Protein AF-H2YPP1-F1 (afdb_monomer_lite)

Organism: Ciona savignyi (NCBI:txid51511)

pLDDT: mean 81.2, std 21.36, range [27.73, 98.44]

Sequence (443 aa):
MPPKKKGGKKGKKGGKKGDKDDGGSAVGEKSGTGGKELNELSKEFFLIQVKDLEQRLSRYQKKCDELSISNAEYEEKYKQVVQDRKEIVDFLKKSLEQRQDDISDLHDRLLGLQQAKDTEKENYETQLTQHKRESQEVKDRLTSENMILGGKLSSLEEFKVQKENLMQKFADMETKLQKQEEDHNETIYNLERKAVVDKDRLKKEMVLRVNNVAAEFRKVSNKQMADTTKRNIRENVSINAQLAKMSEKTKELVQENDDLRQNDKKQKMQIEQLESIQEELAKKNHSNLKVLKMITARARQQEVVLEELEAREQDYSQLEEDSSDIRKNNEELIEQVENLEEKTSSLEDKLQQTETEKHEAIAAKERLEDILTAAAYTLKQATTETDTDDPSVAVKRETMIDRLLLVLNSAALLGKAPPPSDFFKQRPKFLWHHWQPSRTPLN

Radius of gyration: 82.27 Å; chains: 1; bounding box: 171×83×220 Å

Foldseek 3Di:
DDDDDDDDDDDDDDDDDDDDDDDDDDDDDDDDDDDDDDDVVVVVVVVVVVVVVVVVVVVVVVVVVVVVVVVVVVVVVVVVVVVVVVVVVVVVVVVVVVVVVVVVVVVVVVVVVVVVVVVVVVVVVVVVVVVVVVVVVVVVVVVVVVVVVVVVVVVVVVVVVVVVVVVVVVVVVVVVVVVVVVVVVVVVVVVVVVCVVVVVVVVVVVVVVVVVVVVVCVVCVVPDDDPVVVVVVVVVVVVVVVVVVVVVVVVVVVVVVVVVVVVVVVVVVVVVVVVVVVVVVVVVVVVVVVVVVVVVVVVVVVVVVVVVVVVVVVVVVVVVVVVVVVVVVVVVVVVVVVVVVVVVVVVVVVVVVVVVVVVVVVVVVVVVVVLVVVLVVLVVVLPPPDDDPDPVNVVVVVVSVVVNLVSQCVCVVVVNDPRPVCVVPDDDDDDDDDDDDDDDDDD

InterPro domains:
  IPR038844 Cilia- and flagella-associated protein 157 [PTHR31954] (1-417)

Structure (mmCIF, N/CA/C/O backbone):
data_AF-H2YPP1-F1
#
_entry.id   AF-H2YPP1-F1
#
loop_
_atom_site.group_PDB
_atom_site.id
_atom_site.type_symbol
_atom_site.label_atom_id
_atom_site.label_alt_id
_atom_site.label_comp_id
_atom_site.label_asym_id
_atom_site.label_entity_id
_atom_site.label_seq_id
_atom_site.pdbx_PDB_ins_code
_atom_site.Cartn_x
_atom_site.Cartn_y
_atom_site.Cartn_z
_atom_site.occupancy
_atom_site.B_iso_or_equiv
_atom_site.auth_seq_id
_atom_site.auth_comp_id
_atom_site.auth_asym_id
_atom_site.auth_atom_id
_atom_site.pdbx_PDB_model_num
ATOM 1 N N . MET A 1 1 ? 57.133 4.481 -11.328 1.00 39.06 1 MET A N 1
ATOM 2 C CA . MET A 1 1 ? 58.468 3.907 -11.605 1.00 39.06 1 MET A CA 1
ATOM 3 C C . MET A 1 1 ? 58.544 3.495 -13.078 1.00 39.06 1 MET A C 1
ATOM 5 O O . MET A 1 1 ? 57.538 3.023 -13.587 1.00 39.06 1 MET A O 1
ATOM 9 N N . PRO A 1 2 ? 59.681 3.758 -13.751 1.00 50.03 2 PRO A N 1
ATOM 10 C CA . PRO A 1 2 ? 60.007 3.456 -15.165 1.00 50.03 2 PRO A CA 1
ATOM 11 C C . PRO A 1 2 ? 60.540 1.990 -15.286 1.00 50.03 2 PRO A C 1
ATOM 13 O O . PRO A 1 2 ? 60.457 1.321 -14.252 1.00 50.03 2 PRO A O 1
ATOM 16 N N . PRO A 1 3 ? 61.064 1.426 -16.421 1.00 58.53 3 PRO A N 1
ATOM 17 C CA . PRO A 1 3 ? 62.006 1.955 -17.458 1.00 58.53 3 PRO A CA 1
ATOM 18 C C . PRO A 1 3 ? 61.560 1.695 -18.934 1.00 58.53 3 PRO A C 1
ATOM 20 O O . PRO A 1 3 ? 60.603 0.970 -19.147 1.00 58.53 3 PRO A O 1
ATOM 23 N N . LYS A 1 4 ? 62.047 2.270 -20.059 1.00 46.31 4 LYS A N 1
ATOM 24 C CA . LYS A 1 4 ? 63.310 2.839 -20.628 1.00 46.31 4 LYS A CA 1
ATOM 25 C C . LYS A 1 4 ? 64.466 1.863 -20.974 1.00 46.31 4 LYS A C 1
ATOM 27 O O . LYS A 1 4 ? 65.207 1.483 -20.078 1.00 46.31 4 LYS A O 1
ATOM 32 N N . LYS A 1 5 ? 64.736 1.648 -22.284 1.00 43.16 5 LYS A N 1
ATOM 33 C CA . LYS A 1 5 ? 66.058 1.627 -23.013 1.00 43.16 5 LYS A CA 1
ATOM 34 C C . LYS A 1 5 ? 65.829 1.161 -24.478 1.00 43.16 5 LYS A C 1
ATOM 36 O O . LYS A 1 5 ? 65.030 0.258 -24.648 1.00 43.16 5 LYS A O 1
ATOM 41 N N . LYS A 1 6 ? 66.311 1.721 -25.608 1.00 40.81 6 LYS A N 1
ATOM 42 C CA . LYS A 1 6 ? 67.532 2.409 -26.133 1.00 40.81 6 LYS A CA 1
ATOM 43 C C . LYS A 1 6 ? 68.740 1.515 -26.513 1.00 40.81 6 LYS A C 1
ATOM 45 O O . LYS A 1 6 ? 69.341 0.920 -25.629 1.00 40.81 6 LYS A O 1
ATOM 50 N N . GLY A 1 7 ? 69.182 1.640 -27.782 1.00 32.62 7 GLY A N 1
ATOM 51 C CA . GLY A 1 7 ? 70.551 1.398 -28.316 1.00 32.62 7 GLY A CA 1
ATOM 52 C C . GLY A 1 7 ? 70.593 0.411 -29.501 1.00 32.62 7 GLY A C 1
ATOM 53 O O . GLY A 1 7 ? 69.886 -0.578 -29.437 1.00 32.62 7 GLY A O 1
ATOM 54 N N . GLY A 1 8 ? 71.340 0.554 -30.610 1.00 31.62 8 GLY A N 1
ATOM 55 C CA . GLY A 1 8 ? 72.353 1.495 -31.149 1.00 31.62 8 GLY A CA 1
ATOM 56 C C . GLY A 1 8 ? 72.708 1.031 -32.597 1.00 31.62 8 GLY A C 1
ATOM 57 O O . GLY A 1 8 ? 72.533 -0.137 -32.903 1.00 31.62 8 GLY A O 1
ATOM 58 N N . LYS A 1 9 ? 72.891 1.890 -33.614 1.00 35.69 9 LYS A N 1
ATOM 59 C CA . LYS A 1 9 ? 74.071 2.667 -34.089 1.00 35.69 9 LYS A CA 1
ATOM 60 C C . LYS A 1 9 ? 75.199 1.882 -34.825 1.00 35.69 9 LYS A C 1
ATOM 62 O O . LYS A 1 9 ? 75.965 1.178 -34.193 1.00 35.69 9 LYS A O 1
ATOM 67 N N . LYS A 1 10 ? 75.360 2.225 -36.122 1.00 34.81 10 LYS A N 1
ATOM 68 C CA . LYS A 1 10 ? 76.564 2.341 -37.003 1.00 34.81 10 LYS A CA 1
ATOM 69 C C . LYS A 1 10 ? 77.593 1.196 -37.135 1.00 34.81 10 LYS A C 1
ATOM 71 O O . LYS A 1 10 ? 78.313 0.888 -36.199 1.00 34.81 10 LYS A O 1
ATOM 76 N N . GLY A 1 11 ? 77.889 0.874 -38.401 1.00 33.38 11 GLY A N 1
ATOM 77 C CA . GLY A 1 11 ? 79.203 0.448 -38.902 1.00 33.38 11 GLY A CA 1
ATOM 78 C C . GLY A 1 11 ? 79.391 0.917 -40.354 1.00 33.38 11 GLY A C 1
ATOM 79 O O . GLY A 1 11 ? 78.472 0.813 -41.154 1.00 33.38 11 GLY A O 1
ATOM 80 N N . LYS A 1 12 ? 80.541 1.520 -40.670 1.00 33.44 12 LYS A N 1
ATOM 81 C CA . LYS A 1 12 ? 80.905 2.183 -41.936 1.00 33.44 12 LYS A CA 1
ATOM 82 C C . LYS A 1 12 ? 82.267 1.623 -42.376 1.00 33.44 12 LYS A C 1
ATOM 84 O O . LYS A 1 12 ? 83.114 1.441 -41.509 1.00 33.44 12 LYS A O 1
ATOM 89 N N . LYS A 1 13 ? 82.507 1.633 -43.696 1.00 33.06 13 LYS A N 1
ATOM 90 C CA . LYS A 1 13 ? 83.783 1.955 -44.388 1.00 33.06 13 LYS A CA 1
ATOM 91 C C . LYS A 1 13 ? 84.782 0.830 -44.736 1.00 33.06 13 LYS A C 1
ATOM 93 O O . LYS A 1 13 ? 85.165 0.038 -43.892 1.00 33.06 13 LYS A O 1
ATOM 98 N N . GLY A 1 14 ? 85.342 0.989 -45.946 1.00 29.88 14 GLY A N 1
ATOM 99 C CA . GLY A 1 14 ? 86.637 0.473 -46.430 1.00 29.88 14 GLY A CA 1
ATOM 100 C C . GLY A 1 14 ? 86.434 -0.483 -47.606 1.00 29.88 14 GLY A C 1
ATOM 101 O O . GLY A 1 14 ? 85.880 -1.543 -47.390 1.00 29.88 14 GLY A O 1
ATOM 102 N N . GLY A 1 15 ? 86.685 -0.130 -48.874 1.00 29.25 15 GLY A N 1
ATOM 103 C CA . GLY A 1 15 ? 87.966 0.300 -49.468 1.00 29.25 15 GLY A CA 1
ATOM 104 C C . GLY A 1 15 ? 88.649 -0.943 -50.082 1.00 29.25 15 GLY A C 1
ATOM 105 O O . GLY A 1 15 ? 88.547 -2.002 -49.493 1.00 29.25 15 GLY A O 1
ATOM 106 N N . LYS A 1 16 ? 89.373 -0.953 -51.205 1.00 31.53 16 LYS A N 1
ATOM 107 C CA . LYS A 1 16 ? 89.927 0.069 -52.100 1.00 31.53 16 LYS A CA 1
ATOM 108 C C . LYS A 1 16 ? 90.723 -0.698 -53.193 1.00 31.53 16 LYS A C 1
ATOM 110 O O . LYS A 1 16 ? 91.413 -1.636 -52.831 1.00 31.53 16 LYS A O 1
ATOM 115 N N . LYS A 1 17 ? 90.690 -0.201 -54.442 1.00 28.83 17 LYS A N 1
ATOM 116 C CA . LYS A 1 17 ? 91.732 -0.198 -55.510 1.00 28.83 17 LYS A CA 1
ATOM 117 C C . LYS A 1 17 ? 92.453 -1.476 -55.984 1.00 28.83 17 LYS A C 1
ATOM 119 O O . LYS A 1 17 ? 93.042 -2.197 -55.194 1.00 28.83 17 LYS A O 1
ATOM 124 N N . GLY A 1 18 ? 92.689 -1.473 -57.300 1.00 27.73 18 GLY A N 1
ATOM 125 C CA . GLY A 1 18 ? 93.988 -1.785 -57.922 1.00 27.73 18 GLY A CA 1
ATOM 126 C C . GLY A 1 18 ? 93.799 -2.413 -59.307 1.00 27.73 18 GLY A C 1
ATOM 127 O O . GLY A 1 18 ? 93.358 -3.548 -59.355 1.00 27.73 18 GLY A O 1
ATOM 128 N N . ASP A 1 19 ? 93.758 -1.646 -60.401 1.00 28.59 19 ASP A N 1
ATOM 129 C CA . ASP A 1 19 ? 94.863 -1.131 -61.255 1.00 28.59 19 ASP A CA 1
ATOM 130 C C . ASP A 1 19 ? 95.332 -2.131 -62.337 1.00 28.59 19 ASP A C 1
ATOM 132 O O . ASP A 1 19 ? 95.735 -3.230 -61.981 1.00 28.59 19 ASP A O 1
ATOM 136 N N . LYS A 1 20 ? 95.292 -1.653 -63.601 1.00 31.31 20 LYS A N 1
ATOM 137 C CA . LYS A 1 20 ? 96.275 -1.773 -64.714 1.00 31.31 20 LYS A CA 1
ATOM 138 C C . LYS A 1 20 ? 96.802 -3.153 -65.141 1.00 31.31 20 LYS A C 1
ATOM 140 O O . LYS A 1 20 ? 96.812 -4.091 -64.370 1.00 31.31 20 LYS A O 1
ATOM 145 N N . ASP A 1 21 ? 97.312 -3.398 -66.342 1.00 31.58 21 ASP A N 1
ATOM 146 C CA . ASP A 1 21 ? 97.712 -2.647 -67.546 1.00 31.58 21 ASP A CA 1
ATOM 147 C C . ASP A 1 21 ? 97.801 -3.745 -68.647 1.00 31.58 21 ASP A C 1
ATOM 149 O O . ASP A 1 21 ? 98.078 -4.899 -68.323 1.00 31.58 21 ASP A O 1
ATOM 153 N N . ASP A 1 22 ? 97.358 -3.527 -69.885 1.00 30.27 22 ASP A N 1
ATOM 154 C CA . ASP A 1 22 ? 98.162 -3.046 -71.027 1.00 30.27 22 ASP A CA 1
ATOM 155 C C . ASP A 1 22 ? 98.751 -4.187 -71.885 1.00 30.27 22 ASP A C 1
ATOM 157 O O . ASP A 1 22 ? 99.043 -5.277 -71.396 1.00 30.27 22 ASP A O 1
ATOM 161 N N . GLY A 1 23 ? 98.898 -3.937 -73.189 1.00 29.05 23 GLY A N 1
ATOM 162 C CA . GLY A 1 23 ? 99.551 -4.861 -74.123 1.00 29.05 23 GLY A CA 1
ATOM 163 C C . GLY A 1 23 ? 98.849 -5.009 -75.471 1.00 29.05 23 GLY A C 1
ATOM 164 O O . GLY A 1 23 ? 98.149 -5.989 -75.719 1.00 29.05 23 GLY A O 1
ATOM 165 N N . GLY A 1 24 ? 99.068 -4.044 -76.365 1.00 28.14 24 GLY A N 1
ATOM 166 C CA . GLY A 1 24 ? 98.697 -4.148 -77.774 1.00 28.14 24 GLY A CA 1
ATOM 167 C C . GLY A 1 24 ? 99.659 -4.993 -78.620 1.00 28.14 24 GLY A C 1
ATOM 168 O O . GLY A 1 24 ? 100.758 -5.346 -78.201 1.00 28.14 24 GLY A O 1
ATOM 169 N N . SER A 1 25 ? 99.270 -5.240 -79.872 1.00 31.06 25 SER A N 1
ATOM 170 C CA . SER A 1 25 ? 100.169 -5.153 -81.030 1.00 31.06 25 SER A CA 1
ATOM 171 C C . SER A 1 25 ? 99.378 -5.096 -82.331 1.00 31.06 25 SER A C 1
ATOM 173 O O . SER A 1 25 ? 98.356 -5.754 -82.504 1.00 31.06 25 SER A O 1
ATOM 175 N N . ALA A 1 26 ? 99.876 -4.232 -83.206 1.00 32.97 26 ALA A N 1
ATOM 176 C CA . ALA A 1 26 ? 99.387 -3.910 -84.533 1.00 32.97 26 ALA A CA 1
ATOM 177 C C . ALA A 1 26 ? 100.070 -4.775 -85.614 1.00 32.97 26 ALA A C 1
ATOM 179 O O . ALA A 1 26 ? 100.812 -5.702 -85.295 1.00 32.97 26 ALA A O 1
ATOM 180 N N . VAL A 1 27 ? 99.896 -4.330 -86.870 1.00 32.28 27 VAL A N 1
ATOM 181 C CA . VAL A 1 27 ? 100.462 -4.783 -88.162 1.00 32.28 27 VAL A CA 1
ATOM 182 C C . VAL A 1 27 ? 99.501 -5.738 -88.879 1.00 32.28 27 VAL A C 1
ATOM 184 O O . VAL A 1 27 ? 99.215 -6.820 -88.389 1.00 32.28 27 VAL A O 1
ATOM 187 N N . GLY A 1 28 ? 98.812 -5.316 -89.947 1.00 30.03 28 GLY A N 1
ATOM 188 C CA . GLY A 1 28 ? 99.351 -4.992 -91.286 1.00 30.03 28 GLY A CA 1
ATOM 189 C C . GLY A 1 28 ? 99.083 -6.219 -92.182 1.00 30.03 28 GLY A C 1
ATOM 190 O O . GLY A 1 28 ? 99.075 -7.330 -91.683 1.00 30.03 28 GLY A O 1
ATOM 191 N N . GLU A 1 29 ? 98.800 -6.198 -93.475 1.00 30.38 29 GLU A N 1
ATOM 192 C CA . GLU A 1 29 ? 98.754 -5.206 -94.535 1.00 30.38 29 GLU A CA 1
ATOM 193 C C . GLU A 1 29 ? 98.065 -5.910 -95.738 1.00 30.38 29 GLU A C 1
ATOM 195 O O . GLU A 1 29 ? 97.806 -7.113 -95.721 1.00 30.38 29 GLU A O 1
ATOM 200 N N . LYS A 1 30 ? 97.753 -5.141 -96.779 1.00 35.84 30 LYS A N 1
ATOM 201 C CA . LYS A 1 30 ? 97.100 -5.506 -98.050 1.00 35.84 30 LYS A CA 1
ATOM 202 C C . LYS A 1 30 ? 97.619 -6.772 -98.758 1.00 35.84 30 LYS A C 1
ATOM 204 O O . LYS A 1 30 ? 98.816 -6.963 -98.910 1.00 35.84 30 LYS A O 1
ATOM 209 N N . SER A 1 31 ? 96.708 -7.477 -99.428 1.00 29.52 31 SER A N 1
ATOM 210 C CA . SER A 1 31 ? 96.757 -7.897 -100.851 1.00 29.52 31 SER A CA 1
ATOM 211 C C . SER A 1 31 ? 95.446 -8.658 -101.115 1.00 29.52 31 SER A C 1
ATOM 213 O O . SER A 1 31 ? 94.854 -9.187 -100.187 1.00 29.52 31 SER A O 1
ATOM 215 N N . GLY A 1 32 ? 94.814 -8.714 -102.275 1.00 31.09 32 GLY A N 1
ATOM 216 C CA . GLY A 1 32 ? 95.241 -8.563 -103.650 1.00 31.09 32 GLY A CA 1
ATOM 217 C C . GLY A 1 32 ? 94.302 -9.478 -104.436 1.00 31.09 32 GLY A C 1
ATOM 218 O O . GLY A 1 32 ? 94.152 -10.654 -104.120 1.00 31.09 32 GLY A O 1
ATOM 219 N N . THR A 1 33 ? 93.609 -8.911 -105.411 1.00 36.59 33 THR A N 1
ATOM 220 C CA . THR A 1 33 ? 92.892 -9.614 -106.477 1.00 36.59 33 THR A CA 1
ATOM 221 C C . THR A 1 33 ? 93.690 -10.795 -107.031 1.00 36.59 33 THR A C 1
ATOM 223 O O . THR A 1 33 ? 94.836 -10.621 -107.439 1.00 36.59 33 THR A O 1
ATOM 226 N N . GLY A 1 34 ? 93.060 -11.966 -107.129 1.00 30.55 34 GLY A N 1
ATOM 227 C CA . GLY A 1 34 ? 93.617 -13.116 -107.836 1.00 30.55 34 GLY A CA 1
ATOM 228 C C . GLY A 1 34 ? 92.843 -14.389 -107.534 1.00 30.55 34 GLY A C 1
ATOM 229 O O . GLY A 1 34 ? 93.061 -15.023 -106.509 1.00 30.55 34 GLY A O 1
ATOM 230 N N . GLY A 1 35 ? 91.925 -14.764 -108.424 1.00 44.84 35 GLY A N 1
ATOM 231 C CA . GLY A 1 35 ? 91.316 -16.087 -108.385 1.00 44.84 35 GLY A CA 1
ATOM 232 C C . GLY A 1 35 ? 92.375 -17.178 -108.544 1.00 44.84 35 GLY A C 1
ATOM 233 O O . GLY A 1 35 ? 93.239 -17.064 -109.413 1.00 44.84 35 GLY A O 1
ATOM 234 N N . LYS A 1 36 ? 92.285 -18.206 -107.694 1.00 40.41 36 LYS A N 1
ATOM 235 C CA . LYS A 1 36 ? 92.649 -19.617 -107.916 1.00 40.41 36 LYS A CA 1
ATOM 236 C C . LYS A 1 36 ? 92.493 -20.361 -106.584 1.00 40.41 36 LYS A C 1
ATOM 238 O O . LYS A 1 36 ? 93.185 -20.062 -105.623 1.00 40.41 36 LYS A O 1
ATOM 243 N N . GLU A 1 37 ? 91.503 -21.249 -106.547 1.00 43.66 37 GLU A N 1
ATOM 244 C CA . GLU A 1 37 ? 91.415 -22.456 -105.709 1.00 43.66 37 GLU A CA 1
ATOM 245 C C . GLU A 1 37 ? 91.955 -22.365 -104.268 1.00 43.66 37 GLU A C 1
ATOM 247 O O . GLU A 1 37 ? 93.119 -22.615 -103.976 1.00 43.66 37 GLU A O 1
ATOM 252 N N . LEU A 1 38 ? 91.043 -22.085 -103.331 1.00 49.12 38 LEU A N 1
ATOM 253 C CA . LEU A 1 38 ? 91.211 -22.380 -101.905 1.00 49.12 38 LEU A CA 1
ATOM 254 C C . LEU A 1 38 ? 91.677 -23.835 -101.706 1.00 49.12 38 LEU A C 1
ATOM 256 O O . LEU A 1 38 ? 90.893 -24.756 -101.957 1.00 49.12 38 LEU A O 1
ATOM 260 N N . ASN A 1 39 ? 92.911 -23.988 -101.213 1.00 58.88 39 ASN A N 1
ATOM 261 C CA . ASN A 1 39 ? 93.541 -25.235 -100.778 1.00 58.88 39 ASN A CA 1
ATOM 262 C C . ASN A 1 39 ? 92.599 -26.003 -99.827 1.00 58.88 39 ASN A C 1
ATOM 264 O O . ASN A 1 39 ? 92.165 -25.454 -98.808 1.00 58.88 39 ASN A O 1
ATOM 268 N N . GLU A 1 40 ? 92.248 -27.242 -100.175 1.00 60.50 40 GLU A N 1
ATOM 269 C CA . GLU A 1 40 ? 91.225 -28.057 -99.493 1.00 60.50 40 GLU A CA 1
ATOM 270 C C . GLU A 1 40 ? 91.463 -28.166 -97.978 1.00 60.50 40 GLU A C 1
ATOM 272 O O . GLU A 1 40 ? 90.515 -28.077 -97.200 1.00 60.50 40 GLU A O 1
ATOM 277 N N . LEU A 1 41 ? 92.727 -28.187 -97.544 1.00 61.97 41 LEU A N 1
ATOM 278 C CA . LEU A 1 41 ? 93.123 -28.307 -96.138 1.00 61.97 41 LEU A CA 1
ATOM 279 C C . LEU A 1 41 ? 92.677 -27.121 -95.250 1.00 61.97 41 LEU A C 1
ATOM 281 O O . LEU A 1 41 ? 92.304 -27.302 -94.091 1.00 61.97 41 LEU A O 1
ATOM 285 N N . SER A 1 42 ? 92.684 -25.888 -95.772 1.00 61.88 42 SER A N 1
ATOM 286 C CA . SER A 1 42 ? 92.245 -24.700 -95.014 1.00 61.88 42 SER A CA 1
ATOM 287 C C . SER A 1 42 ? 90.722 -24.603 -94.942 1.00 61.88 42 SER A C 1
ATOM 289 O O . SER A 1 42 ? 90.179 -24.175 -93.925 1.00 61.88 42 SER A O 1
ATOM 291 N N . LYS A 1 43 ? 90.024 -25.047 -95.994 1.00 72.88 43 LYS A N 1
ATOM 292 C CA . LYS A 1 43 ? 88.566 -25.221 -95.963 1.00 72.88 43 LYS A CA 1
ATOM 293 C C . LYS A 1 43 ? 88.169 -26.281 -94.937 1.00 72.88 43 LYS A C 1
ATOM 295 O O . LYS A 1 43 ? 87.242 -26.043 -94.173 1.00 72.88 43 LYS A O 1
ATOM 300 N N . GLU A 1 44 ? 88.884 -27.404 -94.872 1.00 77.00 44 GLU A N 1
ATOM 301 C CA . GLU A 1 44 ? 88.642 -28.461 -93.882 1.00 77.00 44 GLU A CA 1
ATOM 302 C C . GLU A 1 44 ? 88.828 -27.976 -92.439 1.00 77.00 44 GLU A C 1
ATOM 304 O O . GLU A 1 44 ? 87.977 -28.252 -91.595 1.00 77.00 44 GLU A O 1
ATOM 309 N N . PHE A 1 45 ? 89.870 -27.188 -92.153 1.00 81.56 45 PHE A N 1
ATOM 310 C CA . PHE A 1 45 ? 90.078 -26.596 -90.826 1.00 81.56 45 PHE A CA 1
ATOM 311 C C . PHE A 1 45 ? 88.911 -25.692 -90.394 1.00 81.56 45 PHE A C 1
ATOM 313 O O . PHE A 1 45 ? 88.366 -25.861 -89.300 1.00 81.56 45 PHE A O 1
ATOM 320 N N . PHE A 1 46 ? 88.475 -24.770 -91.260 1.00 82.25 46 PHE A N 1
ATOM 321 C CA . PHE A 1 46 ? 87.327 -23.910 -90.959 1.00 82.25 46 PHE A CA 1
ATOM 322 C C . PHE A 1 46 ? 86.017 -24.701 -90.864 1.00 82.25 46 PHE A C 1
ATOM 324 O O . PHE A 1 46 ? 85.189 -24.387 -90.017 1.00 82.25 46 PHE A O 1
ATOM 331 N N . LEU A 1 47 ? 85.834 -25.764 -91.654 1.00 83.56 47 LEU A N 1
ATOM 332 C CA . LEU A 1 47 ? 84.676 -26.657 -91.535 1.00 83.56 47 LEU A CA 1
ATOM 333 C C . LEU A 1 47 ? 84.654 -27.411 -90.197 1.00 83.56 47 LEU A C 1
ATOM 335 O O . LEU A 1 47 ? 83.582 -27.597 -89.624 1.00 83.56 47 LEU A O 1
ATOM 339 N N . ILE A 1 48 ? 85.810 -27.831 -89.673 1.00 84.81 48 ILE A N 1
ATOM 340 C CA . ILE A 1 48 ? 85.914 -28.440 -88.336 1.00 84.81 48 ILE A CA 1
ATOM 341 C C . ILE A 1 48 ? 85.574 -27.411 -87.253 1.00 84.81 48 ILE A C 1
ATOM 343 O O . ILE A 1 48 ? 84.816 -27.722 -86.337 1.00 84.81 48 ILE A O 1
ATOM 347 N N . GLN A 1 49 ? 86.075 -26.179 -87.374 1.00 86.56 49 GLN A N 1
ATOM 348 C CA . GLN A 1 49 ? 85.773 -25.102 -86.429 1.00 86.56 49 GLN A CA 1
ATOM 349 C C . GLN A 1 49 ? 84.288 -24.716 -86.447 1.00 86.56 49 GLN A C 1
ATOM 351 O O . GLN A 1 49 ? 83.691 -24.528 -85.390 1.00 86.56 49 GLN A O 1
ATOM 356 N N . VAL A 1 50 ? 83.675 -24.643 -87.631 1.00 85.25 50 VAL A N 1
ATOM 357 C CA . VAL A 1 50 ? 82.231 -24.424 -87.784 1.00 85.25 50 VAL A CA 1
ATOM 358 C C . VAL A 1 50 ? 81.455 -25.558 -87.121 1.00 85.25 50 VAL A C 1
ATOM 360 O O . VAL A 1 50 ? 80.574 -25.274 -86.320 1.00 85.25 50 VAL A O 1
ATOM 363 N N . LYS A 1 51 ? 81.834 -26.825 -87.338 1.00 89.00 51 LYS A N 1
ATOM 364 C CA . LYS A 1 51 ? 81.194 -27.971 -86.669 1.00 89.00 51 LYS A CA 1
ATOM 365 C C . LYS A 1 51 ? 81.326 -27.929 -85.144 1.00 89.00 51 LYS A C 1
ATOM 367 O O . LYS A 1 51 ? 80.365 -28.252 -84.450 1.00 89.00 51 LYS A O 1
ATOM 372 N N . ASP A 1 52 ? 82.484 -27.550 -84.604 1.00 88.69 52 ASP A N 1
ATOM 373 C CA . ASP A 1 52 ? 82.682 -27.412 -83.153 1.00 88.69 52 ASP A CA 1
ATOM 374 C C . ASP A 1 52 ? 81.824 -26.275 -82.571 1.00 88.69 52 ASP A C 1
ATOM 376 O O . ASP A 1 52 ? 81.135 -26.451 -81.563 1.00 88.69 52 ASP A O 1
ATOM 380 N N . LEU A 1 53 ? 81.776 -25.128 -83.258 1.00 88.62 53 LEU A N 1
ATOM 381 C CA . LEU A 1 53 ? 80.924 -23.999 -82.882 1.00 88.62 53 LEU A CA 1
ATOM 382 C C . LEU A 1 53 ? 79.432 -24.339 -82.988 1.00 88.62 53 LEU A C 1
ATOM 384 O O . LEU A 1 53 ? 78.678 -23.997 -82.082 1.00 88.62 53 LEU A O 1
ATOM 388 N N . GLU A 1 54 ? 79.006 -25.056 -84.028 1.00 88.12 54 GLU A N 1
ATOM 389 C CA . GLU A 1 54 ? 77.638 -25.561 -84.192 1.00 88.12 54 GLU A CA 1
ATOM 390 C C . GLU A 1 54 ? 77.269 -26.553 -83.083 1.00 88.12 54 GLU A C 1
ATOM 392 O O . GLU A 1 54 ? 76.183 -26.468 -82.508 1.00 88.12 54 GLU A O 1
ATOM 397 N N . GLN A 1 55 ? 78.178 -27.460 -82.708 1.00 91.31 55 GLN A N 1
ATOM 398 C CA . GLN A 1 55 ? 77.969 -28.363 -81.574 1.00 91.31 55 GLN A CA 1
ATOM 399 C C . GLN A 1 55 ? 77.863 -27.601 -80.253 1.00 91.31 55 GLN A C 1
ATOM 401 O O . GLN A 1 55 ? 77.018 -27.927 -79.416 1.00 91.31 55 GLN A O 1
ATOM 406 N N . ARG A 1 56 ? 78.698 -26.580 -80.046 1.00 92.50 56 ARG A N 1
ATOM 407 C CA . ARG A 1 56 ? 78.660 -25.740 -78.846 1.00 92.50 56 ARG A CA 1
ATOM 408 C C . ARG A 1 56 ? 77.383 -24.901 -78.784 1.00 92.50 56 ARG A C 1
ATOM 410 O O . ARG A 1 56 ? 76.773 -24.820 -77.720 1.00 92.50 56 ARG A O 1
ATOM 417 N N . LEU A 1 57 ? 76.940 -24.356 -79.915 1.00 90.69 57 LEU A N 1
ATOM 418 C CA . LEU A 1 57 ? 75.671 -23.643 -80.050 1.00 90.69 57 LEU A CA 1
ATOM 419 C C . LEU A 1 57 ? 74.493 -24.582 -79.773 1.00 90.69 57 LEU A C 1
ATOM 421 O O . LEU A 1 57 ? 73.636 -24.238 -78.968 1.00 90.69 57 LEU A O 1
ATOM 425 N N . SER A 1 58 ? 74.505 -25.804 -80.312 1.00 92.88 58 SER A N 1
ATOM 426 C CA . SER A 1 58 ? 73.489 -26.825 -80.021 1.00 92.88 58 SER A CA 1
ATOM 427 C C . SER A 1 58 ? 73.438 -27.197 -78.533 1.00 92.88 58 SER A C 1
ATOM 429 O O . SER A 1 58 ? 72.354 -27.337 -77.970 1.00 92.88 58 SER A O 1
ATOM 431 N N . ARG A 1 59 ? 74.590 -27.311 -77.854 1.00 93.50 59 ARG A N 1
ATOM 432 C CA . ARG A 1 59 ? 74.642 -27.542 -76.396 1.00 93.50 59 ARG A CA 1
ATOM 433 C C . ARG A 1 59 ? 74.079 -26.363 -75.608 1.00 93.50 59 ARG A C 1
ATOM 435 O O . ARG A 1 59 ? 73.335 -26.588 -74.658 1.00 93.50 59 ARG A O 1
ATOM 442 N N . TYR A 1 60 ? 74.419 -25.130 -75.985 1.00 92.88 60 TYR A N 1
ATOM 443 C CA . TYR A 1 60 ? 73.864 -23.946 -75.332 1.00 92.88 60 TYR A CA 1
ATOM 444 C C . TYR A 1 60 ? 72.365 -23.810 -75.577 1.00 92.88 60 TYR A C 1
ATOM 446 O O . TYR A 1 60 ? 71.645 -23.526 -74.632 1.00 92.88 60 TYR A O 1
ATOM 454 N N . GLN A 1 61 ? 71.886 -24.099 -76.785 1.00 93.44 61 GLN A N 1
ATOM 455 C CA . GLN A 1 61 ? 70.464 -24.079 -77.108 1.00 93.44 61 GLN A CA 1
ATOM 456 C C . GLN A 1 61 ? 69.695 -25.120 -76.293 1.00 93.44 61 GLN A C 1
ATOM 458 O O . GLN A 1 61 ? 68.768 -24.751 -75.585 1.00 93.44 61 GLN A O 1
ATOM 463 N N . LYS A 1 62 ? 70.164 -26.377 -76.253 1.00 93.94 62 LYS A N 1
ATOM 464 C CA . LYS A 1 62 ? 69.593 -27.406 -75.366 1.00 93.94 62 LYS A CA 1
ATOM 465 C C . LYS A 1 62 ? 69.582 -26.958 -73.909 1.00 93.94 62 LYS A C 1
ATOM 467 O O . LYS A 1 62 ? 68.597 -27.171 -73.214 1.00 93.94 62 LYS A O 1
ATOM 472 N N . LYS A 1 63 ? 70.654 -26.306 -73.444 1.00 94.62 63 LYS A N 1
ATOM 473 C CA . LYS A 1 63 ? 70.709 -25.817 -72.066 1.00 94.62 63 LYS A CA 1
ATOM 474 C C . LYS A 1 63 ? 69.736 -24.664 -71.812 1.00 94.62 63 LYS A C 1
ATOM 476 O O . LYS A 1 63 ? 69.147 -24.610 -70.738 1.00 94.62 63 LYS A O 1
ATOM 481 N N . CYS A 1 64 ? 69.567 -23.758 -72.769 1.00 92.88 64 CYS A N 1
ATOM 482 C CA . CYS A 1 64 ? 68.575 -22.689 -72.713 1.00 92.88 64 CYS A CA 1
ATOM 483 C C . CYS A 1 64 ? 67.151 -23.254 -72.712 1.00 92.88 64 CYS A C 1
ATOM 485 O O . CYS A 1 64 ? 66.351 -22.817 -71.893 1.00 92.88 64 CYS A O 1
ATOM 487 N N . ASP A 1 65 ? 66.865 -24.253 -73.546 1.00 93.94 65 ASP A N 1
ATOM 488 C CA . ASP A 1 65 ? 65.563 -24.923 -73.602 1.00 93.94 65 ASP A CA 1
ATOM 489 C C . ASP A 1 65 ? 65.265 -25.655 -72.282 1.00 93.94 65 ASP A C 1
ATOM 491 O O . ASP A 1 65 ? 64.203 -25.466 -71.695 1.00 93.94 65 ASP A O 1
ATOM 495 N N . GLU A 1 66 ? 66.231 -26.412 -71.744 1.00 95.19 66 GLU A N 1
ATOM 496 C CA . GLU A 1 66 ? 66.133 -27.051 -70.421 1.00 95.19 66 GLU A CA 1
ATOM 497 C C . GLU A 1 66 ? 65.882 -26.035 -69.300 1.00 95.19 66 GLU A C 1
ATOM 499 O O . GLU A 1 66 ? 65.033 -26.254 -68.436 1.00 95.19 66 GLU A 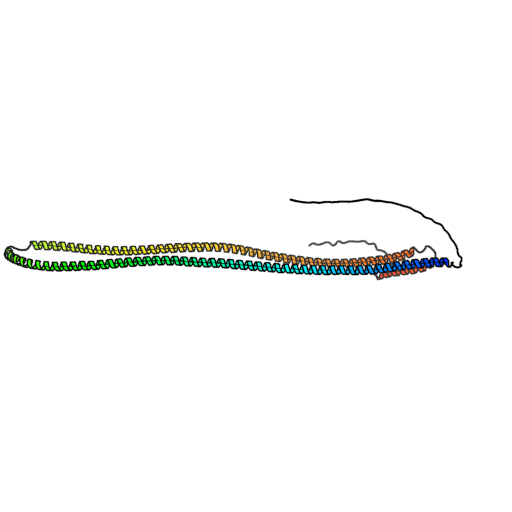O 1
ATOM 504 N N . LEU A 1 67 ? 66.628 -24.924 -69.292 1.00 94.44 67 LEU A N 1
ATOM 505 C CA . LEU A 1 67 ? 66.449 -23.863 -68.302 1.00 94.44 67 LEU A CA 1
ATOM 506 C C . LEU A 1 67 ? 65.090 -23.179 -68.465 1.00 94.44 67 LEU A C 1
ATOM 508 O O . LEU A 1 67 ? 64.465 -22.864 -67.459 1.00 94.44 67 LEU A O 1
ATOM 512 N N . SER A 1 68 ? 64.613 -22.987 -69.696 1.00 94.81 68 SER A N 1
ATOM 513 C CA . SER A 1 68 ? 63.298 -22.407 -69.978 1.00 94.81 68 SER A CA 1
ATOM 514 C C . SER A 1 68 ? 62.171 -23.305 -69.471 1.00 94.81 68 SER A C 1
ATOM 516 O O . SER A 1 68 ? 61.256 -22.815 -68.812 1.00 94.81 68 SER A O 1
ATOM 518 N N . ILE A 1 69 ? 62.249 -24.614 -69.731 1.00 95.31 69 ILE A N 1
ATOM 519 C CA . ILE A 1 69 ? 61.272 -25.597 -69.241 1.00 95.31 69 ILE A CA 1
ATOM 520 C C . ILE A 1 69 ? 61.304 -25.643 -67.712 1.00 95.31 69 ILE A C 1
ATOM 522 O O . ILE A 1 69 ? 60.267 -25.502 -67.070 1.00 95.31 69 ILE A O 1
ATOM 526 N N . SER A 1 70 ? 62.493 -25.750 -67.112 1.00 94.00 70 SER A N 1
ATOM 527 C CA . SER A 1 70 ? 62.631 -25.786 -65.655 1.00 94.00 70 SER A CA 1
ATOM 528 C C . SER A 1 70 ? 62.119 -24.503 -64.992 1.00 94.00 70 SER A C 1
ATOM 530 O O . SER A 1 70 ? 61.473 -24.576 -63.950 1.00 94.00 70 SER A O 1
ATOM 532 N N . ASN A 1 71 ? 62.362 -23.332 -65.589 1.00 93.94 71 ASN A N 1
ATOM 533 C CA . ASN A 1 71 ? 61.863 -22.065 -65.063 1.00 93.94 71 ASN A CA 1
ATOM 534 C C . ASN A 1 71 ? 60.331 -21.977 -65.160 1.00 93.94 71 ASN A C 1
ATOM 536 O O . ASN A 1 71 ? 59.692 -21.561 -64.197 1.00 93.94 71 ASN A O 1
ATOM 540 N N . ALA A 1 72 ? 59.736 -22.449 -66.261 1.00 95.25 72 ALA A N 1
ATOM 541 C CA . ALA A 1 72 ? 58.282 -22.547 -66.397 1.00 95.25 72 ALA A CA 1
ATOM 542 C C . ALA A 1 72 ? 57.663 -23.495 -65.349 1.00 95.25 72 ALA A C 1
ATOM 544 O O . ALA A 1 72 ? 56.671 -23.142 -64.713 1.00 95.25 72 ALA A O 1
ATOM 545 N N . GLU A 1 73 ? 58.284 -24.652 -65.092 1.00 96.06 73 GLU A N 1
ATOM 546 C CA . GLU A 1 73 ? 57.854 -25.574 -64.029 1.00 96.06 73 GLU A CA 1
ATOM 547 C C . GLU A 1 73 ? 57.948 -24.944 -62.628 1.00 96.06 73 GLU A C 1
ATOM 549 O O . GLU A 1 73 ? 57.078 -25.164 -61.782 1.00 96.06 73 GLU A O 1
ATOM 554 N N . TYR A 1 74 ? 59.003 -24.168 -62.346 1.00 95.81 74 TYR A N 1
ATOM 555 C CA . TYR A 1 74 ? 59.130 -23.453 -61.073 1.00 95.81 74 TYR A CA 1
ATOM 556 C C . TYR A 1 74 ? 58.086 -22.346 -60.930 1.00 95.81 74 TYR A C 1
ATOM 558 O O . TYR A 1 74 ? 57.546 -22.174 -59.838 1.00 95.81 74 TYR A O 1
ATOM 566 N N . GLU A 1 75 ? 57.768 -21.623 -62.004 1.00 96.38 75 GLU A N 1
ATOM 567 C CA . GLU A 1 75 ? 56.700 -20.623 -62.002 1.00 96.38 75 GLU A CA 1
ATOM 568 C C . GLU A 1 75 ? 55.329 -21.252 -61.739 1.00 96.38 75 GLU A C 1
ATOM 570 O O . GLU A 1 75 ? 54.539 -20.694 -60.976 1.00 96.38 75 GLU A O 1
ATOM 575 N N . GLU A 1 76 ? 55.042 -22.415 -62.325 1.00 96.75 76 GLU A N 1
ATOM 576 C CA . GLU A 1 76 ? 53.798 -23.146 -62.081 1.00 96.75 76 GLU A CA 1
ATOM 577 C C . GLU A 1 76 ? 53.704 -23.628 -60.627 1.00 96.75 76 GLU A C 1
ATOM 579 O O . GLU A 1 76 ? 52.725 -23.327 -59.942 1.00 96.75 76 GLU A O 1
ATOM 584 N N . LYS A 1 77 ? 54.760 -24.267 -60.104 1.00 96.50 77 LYS A N 1
ATOM 585 C CA . LYS A 1 77 ? 54.834 -24.677 -58.689 1.00 96.50 77 LYS A CA 1
ATOM 586 C C . LYS A 1 77 ? 54.705 -23.482 -57.745 1.00 96.50 77 LYS A C 1
ATOM 588 O O . LYS A 1 77 ? 54.030 -23.571 -56.723 1.00 96.50 77 LYS A O 1
ATOM 593 N N . TYR A 1 78 ? 55.325 -22.351 -58.081 1.00 96.00 78 TYR A N 1
ATOM 594 C CA . TYR A 1 78 ? 55.210 -21.127 -57.293 1.00 96.00 78 TYR A CA 1
ATOM 595 C C . TYR A 1 78 ? 53.773 -20.596 -57.289 1.00 96.00 78 TYR A C 1
ATOM 597 O O . TYR A 1 78 ? 53.249 -20.265 -56.225 1.00 96.00 78 TYR A O 1
ATOM 605 N N . LYS A 1 79 ? 53.106 -20.558 -58.451 1.00 96.88 79 LYS A N 1
ATOM 606 C CA . LYS A 1 79 ? 51.691 -20.168 -58.556 1.00 96.88 79 LYS A CA 1
ATOM 607 C C . LYS A 1 79 ? 50.795 -21.090 -57.733 1.00 96.88 79 LYS A C 1
ATOM 609 O O . LYS A 1 79 ? 49.943 -20.578 -57.011 1.00 96.88 79 LYS A O 1
ATOM 614 N N . GLN A 1 80 ? 51.024 -22.402 -57.787 1.00 97.06 80 GLN A N 1
ATOM 615 C CA . GLN A 1 80 ? 50.281 -23.377 -56.991 1.00 97.06 80 GLN A CA 1
ATOM 616 C C . GLN A 1 80 ? 50.453 -23.121 -55.489 1.00 97.06 80 GLN A C 1
ATOM 618 O O . GLN A 1 80 ? 49.467 -22.932 -54.792 1.00 97.06 80 GLN A O 1
ATOM 623 N N . VAL A 1 81 ? 51.688 -22.971 -54.998 1.00 96.62 81 VAL A N 1
ATOM 624 C CA . VAL A 1 81 ? 51.946 -22.677 -53.574 1.00 96.62 81 VAL A CA 1
ATOM 625 C C . VAL A 1 81 ? 51.311 -21.354 -53.134 1.00 96.62 81 VAL A C 1
ATOM 627 O O . VAL A 1 81 ? 50.805 -21.243 -52.017 1.00 96.62 81 VAL A O 1
ATOM 630 N N . VAL A 1 82 ? 51.331 -20.326 -53.989 1.00 97.00 82 VAL A N 1
ATOM 631 C CA . VAL A 1 82 ? 50.668 -19.046 -53.698 1.00 97.00 82 VAL A CA 1
ATOM 632 C C . VAL A 1 82 ? 49.152 -19.216 -53.628 1.00 97.00 82 VAL A C 1
ATOM 634 O O . VAL A 1 82 ? 48.527 -18.610 -52.756 1.00 97.00 82 VAL A O 1
ATOM 637 N N . GLN A 1 83 ? 48.568 -20.020 -54.515 1.00 97.19 83 GLN A N 1
ATOM 638 C CA . GLN A 1 83 ? 47.138 -20.304 -54.528 1.00 97.19 83 GLN A CA 1
ATOM 639 C C . GLN A 1 83 ? 46.719 -21.127 -53.304 1.00 97.19 83 GLN A C 1
ATOM 641 O O . GLN A 1 83 ? 45.858 -20.676 -52.553 1.00 97.19 83 GLN A O 1
ATOM 646 N N . ASP A 1 84 ? 47.408 -22.231 -53.015 1.00 96.81 84 ASP A N 1
ATOM 647 C CA . ASP A 1 84 ? 47.166 -23.072 -51.837 1.00 96.81 84 ASP A CA 1
ATOM 648 C C . ASP A 1 84 ? 47.276 -22.250 -50.547 1.00 96.81 84 ASP A C 1
ATOM 650 O O . ASP A 1 84 ? 46.441 -22.342 -49.647 1.00 96.81 84 ASP A O 1
ATOM 654 N N . ARG A 1 85 ? 48.281 -21.366 -50.456 1.00 97.00 85 ARG A N 1
ATOM 655 C CA . ARG A 1 85 ? 48.427 -20.457 -49.313 1.00 97.00 85 ARG A CA 1
ATOM 656 C C . ARG A 1 85 ? 47.227 -19.523 -49.173 1.00 97.00 85 ARG A C 1
ATOM 658 O O . ARG A 1 85 ? 46.810 -19.273 -48.044 1.00 97.00 85 ARG A O 1
ATOM 665 N N . LYS A 1 86 ? 46.711 -18.967 -50.273 1.00 97.56 86 LYS A N 1
ATOM 666 C CA . LYS A 1 86 ? 45.518 -18.106 -50.233 1.00 97.56 86 LYS A CA 1
ATOM 667 C C . LYS A 1 86 ? 44.308 -18.893 -49.746 1.00 97.56 86 LYS A C 1
ATOM 669 O O . LYS A 1 86 ? 43.655 -18.444 -48.815 1.00 97.56 86 LYS A O 1
ATOM 674 N N . GLU A 1 87 ? 44.079 -20.084 -50.288 1.00 97.50 87 GLU A N 1
ATOM 675 C CA . GLU A 1 87 ? 42.954 -20.941 -49.905 1.00 97.50 87 GLU A CA 1
ATOM 676 C C . GLU A 1 87 ? 43.012 -21.350 -48.429 1.00 97.50 87 GLU A C 1
ATOM 678 O O . GLU A 1 87 ? 42.011 -21.245 -47.720 1.00 97.50 87 GLU A O 1
ATOM 683 N N . ILE A 1 88 ? 44.194 -21.726 -47.928 1.00 97.44 88 ILE A N 1
ATOM 684 C CA . ILE A 1 88 ? 44.404 -22.026 -46.505 1.00 97.44 88 ILE A CA 1
ATOM 685 C C . ILE A 1 88 ? 44.113 -20.792 -45.646 1.00 97.44 88 ILE A C 1
ATOM 687 O O . ILE A 1 88 ? 43.430 -20.897 -44.628 1.00 97.44 88 ILE A O 1
ATOM 691 N N . VAL A 1 89 ? 44.618 -19.616 -46.033 1.00 97.56 89 VAL A N 1
ATOM 692 C CA . VAL A 1 89 ? 44.375 -18.372 -45.289 1.00 97.56 89 VAL A CA 1
ATOM 693 C C . VAL A 1 89 ? 42.889 -18.020 -45.278 1.00 97.56 89 VAL A C 1
ATOM 695 O O . VAL A 1 89 ? 42.373 -17.659 -44.223 1.00 97.56 89 VAL A O 1
ATOM 698 N N . ASP A 1 90 ? 42.193 -18.150 -46.403 1.00 97.69 90 ASP A N 1
ATOM 699 C CA . ASP A 1 90 ? 40.768 -17.838 -46.504 1.00 97.69 90 ASP A CA 1
ATOM 700 C C . ASP A 1 90 ? 39.917 -18.828 -45.701 1.00 97.69 90 ASP A C 1
ATOM 702 O O . ASP A 1 90 ? 38.985 -18.419 -45.009 1.00 97.69 90 ASP A O 1
ATOM 706 N N . PHE A 1 91 ? 40.267 -20.118 -45.713 1.00 98.12 91 PHE A N 1
ATOM 707 C CA . PHE A 1 91 ? 39.626 -21.125 -44.867 1.00 98.12 91 PHE A CA 1
ATOM 708 C C . PHE A 1 91 ? 39.828 -20.835 -43.374 1.00 98.12 91 PHE A C 1
ATOM 710 O O . PHE A 1 91 ? 38.873 -20.897 -42.597 1.00 98.12 91 PHE A O 1
ATOM 717 N N . LEU A 1 92 ? 41.055 -20.491 -42.967 1.00 97.56 92 LEU A N 1
ATOM 718 C CA . LEU A 1 92 ? 41.365 -20.158 -41.577 1.00 97.56 92 LEU A CA 1
ATOM 719 C C . LEU A 1 92 ? 40.665 -18.874 -41.128 1.00 97.56 92 LEU A C 1
ATOM 721 O O . LEU A 1 92 ? 40.171 -18.834 -40.006 1.00 97.56 92 LEU A O 1
ATOM 725 N N . LYS A 1 93 ? 40.575 -17.854 -41.991 1.00 97.75 93 LYS A N 1
ATOM 726 C CA . LYS A 1 93 ? 39.821 -16.623 -41.709 1.00 97.75 93 LYS A CA 1
ATOM 727 C C . LYS A 1 93 ? 38.337 -16.904 -41.518 1.00 97.75 93 LYS A C 1
ATOM 729 O O . LYS A 1 93 ? 37.806 -16.550 -40.476 1.00 97.75 93 LYS A O 1
ATOM 734 N N . LYS A 1 94 ? 37.705 -17.615 -42.458 1.00 98.12 94 LYS A N 1
ATOM 735 C CA . LYS A 1 94 ? 36.287 -17.998 -42.351 1.00 98.12 94 LYS A CA 1
ATOM 736 C C . LYS A 1 94 ? 36.015 -18.830 -41.101 1.00 98.12 94 LYS A C 1
ATOM 738 O O . LYS A 1 94 ? 35.038 -18.595 -40.404 1.00 98.12 94 LYS A O 1
ATOM 743 N N . SER A 1 95 ? 36.897 -19.781 -40.797 1.00 97.50 95 SER A N 1
ATOM 744 C CA . SER A 1 95 ? 36.780 -20.595 -39.583 1.00 97.50 95 SER A CA 1
ATOM 745 C C . SER A 1 95 ? 36.935 -19.750 -38.318 1.00 97.50 95 SER A C 1
ATOM 747 O O . SER A 1 95 ? 36.237 -19.990 -37.340 1.00 97.50 95 SER A O 1
ATOM 749 N N . LEU A 1 96 ? 37.844 -18.771 -38.314 1.00 97.88 96 LEU A N 1
ATOM 750 C CA . LEU A 1 96 ? 38.043 -17.867 -37.182 1.00 97.88 96 LEU A CA 1
ATOM 751 C C . LEU A 1 96 ? 3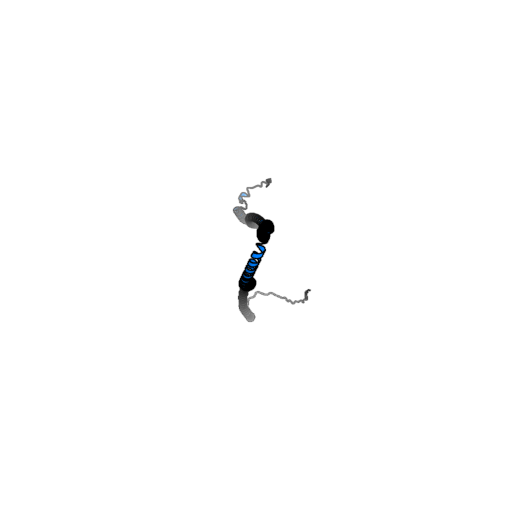6.834 -16.949 -36.975 1.00 97.88 96 LEU A C 1
ATOM 753 O O . LEU A 1 96 ? 36.391 -16.804 -35.842 1.00 97.88 96 LEU A O 1
ATOM 757 N N . GLU A 1 97 ? 36.296 -16.375 -38.052 1.00 97.88 97 GLU A N 1
ATOM 758 C CA . GLU A 1 97 ? 35.083 -15.547 -38.034 1.00 97.88 97 GLU A CA 1
ATOM 759 C C . GLU A 1 97 ? 33.892 -16.346 -37.503 1.00 97.88 97 GLU A C 1
ATOM 761 O O . GLU A 1 97 ? 33.288 -15.943 -36.518 1.00 97.88 97 GLU A O 1
ATOM 766 N N . GLN A 1 98 ? 33.653 -17.552 -38.030 1.00 98.12 98 GLN A N 1
ATOM 767 C CA . GLN A 1 98 ? 32.581 -18.420 -37.539 1.00 98.12 98 GLN A CA 1
ATOM 768 C C . GLN A 1 98 ? 32.725 -18.739 -36.043 1.00 98.12 98 GLN A C 1
ATOM 770 O O . GLN A 1 98 ? 31.746 -18.732 -35.304 1.00 98.12 98 GLN A O 1
ATOM 775 N N . ARG A 1 99 ? 33.949 -19.002 -35.565 1.00 97.56 99 ARG A N 1
ATOM 776 C CA . ARG A 1 99 ? 34.191 -19.227 -34.132 1.00 97.56 99 ARG A CA 1
ATOM 777 C C . ARG A 1 99 ? 33.971 -17.970 -33.298 1.00 97.56 99 ARG A C 1
ATOM 779 O O . ARG A 1 99 ? 33.552 -18.091 -32.152 1.00 97.56 99 ARG A O 1
ATOM 786 N N . GLN A 1 100 ? 34.274 -16.793 -33.835 1.00 98.25 100 GLN A N 1
ATOM 787 C CA . GLN A 1 100 ? 34.037 -15.521 -33.160 1.00 98.25 100 GLN A CA 1
ATOM 788 C C . GLN A 1 100 ? 32.535 -15.221 -33.049 1.00 98.25 100 GLN A C 1
ATOM 790 O O . GLN A 1 100 ? 32.091 -14.768 -31.991 1.00 98.25 100 GLN A O 1
ATOM 795 N N . ASP A 1 101 ? 31.765 -15.528 -34.092 1.00 98.19 101 ASP A N 1
ATOM 796 C CA . ASP A 1 101 ? 30.305 -15.424 -34.091 1.00 98.19 101 ASP A CA 1
ATOM 797 C C . ASP A 1 101 ? 29.696 -16.407 -33.079 1.00 98.19 101 ASP A C 1
ATOM 799 O O . ASP A 1 101 ? 28.967 -15.982 -32.186 1.00 98.19 101 ASP A O 1
ATOM 803 N N . ASP A 1 102 ? 30.109 -17.684 -33.100 1.00 98.12 102 ASP A N 1
ATOM 804 C CA . ASP A 1 102 ? 29.681 -18.696 -32.119 1.00 98.12 102 ASP A CA 1
ATOM 805 C C . ASP A 1 102 ? 29.953 -18.242 -30.669 1.00 98.12 102 ASP A C 1
ATOM 807 O O . ASP A 1 102 ? 29.134 -18.442 -29.769 1.00 98.12 102 ASP A O 1
ATOM 811 N N . ILE A 1 103 ? 31.130 -17.651 -30.414 1.00 97.81 103 ILE A N 1
ATOM 812 C CA . ILE A 1 103 ? 31.499 -17.129 -29.088 1.00 97.81 103 ILE A CA 1
ATOM 813 C C . ILE A 1 103 ? 30.573 -15.981 -28.686 1.00 97.81 103 ILE A C 1
ATOM 815 O O . ILE A 1 103 ? 30.176 -15.913 -27.522 1.00 97.81 103 ILE A O 1
ATOM 819 N N . SER A 1 104 ? 30.238 -15.098 -29.624 1.00 97.81 104 SER A N 1
ATOM 820 C CA . SER A 1 104 ? 29.370 -13.945 -29.376 1.00 97.81 104 SER A CA 1
ATOM 821 C C . SER A 1 104 ? 27.939 -14.397 -29.067 1.00 97.81 104 SER A C 1
ATOM 823 O O . SER A 1 104 ? 27.401 -14.028 -28.026 1.00 97.81 104 SER A O 1
ATOM 825 N N . ASP A 1 105 ? 27.384 -15.319 -29.858 1.00 98.19 105 ASP A N 1
ATOM 826 C CA . ASP A 1 105 ? 26.054 -15.902 -29.633 1.00 98.19 105 ASP A CA 1
ATOM 827 C C . ASP A 1 105 ? 25.958 -16.633 -28.283 1.00 98.19 105 ASP A C 1
ATOM 829 O O . ASP A 1 105 ? 24.979 -16.505 -27.538 1.00 98.19 105 ASP A O 1
ATOM 833 N N . LEU A 1 106 ? 26.989 -17.411 -27.930 1.00 98.06 106 LEU A N 1
ATOM 834 C CA . LEU A 1 106 ? 27.058 -18.087 -26.633 1.00 98.06 106 LEU A CA 1
ATOM 835 C C . LEU A 1 106 ? 27.185 -17.092 -25.476 1.00 98.06 106 LEU A C 1
ATOM 837 O O . LEU A 1 106 ? 26.626 -17.342 -24.405 1.00 98.06 106 LEU A O 1
ATOM 841 N N . HIS A 1 107 ? 27.901 -15.984 -25.673 1.00 97.69 107 HIS A N 1
ATOM 842 C CA . HIS A 1 107 ? 28.036 -14.930 -24.675 1.00 97.69 107 HIS A CA 1
ATOM 843 C C . HIS A 1 107 ? 26.700 -14.224 -24.422 1.00 97.69 107 HIS A C 1
ATOM 845 O O . HIS A 1 107 ? 26.284 -14.118 -23.267 1.00 97.69 107 HIS A O 1
ATOM 851 N N . ASP A 1 108 ? 25.984 -13.847 -25.480 1.00 98.31 108 ASP A N 1
ATOM 852 C CA . ASP A 1 108 ? 24.666 -13.215 -25.385 1.00 98.31 108 ASP A CA 1
ATOM 853 C C . ASP A 1 108 ? 23.649 -14.147 -24.721 1.00 98.31 108 ASP A C 1
ATOM 855 O O . ASP A 1 108 ? 22.903 -13.744 -23.822 1.00 98.31 108 ASP A O 1
ATOM 859 N N . ARG A 1 109 ? 23.670 -15.439 -25.073 1.00 98.19 109 ARG A N 1
ATOM 860 C CA . ARG A 1 109 ? 22.828 -16.445 -24.418 1.00 98.19 109 ARG A CA 1
ATOM 861 C C . ARG A 1 109 ? 23.164 -16.607 -22.936 1.00 98.19 109 ARG A C 1
ATOM 863 O O . ARG A 1 109 ? 22.253 -16.770 -22.123 1.00 98.19 109 ARG A O 1
ATOM 870 N N . LEU A 1 110 ? 24.446 -16.587 -22.573 1.00 97.81 110 LEU A N 1
ATOM 871 C CA . LEU A 1 110 ? 24.883 -16.669 -21.179 1.00 97.81 110 LEU A CA 1
ATOM 872 C C . LEU A 1 110 ? 24.411 -15.446 -20.390 1.00 97.81 110 LEU A C 1
ATOM 874 O O . LEU A 1 110 ? 23.877 -15.611 -19.294 1.00 97.81 110 LEU A O 1
ATOM 878 N N . LEU A 1 111 ? 24.551 -14.243 -20.952 1.00 98.19 111 LEU A N 1
ATOM 879 C CA . LEU A 1 111 ? 24.061 -13.009 -20.340 1.00 98.19 111 LEU A CA 1
ATOM 880 C C . LEU A 1 111 ? 22.542 -13.040 -20.146 1.00 98.19 111 LEU A C 1
ATOM 882 O O . LEU A 1 111 ? 22.068 -12.746 -19.049 1.00 98.19 111 LEU A O 1
ATOM 886 N N . GLY A 1 112 ? 21.785 -13.473 -21.159 1.00 98.19 112 GLY A N 1
ATOM 887 C CA . GLY A 1 112 ? 20.333 -13.622 -21.057 1.00 98.19 112 GLY A CA 1
ATOM 888 C C . GLY A 1 112 ? 19.914 -14.623 -19.975 1.00 98.19 112 GLY A C 1
ATOM 889 O O . GLY A 1 112 ? 19.029 -14.335 -19.171 1.00 98.19 112 GLY A O 1
ATOM 890 N N . LEU A 1 113 ? 20.589 -15.775 -19.888 1.00 97.88 113 LEU A N 1
ATOM 891 C CA . LEU A 1 113 ? 20.342 -16.761 -18.827 1.00 97.88 113 LEU A CA 1
ATOM 892 C C . LEU A 1 113 ? 20.702 -16.227 -17.436 1.00 97.88 113 LEU A C 1
ATOM 894 O O . LEU A 1 113 ? 19.994 -16.513 -16.472 1.00 97.88 113 LEU A O 1
ATOM 898 N N . GLN A 1 114 ? 21.780 -15.451 -17.320 1.00 98.06 114 GLN A N 1
ATOM 899 C CA . GLN A 1 114 ? 22.185 -14.840 -16.059 1.00 98.06 114 GLN A CA 1
ATOM 900 C C . GLN A 1 114 ? 21.154 -13.800 -15.594 1.00 98.06 114 GLN A C 1
ATOM 902 O O . GLN A 1 114 ? 20.736 -13.843 -14.441 1.00 98.06 114 GLN A O 1
ATOM 907 N N . GLN A 1 115 ? 20.665 -12.943 -16.495 1.00 98.19 115 GLN A N 1
ATOM 908 C CA . GLN A 1 115 ? 19.596 -11.983 -16.196 1.00 98.19 115 GLN A CA 1
ATOM 909 C C . GLN A 1 115 ? 18.280 -12.678 -15.816 1.00 98.19 115 GLN A C 1
ATOM 911 O O . GLN A 1 115 ? 17.642 -12.301 -14.834 1.00 98.19 115 GLN A O 1
ATOM 916 N N . ALA A 1 116 ? 17.884 -13.728 -16.542 1.00 97.69 116 ALA A N 1
ATOM 917 C CA . ALA A 1 116 ? 16.695 -14.516 -16.210 1.00 97.69 116 ALA A CA 1
ATOM 918 C C . ALA A 1 116 ? 16.815 -15.163 -14.819 1.00 97.69 116 ALA A C 1
ATOM 920 O O . ALA A 1 116 ? 15.895 -15.094 -14.010 1.00 97.69 116 ALA A O 1
ATOM 921 N N . LYS A 1 117 ? 17.984 -15.724 -14.494 1.00 98.12 117 LYS A N 1
ATOM 922 C CA . LYS A 1 117 ? 18.257 -16.283 -13.166 1.00 98.12 117 LYS A CA 1
ATOM 923 C C . LYS A 1 117 ? 18.198 -15.218 -12.068 1.00 98.12 117 LYS A C 1
ATOM 925 O O . LYS A 1 117 ? 17.651 -15.484 -10.999 1.00 98.12 117 LYS A O 1
ATOM 930 N N . ASP A 1 118 ? 18.785 -14.047 -12.297 1.00 98.00 118 ASP A N 1
ATOM 931 C CA . ASP A 1 118 ? 18.826 -12.978 -11.296 1.00 98.00 118 ASP A CA 1
ATOM 932 C C . ASP A 1 118 ? 17.425 -12.392 -11.050 1.00 98.00 118 ASP A C 1
ATOM 934 O O . ASP A 1 118 ? 17.041 -12.198 -9.898 1.00 98.00 118 ASP A O 1
ATOM 938 N N . THR A 1 119 ? 16.616 -12.232 -12.102 1.00 97.94 119 THR A N 1
ATOM 939 C CA . THR A 1 119 ? 15.209 -11.803 -11.987 1.00 97.94 119 THR A CA 1
ATOM 940 C C . THR A 1 119 ? 14.328 -12.848 -11.302 1.00 97.94 119 THR A C 1
ATOM 942 O O . THR A 1 119 ? 13.534 -12.502 -10.428 1.00 97.94 119 THR A O 1
ATOM 945 N N . GLU A 1 120 ? 14.478 -14.139 -11.616 1.00 97.44 120 GLU A N 1
ATOM 946 C CA . GLU A 1 120 ? 13.790 -15.207 -10.880 1.00 97.44 120 GLU A CA 1
ATOM 947 C C . GLU A 1 120 ? 14.181 -15.208 -9.401 1.00 97.44 120 GLU A C 1
ATOM 949 O O . GLU A 1 120 ? 13.317 -15.325 -8.532 1.00 97.44 120 GLU A O 1
ATOM 954 N N . LYS A 1 121 ? 15.471 -15.039 -9.095 1.00 98.25 121 LYS A N 1
ATOM 955 C CA . LYS A 1 121 ? 15.959 -14.969 -7.717 1.00 98.25 121 LYS A CA 1
ATOM 956 C C . LYS A 1 121 ? 15.343 -13.789 -6.960 1.00 98.25 121 LYS A C 1
ATOM 958 O O . LYS A 1 121 ? 14.871 -13.989 -5.843 1.00 98.25 121 LYS A O 1
ATOM 963 N N . GLU A 1 122 ? 15.301 -12.602 -7.559 1.00 98.12 122 GLU A N 1
ATOM 964 C CA . GLU A 1 122 ? 14.659 -11.419 -6.970 1.00 98.12 122 GLU A CA 1
ATOM 965 C C . GLU A 1 122 ? 13.150 -11.642 -6.754 1.00 98.12 122 GLU A C 1
ATOM 967 O O . GLU A 1 122 ? 12.611 -11.341 -5.686 1.00 98.12 122 GLU A O 1
ATOM 972 N N . ASN A 1 123 ? 12.467 -12.280 -7.709 1.00 97.81 123 ASN A N 1
ATOM 973 C CA . ASN A 1 123 ? 11.060 -12.663 -7.574 1.00 97.81 123 ASN A CA 1
ATOM 974 C C . ASN A 1 123 ? 10.833 -13.663 -6.424 1.00 97.81 123 ASN A C 1
ATOM 976 O O . ASN A 1 123 ? 9.876 -13.529 -5.661 1.00 97.81 123 ASN A O 1
ATOM 980 N N . TYR A 1 124 ? 11.712 -14.652 -6.245 1.00 97.44 124 TYR A N 1
ATOM 981 C CA . TYR A 1 124 ? 11.616 -15.582 -5.116 1.00 97.44 124 TYR A CA 1
ATOM 982 C C . TYR A 1 124 ? 11.931 -14.910 -3.775 1.00 97.44 124 TYR A C 1
ATOM 984 O O . TYR A 1 124 ? 11.269 -15.196 -2.776 1.00 97.44 124 TYR A O 1
ATOM 992 N N . GLU A 1 125 ? 12.908 -14.003 -3.721 1.00 97.69 125 GLU A N 1
ATOM 993 C CA . GLU A 1 125 ? 13.240 -13.247 -2.507 1.00 97.69 125 GLU A CA 1
ATOM 994 C C . GLU A 1 125 ? 12.093 -12.309 -2.091 1.00 97.69 125 GLU A C 1
ATOM 996 O O . GLU A 1 125 ? 11.723 -12.256 -0.912 1.00 97.69 125 GLU A O 1
ATOM 1001 N N . THR A 1 126 ? 11.462 -11.627 -3.049 1.00 97.75 126 THR A N 1
ATOM 1002 C CA . THR A 1 126 ? 10.280 -10.785 -2.800 1.00 97.75 126 THR A CA 1
ATOM 1003 C C . THR A 1 126 ? 9.072 -11.610 -2.346 1.00 97.75 126 THR A C 1
ATOM 1005 O O . THR A 1 126 ? 8.440 -11.264 -1.349 1.00 97.75 126 THR A O 1
ATOM 1008 N N . GLN A 1 127 ? 8.789 -12.757 -2.970 1.00 98.00 127 GLN A N 1
ATOM 1009 C CA . GLN A 1 127 ? 7.730 -13.664 -2.503 1.00 98.00 127 GLN A CA 1
ATOM 1010 C C . GLN A 1 127 ? 8.008 -14.209 -1.097 1.00 98.00 127 GLN A C 1
ATOM 1012 O O . GLN A 1 127 ? 7.116 -14.242 -0.248 1.00 98.00 127 GLN A O 1
ATOM 1017 N N . LEU A 1 128 ? 9.252 -14.599 -0.808 1.00 97.12 128 LEU A N 1
ATOM 1018 C CA . LEU A 1 128 ? 9.636 -15.114 0.505 1.00 97.12 128 LEU A CA 1
ATOM 1019 C C . LEU A 1 128 ? 9.482 -14.050 1.598 1.00 97.12 128 LEU A C 1
ATOM 1021 O O . LEU A 1 128 ? 9.011 -14.352 2.696 1.00 97.12 128 LEU A O 1
ATOM 1025 N N . THR A 1 129 ? 9.892 -12.812 1.321 1.00 97.94 129 THR A N 1
ATOM 1026 C CA . THR A 1 129 ? 9.731 -11.693 2.261 1.00 97.94 129 THR A CA 1
ATOM 1027 C C . THR A 1 129 ? 8.261 -11.339 2.465 1.00 97.94 129 THR A C 1
ATOM 1029 O O . THR A 1 129 ? 7.846 -11.161 3.612 1.00 97.94 129 THR A O 1
ATOM 1032 N N . GLN A 1 130 ? 7.456 -11.343 1.401 1.00 97.81 130 GLN A N 1
ATOM 1033 C CA . GLN A 1 130 ? 6.014 -11.120 1.485 1.00 97.81 130 GLN A CA 1
ATOM 1034 C C . GLN A 1 130 ? 5.316 -12.211 2.311 1.00 97.81 130 GLN A C 1
ATOM 1036 O O . GLN A 1 130 ? 4.603 -11.879 3.255 1.00 97.81 130 GLN A O 1
ATOM 1041 N N . HIS A 1 131 ? 5.586 -13.496 2.067 1.00 97.75 131 HIS A N 1
ATOM 1042 C CA . HIS A 1 131 ? 5.012 -14.585 2.868 1.00 97.75 131 HIS A CA 1
ATOM 1043 C C . HIS A 1 131 ? 5.458 -14.559 4.333 1.00 97.75 131 HIS A C 1
ATOM 1045 O O . HIS A 1 131 ? 4.662 -14.838 5.231 1.00 97.75 131 HIS A O 1
ATOM 1051 N N . LYS A 1 132 ? 6.717 -14.193 4.612 1.00 97.94 132 LYS A N 1
ATOM 1052 C CA . LYS A 1 132 ? 7.181 -13.985 5.993 1.00 97.94 132 LYS A CA 1
ATOM 1053 C C . LYS A 1 132 ? 6.414 -12.854 6.674 1.00 97.94 132 LYS A C 1
ATOM 1055 O O . LYS A 1 132 ? 6.030 -13.010 7.831 1.00 97.94 132 LYS A O 1
ATOM 1060 N N . ARG A 1 133 ? 6.175 -11.745 5.967 1.00 98.19 133 ARG A N 1
ATOM 1061 C CA . ARG A 1 133 ? 5.393 -10.614 6.479 1.00 98.19 133 ARG A CA 1
ATOM 1062 C C . ARG A 1 133 ? 3.948 -11.021 6.752 1.00 98.19 133 ARG A C 1
ATOM 1064 O O . ARG A 1 133 ? 3.481 -10.827 7.866 1.00 98.19 133 ARG A O 1
ATOM 1071 N N . GLU A 1 134 ? 3.281 -11.651 5.789 1.00 98.06 134 GLU A N 1
ATOM 1072 C CA . GLU A 1 134 ? 1.903 -12.143 5.931 1.00 98.06 134 GLU A CA 1
ATOM 1073 C C . GLU A 1 134 ? 1.770 -13.121 7.103 1.00 98.06 134 GLU A C 1
ATOM 1075 O O . GLU A 1 134 ? 0.877 -12.989 7.937 1.00 98.06 134 GLU A O 1
ATOM 1080 N N . SER A 1 135 ? 2.694 -14.079 7.221 1.00 97.31 135 SER A N 1
ATOM 1081 C CA . SER A 1 135 ? 2.696 -15.027 8.336 1.00 97.31 135 SER A CA 1
ATOM 1082 C C . SER A 1 135 ? 2.899 -14.332 9.682 1.00 97.31 135 SER A C 1
ATOM 1084 O O . SER A 1 135 ? 2.301 -14.754 10.675 1.00 97.31 135 SER A O 1
ATOM 1086 N N . GLN A 1 136 ? 3.743 -13.301 9.738 1.00 98.31 136 GLN A N 1
ATOM 1087 C CA . GLN A 1 136 ? 3.972 -12.531 10.955 1.00 98.31 136 GLN A CA 1
ATOM 1088 C C . GLN A 1 136 ? 2.734 -11.698 11.322 1.00 98.31 136 GLN A C 1
ATOM 1090 O O . GLN A 1 136 ? 2.303 -11.739 12.470 1.00 98.31 136 GLN A O 1
ATOM 1095 N N . GLU A 1 137 ? 2.089 -11.050 10.351 1.00 98.12 137 GLU A N 1
ATOM 1096 C CA . GLU A 1 137 ? 0.834 -10.313 10.550 1.00 98.12 137 GLU A CA 1
ATOM 1097 C C . GLU A 1 137 ? -0.297 -11.227 11.051 1.00 98.12 137 GLU A C 1
ATOM 1099 O O . GLU A 1 137 ? -1.016 -10.876 11.990 1.00 98.12 137 GLU A O 1
ATOM 1104 N N . VAL A 1 138 ? -0.435 -12.433 10.485 1.00 98.12 138 VAL A N 1
ATOM 1105 C CA . VAL A 1 138 ? -1.410 -13.436 10.951 1.00 98.12 138 VAL A CA 1
ATOM 1106 C C . VAL A 1 138 ? -1.101 -13.877 12.381 1.00 98.12 138 VAL A C 1
ATOM 1108 O O . VAL A 1 138 ? -2.011 -13.967 13.208 1.00 98.12 138 VAL A O 1
ATOM 1111 N N . LYS A 1 139 ? 0.174 -14.119 12.702 1.00 98.44 139 LYS A N 1
ATOM 1112 C CA . LYS A 1 139 ? 0.606 -14.486 14.055 1.00 98.44 139 LYS A CA 1
ATOM 1113 C C . LYS A 1 139 ? 0.290 -13.384 15.065 1.00 98.44 139 LYS A C 1
ATOM 1115 O O . LYS A 1 139 ? -0.227 -13.685 16.142 1.00 98.44 139 LYS A O 1
ATOM 1120 N N . ASP A 1 140 ? 0.560 -12.130 14.723 1.00 98.19 140 ASP A N 1
ATOM 1121 C CA . ASP A 1 140 ? 0.298 -10.981 15.590 1.00 98.19 140 ASP A CA 1
ATOM 1122 C C . ASP A 1 140 ? -1.208 -10.778 15.791 1.00 98.19 140 ASP A C 1
ATOM 1124 O O . ASP A 1 140 ? -1.667 -10.596 16.922 1.00 98.19 140 ASP A O 1
ATOM 1128 N N . ARG A 1 141 ? -2.006 -10.940 14.726 1.00 98.06 141 ARG A N 1
ATOM 1129 C CA . ARG A 1 141 ? -3.471 -10.923 14.804 1.00 98.06 141 ARG A CA 1
ATOM 1130 C C . ARG A 1 141 ? -4.004 -12.010 15.739 1.00 98.06 141 ARG A C 1
ATOM 1132 O O . ARG A 1 141 ? -4.751 -11.686 16.661 1.00 98.06 141 ARG A O 1
ATOM 1139 N N . LEU A 1 142 ? -3.598 -13.268 15.558 1.00 97.81 142 LEU A N 1
ATOM 1140 C CA . LEU A 1 142 ? -4.037 -14.383 16.411 1.00 97.81 142 LEU A CA 1
ATOM 1141 C C . LEU A 1 142 ? -3.570 -14.226 17.863 1.00 97.81 142 LEU A C 1
ATOM 1143 O O . LEU A 1 142 ? -4.273 -14.614 18.795 1.00 97.81 142 LEU A O 1
ATOM 1147 N N . THR A 1 143 ? -2.393 -13.639 18.074 1.00 98.00 143 THR A N 1
ATOM 1148 C CA . THR A 1 143 ? -1.870 -13.354 19.415 1.00 98.00 143 THR A CA 1
ATOM 1149 C C . THR A 1 143 ? -2.702 -12.270 20.098 1.00 98.00 143 THR A C 1
ATOM 1151 O O . THR A 1 143 ? -3.087 -12.435 21.254 1.00 98.00 143 THR A O 1
ATOM 1154 N N . SER A 1 144 ? -3.058 -11.200 19.379 1.00 98.12 144 SER A N 1
ATOM 1155 C CA . SER A 1 144 ? -3.948 -10.153 19.894 1.00 98.12 144 SER A CA 1
ATOM 1156 C C . SER A 1 144 ? -5.340 -10.695 20.242 1.00 98.12 144 SER A C 1
ATOM 1158 O O . SER A 1 144 ? -5.889 -10.368 21.293 1.00 98.12 144 SER A O 1
ATOM 1160 N N . GLU A 1 145 ? -5.884 -11.590 19.412 1.00 98.00 145 GLU A N 1
ATOM 1161 C CA . GLU A 1 145 ? -7.172 -12.234 19.659 1.00 98.00 145 GLU A CA 1
ATOM 1162 C C . GLU A 1 145 ? -7.114 -13.134 20.897 1.00 98.00 145 GLU A C 1
ATOM 1164 O O . GLU A 1 145 ? -7.980 -13.029 21.764 1.00 98.00 145 GLU A O 1
ATOM 1169 N N . ASN A 1 146 ? -6.058 -13.939 21.044 1.00 97.88 146 ASN A N 1
ATOM 1170 C CA . ASN A 1 146 ? -5.840 -14.744 22.246 1.00 97.88 146 ASN A CA 1
ATOM 1171 C C . ASN A 1 146 ? -5.717 -13.888 23.512 1.00 97.88 146 ASN A C 1
ATOM 1173 O O . ASN A 1 146 ? -6.274 -14.256 24.543 1.00 97.88 146 ASN A O 1
ATOM 1177 N N . MET A 1 147 ? -5.046 -12.733 23.453 1.00 97.69 147 MET A N 1
ATOM 1178 C CA . MET A 1 147 ? -4.984 -11.810 24.593 1.00 97.69 147 MET A CA 1
ATOM 1179 C C . MET A 1 147 ? -6.371 -11.271 24.963 1.00 97.69 147 MET A C 1
ATOM 1181 O O . MET A 1 147 ? -6.728 -11.247 26.141 1.00 97.69 147 MET A O 1
ATOM 1185 N N . ILE A 1 148 ? -7.179 -10.879 23.972 1.00 97.62 148 ILE A N 1
ATOM 1186 C CA . ILE A 1 148 ? -8.550 -10.399 24.199 1.00 97.62 148 ILE A CA 1
ATOM 1187 C C . ILE A 1 148 ? -9.427 -11.514 24.780 1.00 97.62 148 ILE A C 1
ATOM 1189 O O . ILE A 1 148 ? -10.183 -11.273 25.721 1.00 97.62 148 ILE A O 1
ATOM 1193 N N . LEU A 1 149 ? -9.340 -12.730 24.235 1.00 97.88 149 LEU A N 1
ATOM 1194 C CA . LEU A 1 149 ? -10.075 -13.892 24.736 1.00 97.88 149 LEU A CA 1
ATOM 1195 C C . LEU A 1 149 ? -9.646 -14.255 26.161 1.00 97.88 149 LEU A C 1
ATOM 1197 O O . LEU A 1 149 ? -10.512 -14.515 26.991 1.00 97.88 149 LEU A O 1
ATOM 1201 N N . GLY A 1 150 ? -8.349 -14.189 26.470 1.00 98.38 150 GLY A N 1
ATOM 1202 C CA . GLY A 1 150 ? -7.829 -14.357 27.827 1.00 98.38 150 GLY A CA 1
ATOM 1203 C C . GLY A 1 150 ? -8.398 -13.321 28.799 1.00 98.38 150 GLY A C 1
ATOM 1204 O O . GLY A 1 150 ? -8.854 -13.680 29.882 1.00 98.38 150 GLY A O 1
ATOM 1205 N N . GLY A 1 151 ? -8.476 -12.051 28.386 1.00 97.88 151 GLY A N 1
ATOM 1206 C CA . GLY A 1 151 ? -9.124 -10.998 29.172 1.00 97.88 151 GLY A CA 1
ATOM 1207 C C . GLY A 1 151 ? -10.613 -11.267 29.415 1.00 97.88 151 GLY A C 1
ATOM 1208 O O . GLY A 1 151 ? -11.076 -11.198 30.551 1.00 97.88 151 GLY A O 1
ATOM 1209 N N . LYS A 1 152 ? -11.361 -11.649 28.369 1.00 98.19 152 LYS A N 1
ATOM 1210 C CA . LYS A 1 152 ? -12.782 -12.025 28.491 1.00 98.19 152 LYS A CA 1
ATOM 1211 C C . LYS A 1 152 ? -12.986 -13.222 29.420 1.00 98.19 152 LYS A C 1
ATOM 1213 O O . LYS A 1 152 ? -13.951 -13.230 30.180 1.00 98.19 152 LYS A O 1
ATOM 1218 N N . LEU A 1 153 ? -12.099 -14.217 29.358 1.00 98.00 153 LEU A N 1
ATOM 1219 C CA . LEU A 1 153 ? -12.147 -15.390 30.226 1.00 98.00 153 LEU A CA 1
ATOM 1220 C C . LEU A 1 153 ? -11.929 -14.994 31.691 1.00 98.00 153 LEU A C 1
ATOM 1222 O O . LEU A 1 153 ? -12.736 -15.378 32.530 1.00 98.00 153 LEU A O 1
ATOM 1226 N N . SER A 1 154 ? -10.932 -14.150 31.978 1.00 97.62 154 SER A N 1
ATOM 1227 C CA . SER A 1 154 ? -10.691 -13.619 33.328 1.00 97.62 154 SER A CA 1
ATOM 1228 C C . SER A 1 154 ? -11.914 -12.874 33.874 1.00 97.62 154 SER A C 1
ATOM 1230 O O . SER A 1 154 ? -12.343 -13.125 34.996 1.00 97.62 154 SER A O 1
ATOM 1232 N N . SER A 1 155 ? -12.546 -12.010 33.070 1.00 97.56 155 SER A N 1
ATOM 1233 C CA . SER A 1 155 ? -13.779 -11.320 33.481 1.00 97.56 155 SER A CA 1
ATOM 1234 C C . SER A 1 155 ? -14.944 -12.286 33.730 1.00 97.56 155 SER A C 1
ATOM 1236 O O . SER A 1 155 ? -15.766 -12.055 34.617 1.00 97.56 155 SER A O 1
ATOM 1238 N N . LEU A 1 156 ? -15.035 -13.376 32.963 1.00 97.94 156 LEU A N 1
ATOM 1239 C CA . LEU A 1 156 ? -16.060 -14.401 33.157 1.00 97.94 156 LEU A CA 1
ATOM 1240 C C . LEU A 1 156 ? -15.821 -15.211 34.441 1.00 97.94 156 LEU A C 1
ATOM 1242 O O . LEU A 1 156 ? -16.774 -15.532 35.152 1.00 97.94 156 LEU A O 1
ATOM 1246 N N . GLU A 1 157 ? -14.563 -15.521 34.752 1.00 97.56 157 GLU A N 1
ATOM 1247 C CA . GLU A 1 157 ? -14.165 -16.171 36.003 1.00 97.56 157 GLU A CA 1
ATOM 1248 C C . GLU A 1 157 ? -14.476 -15.282 37.212 1.00 97.56 157 GLU A C 1
ATOM 1250 O O . GLU A 1 157 ? -15.104 -15.746 38.165 1.00 97.56 157 GLU A O 1
ATOM 1255 N N . GLU A 1 158 ? -14.146 -13.990 37.146 1.00 97.50 158 GLU A N 1
ATOM 1256 C CA . GLU A 1 158 ? -14.512 -13.011 38.175 1.00 97.50 158 GLU A CA 1
ATOM 1257 C C . GLU A 1 158 ? -16.029 -12.932 38.369 1.00 97.50 158 GLU A C 1
ATOM 1259 O O . GLU A 1 158 ? -16.517 -12.995 39.500 1.00 97.50 158 GLU A O 1
ATOM 1264 N N . PHE A 1 159 ? -16.795 -12.862 37.276 1.00 98.00 159 PHE A N 1
ATOM 1265 C CA . PHE A 1 159 ? -18.255 -12.865 37.335 1.00 98.00 159 PHE A CA 1
ATOM 1266 C C . PHE A 1 159 ? -18.801 -14.137 37.995 1.00 98.00 159 PHE A C 1
ATOM 1268 O O . PHE A 1 159 ? -19.713 -14.069 38.823 1.00 98.00 159 PHE A O 1
ATOM 1275 N N . LYS A 1 160 ? -18.233 -15.306 37.674 1.00 98.31 160 LYS A N 1
ATOM 1276 C CA . LYS A 1 160 ? -18.618 -16.579 38.294 1.00 98.31 160 LYS A CA 1
ATOM 1277 C C . LYS A 1 160 ? -18.374 -16.552 39.805 1.00 98.31 160 LYS A C 1
ATOM 1279 O O . LYS A 1 160 ? -19.282 -16.893 40.560 1.00 98.31 160 LYS A O 1
ATOM 1284 N N . VAL A 1 161 ? -17.199 -16.096 40.241 1.00 98.12 161 VAL A N 1
ATOM 1285 C CA . VAL A 1 161 ? -16.857 -15.971 41.668 1.00 98.12 161 VAL A CA 1
ATOM 1286 C C . VAL A 1 161 ? -17.798 -14.993 42.376 1.00 98.12 161 VAL A C 1
ATOM 1288 O O . VAL A 1 161 ? -18.301 -15.287 43.460 1.00 98.12 161 VAL A O 1
ATOM 1291 N N . GLN A 1 162 ? -18.097 -13.843 41.767 1.00 97.25 162 GLN A N 1
ATOM 1292 C CA . GLN A 1 162 ? -19.047 -12.874 42.323 1.00 97.25 162 GLN A CA 1
ATOM 1293 C C . GLN A 1 162 ? -20.455 -13.459 42.464 1.00 97.25 162 GLN A C 1
ATOM 1295 O O . GLN A 1 162 ? -21.092 -13.275 43.503 1.00 97.25 162 GLN A O 1
ATOM 1300 N N . LYS A 1 163 ? -20.931 -14.190 41.450 1.00 98.00 163 LYS A N 1
ATOM 1301 C CA . LYS A 1 163 ? -22.221 -14.882 41.491 1.00 98.00 163 LYS A CA 1
ATOM 1302 C C . LYS A 1 163 ? -22.269 -15.897 42.629 1.00 98.00 163 LYS A C 1
ATOM 1304 O O . LYS A 1 163 ? -23.250 -15.926 43.363 1.00 98.00 163 LYS A O 1
ATOM 1309 N N . GLU A 1 164 ? -21.232 -16.710 42.787 1.00 97.88 164 GLU A N 1
ATOM 1310 C CA . GLU A 1 164 ? -21.170 -17.743 43.825 1.00 97.88 164 GLU A CA 1
ATOM 1311 C C . GLU A 1 164 ? -21.146 -17.129 45.232 1.00 97.88 164 GLU A C 1
ATOM 1313 O O . GLU A 1 164 ? -21.951 -17.504 46.084 1.00 97.88 164 GLU A O 1
ATOM 1318 N N . ASN A 1 165 ? -20.352 -16.072 45.431 1.00 97.62 165 ASN A N 1
ATOM 1319 C CA . ASN A 1 165 ? -20.357 -15.284 46.667 1.00 97.62 165 ASN A CA 1
ATOM 1320 C C . ASN A 1 165 ? -21.734 -14.675 46.975 1.00 97.62 165 ASN A C 1
ATOM 1322 O O . ASN A 1 165 ? -22.145 -14.609 48.134 1.00 97.62 165 ASN A O 1
ATOM 1326 N N . LEU A 1 166 ? -22.448 -14.192 45.955 1.00 97.88 166 LEU A N 1
ATOM 1327 C CA . LEU A 1 166 ? -23.785 -13.628 46.126 1.00 97.88 166 LEU A CA 1
ATOM 1328 C C . LEU A 1 166 ? -24.808 -14.712 46.484 1.00 97.88 166 LEU A C 1
ATOM 1330 O O . LEU A 1 166 ? -25.590 -14.517 47.411 1.00 97.88 166 LEU A O 1
ATOM 1334 N N . MET A 1 167 ? -24.769 -15.859 45.802 1.00 96.81 167 MET A N 1
ATOM 1335 C CA . MET A 1 167 ? -25.614 -17.017 46.111 1.00 96.81 167 MET A CA 1
ATOM 1336 C C . MET A 1 167 ? -25.395 -17.505 47.544 1.00 96.81 167 MET A C 1
ATOM 1338 O O . MET A 1 167 ? -26.362 -17.775 48.252 1.00 96.81 167 MET A O 1
ATOM 1342 N N . GLN A 1 168 ? -24.143 -17.548 48.004 1.00 97.88 168 GLN A N 1
ATOM 1343 C CA . GLN A 1 168 ? -23.831 -17.928 49.378 1.00 97.88 168 GLN A CA 1
ATOM 1344 C C . GLN A 1 168 ? -24.386 -16.922 50.394 1.00 97.88 168 GLN A C 1
ATOM 1346 O O . GLN A 1 168 ? -25.008 -17.325 51.372 1.00 97.88 168 GLN A O 1
ATOM 1351 N N . LYS A 1 169 ? -24.267 -15.612 50.132 1.00 97.50 169 LYS A N 1
ATOM 1352 C CA . LYS A 1 169 ? -24.895 -14.581 50.977 1.00 97.50 169 LYS A CA 1
ATOM 1353 C C . LYS A 1 169 ? -26.417 -14.717 51.036 1.00 97.50 169 LYS A C 1
ATOM 1355 O O . LYS A 1 169 ? -26.991 -14.481 52.094 1.00 97.50 169 LYS A O 1
ATOM 1360 N N . PHE A 1 170 ? -27.069 -15.065 49.925 1.00 96.69 170 PHE A N 1
ATOM 1361 C CA . PHE A 1 170 ? -28.512 -15.312 49.911 1.00 96.69 170 PHE A CA 1
ATOM 1362 C C . PHE A 1 170 ? -28.884 -16.514 50.781 1.00 96.69 170 PHE A C 1
ATOM 1364 O O . PHE A 1 170 ? -29.751 -16.369 51.637 1.00 96.69 170 PHE A O 1
ATOM 1371 N N . ALA A 1 171 ? -28.177 -17.639 50.650 1.00 97.19 171 ALA A N 1
ATOM 1372 C CA . ALA A 1 171 ? -28.392 -18.812 51.500 1.00 97.19 171 ALA A CA 1
ATOM 1373 C C . ALA A 1 171 ? -28.163 -18.499 52.996 1.00 97.19 171 ALA A C 1
ATOM 1375 O O . ALA A 1 171 ? -28.951 -18.895 53.858 1.00 97.19 171 ALA A O 1
ATOM 1376 N N . ASP A 1 172 ? -27.131 -17.717 53.324 1.00 97.31 172 ASP A N 1
ATOM 1377 C CA . ASP A 1 172 ? -26.870 -17.263 54.696 1.00 97.31 172 ASP A CA 1
ATOM 1378 C C . ASP A 1 172 ? -27.979 -16.341 55.235 1.00 97.31 172 ASP A C 1
ATOM 1380 O O . ASP A 1 172 ? -28.259 -16.331 56.434 1.00 97.31 172 ASP A O 1
ATOM 1384 N N . MET A 1 173 ? -28.602 -15.523 54.381 1.00 96.38 173 MET A N 1
ATOM 1385 C CA . MET A 1 173 ? -29.734 -14.687 54.788 1.00 96.38 173 MET A CA 1
ATOM 1386 C C . MET A 1 173 ? -31.018 -15.498 54.951 1.00 96.38 173 MET A C 1
ATOM 1388 O O . MET A 1 173 ? -31.720 -15.284 55.934 1.00 96.38 173 MET A O 1
ATOM 1392 N N . GLU A 1 174 ? -31.303 -16.440 54.051 1.00 96.88 174 GLU A N 1
ATOM 1393 C CA . GLU A 1 174 ? -32.454 -17.347 54.164 1.00 96.88 174 GLU A CA 1
ATOM 1394 C C . GLU A 1 174 ? -32.388 -18.168 55.454 1.00 96.88 174 GLU A C 1
ATOM 1396 O O . GLU A 1 174 ? -33.355 -18.202 56.210 1.00 96.88 174 GLU A O 1
ATOM 1401 N N . THR A 1 175 ? -31.226 -18.744 55.773 1.00 97.50 175 THR A N 1
ATOM 1402 C CA . THR A 1 175 ? -31.033 -19.504 57.021 1.00 97.50 175 THR A CA 1
ATOM 1403 C C . THR A 1 175 ? -31.197 -18.636 58.272 1.00 97.50 175 THR A C 1
ATOM 1405 O O . THR A 1 175 ? -31.812 -19.068 59.247 1.00 97.50 175 THR A O 1
ATOM 1408 N N . LYS A 1 176 ? -30.697 -17.391 58.265 1.00 97.06 176 LYS A N 1
ATOM 1409 C CA . LYS A 1 176 ? -30.922 -16.438 59.370 1.00 97.06 176 LYS A CA 1
ATOM 1410 C C . LYS A 1 176 ? -32.391 -16.058 59.515 1.00 97.06 176 LYS A C 1
ATOM 1412 O O . LYS A 1 176 ? -32.856 -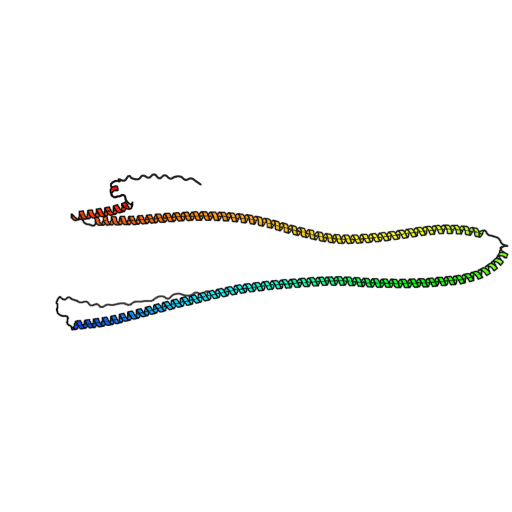15.919 60.643 1.00 97.06 176 LYS A O 1
ATOM 1417 N N . LEU A 1 177 ? -33.095 -15.871 58.402 1.00 96.69 177 LEU A N 1
ATOM 1418 C CA . LEU A 1 177 ? -34.505 -15.498 58.393 1.00 96.69 177 LEU A CA 1
ATOM 1419 C C . LEU A 1 177 ? -35.368 -16.647 58.915 1.00 96.69 177 LEU A C 1
ATOM 1421 O O . LEU A 1 177 ? -36.172 -16.432 59.815 1.00 96.69 177 LEU A O 1
ATOM 1425 N N . GLN A 1 178 ? -35.107 -17.873 58.462 1.00 97.50 178 GLN A N 1
ATOM 1426 C CA . GLN A 1 178 ? -35.757 -19.074 58.983 1.00 97.50 178 GLN A CA 1
ATOM 1427 C C . GLN A 1 178 ? -35.526 -19.229 60.493 1.00 97.50 178 GLN A C 1
ATOM 1429 O O . GLN A 1 178 ? -36.469 -19.458 61.246 1.00 97.50 178 GLN A O 1
ATOM 1434 N N . LYS A 1 179 ? -34.292 -19.016 60.964 1.00 97.38 179 LYS A N 1
ATOM 1435 C CA . LYS A 1 179 ? -33.993 -19.046 62.400 1.00 97.38 179 LYS A CA 1
ATOM 1436 C C . LYS A 1 179 ? -34.744 -17.958 63.178 1.00 97.38 179 LYS A C 1
ATOM 1438 O O . LYS A 1 179 ? -35.240 -18.222 64.265 1.00 97.38 179 LYS A O 1
ATOM 1443 N N . GLN A 1 180 ? -34.852 -16.744 62.634 1.00 96.75 180 GLN A N 1
ATOM 1444 C CA . GLN A 1 180 ? -35.643 -15.678 63.259 1.00 96.75 180 GLN A CA 1
ATOM 1445 C C . GLN A 1 180 ? -37.134 -16.017 63.321 1.00 96.75 180 GLN A C 1
ATOM 1447 O O . GLN A 1 180 ? -37.777 -15.696 64.318 1.00 96.75 180 GLN A O 1
ATOM 1452 N N . GLU A 1 181 ? -37.689 -16.654 62.289 1.00 97.00 181 GLU A N 1
ATOM 1453 C CA . GLU A 1 181 ? -39.072 -17.138 62.304 1.00 97.00 181 GLU A CA 1
ATOM 1454 C C . GLU A 1 181 ? -39.276 -18.214 63.378 1.00 97.00 181 GLU A C 1
ATOM 1456 O O . GLU A 1 181 ? -40.251 -18.150 64.126 1.00 97.00 181 GLU A O 1
ATOM 1461 N N . GLU A 1 182 ? -38.343 -19.161 63.509 1.00 97.38 182 GLU A N 1
ATOM 1462 C CA . GLU A 1 182 ? -38.350 -20.182 64.564 1.00 97.38 182 GLU A CA 1
ATOM 1463 C C . GLU A 1 182 ? -38.273 -19.553 65.967 1.00 97.38 182 GLU A C 1
ATOM 1465 O O . GLU A 1 182 ? -39.144 -19.816 66.800 1.00 97.38 182 GLU A O 1
ATOM 1470 N N . ASP A 1 183 ? -37.311 -18.653 66.204 1.00 96.88 183 ASP A N 1
ATOM 1471 C CA . ASP A 1 183 ? -37.140 -17.932 67.474 1.00 96.88 183 ASP A CA 1
ATOM 1472 C C . ASP A 1 183 ? -38.391 -17.090 67.815 1.00 96.88 183 ASP A C 1
ATOM 1474 O O . ASP A 1 183 ? -38.826 -17.005 68.972 1.00 96.88 183 ASP A O 1
ATOM 1478 N N . HIS A 1 184 ? -39.007 -16.456 66.810 1.00 96.31 184 HIS A N 1
ATOM 1479 C CA . HIS A 1 184 ? -40.228 -15.673 66.992 1.00 96.31 184 HIS A CA 1
ATOM 1480 C C . HIS A 1 184 ? -41.429 -16.560 67.324 1.00 96.31 184 HIS A C 1
ATOM 1482 O O . HIS A 1 184 ? -42.167 -16.251 68.262 1.00 96.31 184 HIS A O 1
ATOM 1488 N N . ASN A 1 185 ? -41.597 -17.681 66.621 1.00 96.88 185 ASN A N 1
ATOM 1489 C CA . ASN A 1 185 ? -42.642 -18.664 66.903 1.00 96.88 185 ASN A CA 1
ATOM 1490 C C . ASN A 1 185 ? -42.494 -19.249 68.313 1.00 96.88 185 ASN A C 1
ATOM 1492 O O . ASN A 1 185 ? -43.483 -19.363 69.039 1.00 96.88 185 ASN A O 1
ATOM 1496 N N . GLU A 1 186 ? -41.267 -19.551 68.745 1.00 97.00 186 GLU A N 1
ATOM 1497 C CA . GLU A 1 186 ? -40.995 -19.991 70.115 1.00 97.00 186 GLU A CA 1
ATOM 1498 C C . GLU A 1 186 ? -41.346 -18.896 71.135 1.00 97.00 186 GLU A C 1
ATOM 1500 O O . GLU A 1 186 ? -41.957 -19.163 72.176 1.00 97.00 186 GLU A O 1
ATOM 1505 N N . THR A 1 187 ? -41.020 -17.639 70.829 1.00 95.94 187 THR A N 1
ATOM 1506 C CA . THR A 1 187 ? -41.375 -16.493 71.674 1.00 95.94 187 THR A CA 1
ATOM 1507 C C . THR A 1 187 ? -42.892 -16.330 71.791 1.00 95.94 187 THR A C 1
ATOM 1509 O O . THR A 1 187 ? -43.394 -16.156 72.904 1.00 95.94 187 THR A O 1
ATOM 1512 N N . ILE A 1 188 ? -43.632 -16.425 70.680 1.00 96.31 188 ILE A N 1
ATOM 1513 C CA . ILE A 1 188 ? -45.101 -16.398 70.667 1.00 96.31 188 ILE A CA 1
ATOM 1514 C C . ILE A 1 188 ? -45.642 -17.531 71.535 1.00 96.31 188 ILE A C 1
ATOM 1516 O O . ILE A 1 188 ? -46.413 -17.267 72.453 1.00 96.31 188 ILE A O 1
ATOM 1520 N N . TYR A 1 189 ? -45.180 -18.764 71.323 1.00 96.62 189 TYR A N 1
ATOM 1521 C CA . TYR A 1 189 ? -45.615 -19.919 72.105 1.00 96.62 189 TYR A CA 1
ATOM 1522 C C . TYR A 1 189 ? -45.370 -19.728 73.612 1.00 96.62 189 TYR A C 1
ATOM 1524 O O . TYR A 1 189 ? -46.245 -19.993 74.441 1.00 96.62 189 TYR A O 1
ATOM 1532 N N . ASN A 1 190 ? -44.202 -19.206 73.995 1.00 95.50 190 ASN A N 1
ATOM 1533 C CA . ASN A 1 190 ? -43.873 -18.916 75.389 1.00 95.50 190 ASN A CA 1
ATOM 1534 C C . ASN A 1 190 ? -44.745 -17.797 75.980 1.00 95.50 190 ASN A C 1
ATOM 1536 O O . ASN A 1 190 ? -45.168 -17.896 77.138 1.00 95.50 190 ASN A O 1
ATOM 1540 N N . LEU A 1 191 ? -45.041 -16.751 75.205 1.00 94.25 191 LEU A N 1
ATOM 1541 C CA . LEU A 1 191 ? -45.946 -15.672 75.604 1.00 94.25 191 LEU A CA 1
ATOM 1542 C C . LEU A 1 191 ? -47.384 -16.168 75.753 1.00 94.25 191 LEU A C 1
ATOM 1544 O O . LEU A 1 191 ? -48.022 -15.845 76.752 1.00 94.25 191 LEU A O 1
ATOM 1548 N N . GLU A 1 192 ? -47.878 -16.984 74.826 1.00 93.31 192 GLU A N 1
ATOM 1549 C CA . GLU A 1 192 ? -49.197 -17.615 74.901 1.00 93.31 192 GLU A CA 1
ATOM 1550 C C . GLU A 1 192 ? -49.298 -18.512 76.132 1.00 93.31 192 GLU A C 1
ATOM 1552 O O . GLU A 1 192 ? -50.222 -18.370 76.938 1.00 93.31 192 GLU A O 1
ATOM 1557 N N . ARG A 1 193 ? -48.299 -19.374 76.352 1.00 95.50 193 ARG A N 1
ATOM 1558 C CA . ARG A 1 193 ? -48.214 -20.225 77.543 1.00 95.50 193 ARG A CA 1
ATOM 1559 C C . ARG A 1 193 ? -48.228 -19.391 78.822 1.00 95.50 193 ARG A C 1
ATOM 1561 O O . ARG A 1 193 ? -48.984 -19.697 79.746 1.00 95.50 193 ARG A O 1
ATOM 1568 N N . LYS A 1 194 ? -47.418 -18.331 78.887 1.00 95.19 194 LYS A N 1
ATOM 1569 C CA . LYS A 1 194 ? -47.365 -17.430 80.044 1.00 95.19 194 LYS A CA 1
ATOM 1570 C C . LYS A 1 194 ? -48.691 -16.702 80.244 1.00 95.19 194 LYS A C 1
ATOM 1572 O O . LYS A 1 194 ? -49.168 -16.651 81.369 1.00 95.19 194 LYS A O 1
ATOM 1577 N N . ALA A 1 195 ? -49.320 -16.213 79.179 1.00 93.44 195 ALA A N 1
ATOM 1578 C CA . ALA A 1 195 ? -50.616 -15.549 79.229 1.00 93.44 195 ALA A CA 1
ATOM 1579 C C . ALA A 1 195 ? -51.723 -16.488 79.723 1.00 93.44 195 ALA A C 1
ATOM 1581 O O . ALA A 1 195 ? -52.567 -16.059 80.504 1.00 93.44 195 ALA A O 1
ATOM 1582 N N . VAL A 1 196 ? -51.714 -17.766 79.331 1.00 94.25 196 VAL A N 1
ATOM 1583 C CA . VAL A 1 196 ? -52.649 -18.775 79.856 1.00 94.25 196 VAL A CA 1
ATOM 1584 C C . VAL A 1 196 ? -52.437 -18.979 81.359 1.00 94.25 196 VAL A C 1
ATOM 1586 O O . VAL A 1 196 ? -53.399 -18.901 82.126 1.00 94.25 196 VAL A O 1
ATOM 1589 N N . VAL A 1 197 ? -51.187 -19.164 81.796 1.00 93.31 197 VAL A N 1
ATOM 1590 C CA . VAL A 1 197 ? -50.846 -19.333 83.220 1.00 93.31 197 VAL A CA 1
ATOM 1591 C C . VAL A 1 197 ? -51.209 -18.089 84.033 1.00 93.31 197 VAL A C 1
ATOM 1593 O O . VAL A 1 197 ? -51.835 -18.203 85.087 1.00 93.31 197 VAL A O 1
ATOM 1596 N N . ASP A 1 198 ? -50.864 -16.898 83.545 1.00 91.94 198 ASP A N 1
ATOM 1597 C CA . ASP A 1 198 ? -51.179 -15.631 84.198 1.00 91.94 198 ASP A CA 1
ATOM 1598 C C . ASP A 1 198 ? -52.681 -15.359 84.203 1.00 91.94 198 ASP A C 1
ATOM 1600 O O . ASP A 1 198 ? -53.191 -14.897 85.216 1.00 91.94 198 ASP A O 1
ATOM 1604 N N . LYS A 1 199 ? -53.420 -15.699 83.140 1.00 93.50 199 LYS A N 1
ATOM 1605 C CA . LYS A 1 199 ? -54.886 -15.609 83.107 1.00 93.50 199 LYS A CA 1
ATOM 1606 C C . LYS A 1 199 ? -55.509 -16.502 84.173 1.00 93.50 199 LYS A C 1
ATOM 1608 O O . LYS A 1 199 ? -56.425 -16.060 84.862 1.00 93.50 199 LYS A O 1
ATOM 1613 N N . ASP A 1 200 ? -55.020 -17.724 84.354 1.00 91.00 200 ASP A N 1
ATOM 1614 C CA . ASP A 1 200 ? -55.512 -18.610 85.411 1.00 91.00 200 ASP A CA 1
ATOM 1615 C C . ASP A 1 200 ? -55.092 -18.145 86.812 1.00 91.00 200 ASP A C 1
ATOM 1617 O O . ASP A 1 200 ? -55.897 -18.209 87.746 1.00 91.00 200 ASP A O 1
ATOM 1621 N N . ARG A 1 201 ? -53.882 -17.591 86.968 1.00 93.25 201 ARG A N 1
ATOM 1622 C CA . ARG A 1 201 ? -53.442 -16.923 88.203 1.00 93.25 201 ARG A CA 1
ATOM 1623 C C . ARG A 1 201 ? -54.336 -15.728 88.534 1.00 93.25 201 ARG A C 1
ATOM 1625 O O . ARG A 1 201 ? -54.817 -15.635 89.659 1.00 93.25 201 ARG A O 1
ATOM 1632 N N . LEU A 1 202 ? -54.618 -14.868 87.556 1.00 89.31 202 LEU A N 1
ATOM 1633 C CA . LEU A 1 202 ? -55.507 -13.715 87.683 1.00 89.31 202 LEU A CA 1
ATOM 1634 C C . LEU A 1 202 ? -56.944 -14.131 87.959 1.00 89.31 202 LEU A C 1
ATOM 1636 O O . LEU A 1 202 ? -57.583 -13.471 88.757 1.00 89.31 202 LEU A O 1
ATOM 1640 N N . LYS A 1 203 ? -57.470 -15.210 87.369 1.00 89.62 203 LYS A N 1
ATOM 1641 C CA . LYS A 1 203 ? -58.799 -15.726 87.738 1.00 89.62 203 LYS A CA 1
ATOM 1642 C C . LYS A 1 203 ? -58.832 -16.144 89.206 1.00 89.62 203 LYS A C 1
ATOM 1644 O O . LYS A 1 203 ? -59.757 -15.760 89.913 1.00 89.62 203 LYS A O 1
ATOM 1649 N N . LYS A 1 204 ? -57.823 -16.887 89.680 1.00 90.44 204 LYS A N 1
ATOM 1650 C CA . LYS A 1 204 ? -57.713 -17.274 91.100 1.00 90.44 204 LYS A CA 1
ATOM 1651 C C . LYS A 1 204 ? -57.618 -16.044 92.002 1.00 90.44 204 LYS A C 1
ATOM 1653 O O . LYS A 1 204 ? -58.341 -15.951 92.991 1.00 90.44 204 LYS A O 1
ATOM 1658 N N . GLU A 1 205 ? -56.775 -15.081 91.636 1.00 86.38 205 GLU A N 1
ATOM 1659 C CA . GLU A 1 205 ? -56.609 -13.830 92.373 1.00 86.38 205 GLU A CA 1
ATOM 1660 C C . GLU A 1 205 ? -57.864 -12.952 92.313 1.00 86.38 205 GLU A C 1
ATOM 1662 O O . GLU A 1 205 ? -58.227 -12.358 93.316 1.00 86.38 205 GLU A O 1
ATOM 1667 N N . MET A 1 206 ? -58.568 -12.895 91.183 1.00 86.88 206 MET A N 1
ATOM 1668 C CA . MET A 1 206 ? -59.830 -12.178 91.008 1.00 86.88 206 MET A CA 1
ATOM 1669 C C . MET A 1 206 ? -60.919 -12.808 91.862 1.00 86.88 206 MET A C 1
ATOM 1671 O O . MET A 1 206 ? -61.641 -12.074 92.512 1.00 86.88 206 MET A O 1
ATOM 1675 N N . VAL A 1 207 ? -61.032 -14.136 91.923 1.00 84.56 207 VAL A N 1
ATOM 1676 C CA . VAL A 1 207 ? -61.979 -14.810 92.826 1.00 84.56 207 VAL A CA 1
ATOM 1677 C C . VAL A 1 207 ? -61.655 -14.470 94.285 1.00 84.56 207 VAL A C 1
ATOM 1679 O O . VAL A 1 207 ? -62.545 -14.084 95.040 1.00 84.56 207 VAL A O 1
ATOM 1682 N N . LEU A 1 208 ? -60.375 -14.516 94.671 1.00 85.19 208 LEU A N 1
ATOM 1683 C CA . LEU A 1 208 ? -59.907 -14.084 95.994 1.00 85.19 208 LEU A CA 1
ATOM 1684 C C . LEU A 1 208 ? -60.206 -12.605 96.271 1.00 85.19 208 LEU A C 1
ATOM 1686 O O . LEU A 1 208 ? -60.722 -12.269 97.332 1.00 85.19 208 LEU A O 1
ATOM 1690 N N . ARG A 1 209 ? -59.919 -11.714 95.318 1.00 81.25 209 ARG A N 1
ATOM 1691 C CA . ARG A 1 209 ? -60.167 -10.275 95.421 1.00 81.25 209 ARG A CA 1
ATOM 1692 C C . ARG A 1 209 ? -61.642 -9.947 95.375 1.00 81.25 209 ARG A C 1
ATOM 1694 O O . ARG A 1 209 ? -62.010 -9.030 96.066 1.00 81.25 209 ARG A O 1
ATOM 1701 N N . VAL A 1 210 ? -62.487 -10.641 94.622 1.00 82.31 210 VAL A N 1
ATOM 1702 C CA . VAL A 1 210 ? -63.946 -10.456 94.633 1.00 82.31 210 VAL A CA 1
ATOM 1703 C C . VAL A 1 210 ? -64.505 -10.927 95.966 1.00 82.31 210 VAL A C 1
ATOM 1705 O O . VAL A 1 210 ? -65.365 -10.253 96.509 1.00 82.31 210 VAL A O 1
ATOM 1708 N N . ASN A 1 211 ? -63.974 -12.000 96.555 1.00 77.62 211 ASN A N 1
ATOM 1709 C CA . ASN A 1 211 ? -64.326 -12.386 97.921 1.00 77.62 211 ASN A CA 1
ATOM 1710 C C . ASN A 1 211 ? -63.875 -11.329 98.945 1.00 77.62 211 ASN A C 1
ATOM 1712 O O . ASN A 1 211 ? -64.669 -10.915 99.789 1.00 77.62 211 ASN A O 1
ATOM 1716 N N . ASN A 1 212 ? -62.645 -10.822 98.829 1.00 81.00 212 ASN A N 1
ATOM 1717 C CA . ASN A 1 212 ? -62.131 -9.755 99.693 1.00 81.00 212 ASN A CA 1
ATOM 1718 C C . ASN A 1 212 ? -62.834 -8.418 99.462 1.00 81.00 212 ASN A C 1
ATOM 1720 O O . ASN A 1 212 ? -63.108 -7.718 100.418 1.00 81.00 212 ASN A O 1
ATOM 1724 N N . VAL A 1 213 ? -63.146 -8.058 98.220 1.00 73.44 213 VAL A N 1
ATOM 1725 C CA . VAL A 1 213 ? -63.866 -6.847 97.823 1.00 73.44 213 VAL A CA 1
ATOM 1726 C C . VAL A 1 213 ? -65.324 -7.004 98.170 1.00 73.44 213 VAL A C 1
ATOM 1728 O O . VAL A 1 213 ? -65.887 -6.014 98.546 1.00 73.44 213 VAL A O 1
ATOM 1731 N N . ALA A 1 214 ? -65.951 -8.177 98.150 1.00 66.19 214 ALA A N 1
ATOM 1732 C CA . ALA A 1 214 ? -67.287 -8.361 98.714 1.00 66.19 214 ALA A CA 1
ATOM 1733 C C . ALA A 1 214 ? -67.264 -8.179 100.243 1.00 66.19 214 ALA A C 1
ATOM 1735 O O . ALA A 1 214 ? -68.180 -7.581 100.809 1.00 66.19 214 ALA A O 1
ATOM 1736 N N . ALA A 1 215 ? -66.200 -8.632 100.915 1.00 66.88 215 ALA A N 1
ATOM 1737 C CA . ALA A 1 215 ? -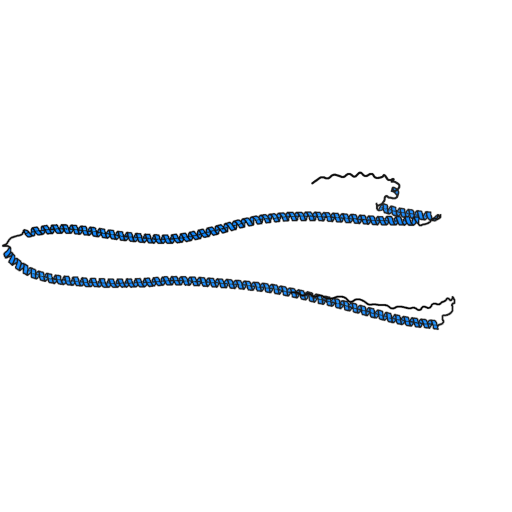65.987 -8.397 102.343 1.00 66.88 215 ALA A CA 1
ATOM 1738 C C . ALA A 1 215 ? -65.682 -6.919 102.661 1.00 66.88 215 ALA A C 1
ATOM 1740 O O . ALA A 1 215 ? -66.224 -6.368 103.616 1.00 66.88 215 ALA A O 1
ATOM 1741 N N . GLU A 1 216 ? -64.881 -6.255 101.831 1.00 63.84 216 GLU A N 1
ATOM 1742 C CA . GLU A 1 216 ? -64.528 -4.841 101.934 1.00 63.84 216 GLU A CA 1
ATOM 1743 C C . GLU A 1 216 ? -65.642 -3.934 101.389 1.00 63.84 216 GLU A C 1
ATOM 1745 O O . GLU A 1 216 ? -65.833 -2.876 101.944 1.00 63.84 216 GLU A O 1
ATOM 1750 N N . PHE A 1 217 ? -66.479 -4.325 100.421 1.00 56.97 217 PHE A N 1
ATOM 1751 C CA . PHE A 1 217 ? -67.672 -3.582 99.968 1.00 56.97 217 PHE A CA 1
ATOM 1752 C C . PHE A 1 217 ? -68.707 -3.578 101.079 1.00 56.97 217 PHE A C 1
ATOM 1754 O O . PHE A 1 217 ? -69.302 -2.545 101.339 1.00 56.97 217 PHE A O 1
ATOM 1761 N N . ARG A 1 218 ? -68.876 -4.686 101.811 1.00 57.31 218 ARG A N 1
ATOM 1762 C CA . ARG A 1 218 ? -69.670 -4.679 103.051 1.00 57.31 218 ARG A CA 1
ATOM 1763 C C . ARG A 1 218 ? -69.111 -3.698 104.097 1.00 57.31 218 ARG A C 1
ATOM 1765 O O . ARG A 1 218 ? -69.869 -3.186 104.911 1.00 57.31 218 ARG A O 1
ATOM 1772 N N . LYS A 1 219 ? -67.808 -3.403 104.060 1.00 55.84 219 LYS A N 1
ATOM 1773 C CA . LYS A 1 219 ? -67.071 -2.534 105.002 1.00 55.84 219 LYS A CA 1
ATOM 1774 C C . LYS A 1 219 ? -66.952 -1.067 104.550 1.00 55.84 219 LYS A C 1
ATOM 1776 O O . LYS A 1 219 ? -66.953 -0.166 105.378 1.00 55.84 219 LYS A O 1
ATOM 1781 N N . VAL A 1 220 ? -66.859 -0.830 103.244 1.00 51.69 220 VAL A N 1
ATOM 1782 C CA . VAL A 1 220 ? -66.540 0.433 102.555 1.00 51.69 220 VAL A CA 1
ATOM 1783 C C . VAL A 1 220 ? -67.770 0.998 101.843 1.00 51.69 220 VAL A C 1
ATOM 1785 O O . VAL A 1 220 ? -67.854 2.206 101.662 1.00 51.69 220 VAL A O 1
ATOM 1788 N N . SER A 1 221 ? -68.814 0.201 101.575 1.00 46.38 221 SER A N 1
ATOM 1789 C CA . SER A 1 221 ? -70.170 0.740 101.358 1.00 46.38 221 SER A CA 1
ATOM 1790 C C . SER A 1 221 ? -70.651 1.543 102.575 1.00 46.38 221 SER A C 1
ATOM 1792 O O . SER A 1 221 ? -71.521 2.395 102.430 1.00 46.38 221 SER A O 1
ATOM 1794 N N . ASN A 1 222 ? -70.039 1.341 103.749 1.00 43.72 222 ASN A N 1
ATOM 1795 C CA . ASN A 1 222 ? -70.204 2.198 104.924 1.00 43.72 222 ASN A CA 1
ATOM 1796 C C . ASN A 1 222 ? -69.283 3.442 104.931 1.00 43.72 222 ASN A C 1
ATOM 1798 O O . ASN A 1 222 ? -69.280 4.181 105.912 1.00 43.72 222 ASN A O 1
ATOM 1802 N N . LYS A 1 223 ? -68.481 3.704 103.884 1.00 50.28 223 LYS A N 1
ATOM 1803 C CA . LYS A 1 223 ? -67.448 4.758 103.883 1.00 50.28 223 LYS A CA 1
ATOM 1804 C C . LYS A 1 223 ? -67.162 5.364 102.487 1.00 50.28 223 LYS A C 1
ATOM 1806 O O . LYS A 1 223 ? -66.071 5.232 101.957 1.00 50.28 223 LYS A O 1
ATOM 1811 N N . GLN A 1 224 ? -68.184 6.020 101.928 1.00 48.50 224 GLN A N 1
ATOM 1812 C CA . GLN A 1 224 ? -68.198 7.149 100.964 1.00 48.50 224 GLN A CA 1
ATOM 1813 C C . GLN A 1 224 ? -67.215 7.237 99.754 1.00 48.50 224 GLN A C 1
ATOM 1815 O O . GLN A 1 224 ? -66.005 7.361 99.897 1.00 48.50 224 GLN A O 1
ATOM 1820 N N . MET A 1 225 ? -67.855 7.299 98.567 1.00 47.44 225 MET A N 1
ATOM 1821 C CA . MET A 1 225 ? -67.635 8.050 97.296 1.00 47.44 225 MET A CA 1
ATOM 1822 C C . MET A 1 225 ? -66.497 9.095 97.185 1.00 47.44 225 MET A C 1
ATOM 1824 O O . MET A 1 225 ? -66.106 9.691 98.173 1.00 47.44 225 MET A O 1
ATOM 1828 N N . ALA A 1 226 ? -66.007 9.563 96.022 1.00 65.31 226 ALA A N 1
ATOM 1829 C CA . ALA A 1 226 ? -66.043 9.248 94.570 1.00 65.31 226 ALA A CA 1
ATOM 1830 C C . ALA A 1 226 ? -65.350 10.390 93.759 1.00 65.31 226 ALA A C 1
ATOM 1832 O O . ALA A 1 226 ? -65.254 10.318 92.531 1.00 65.31 226 ALA A O 1
ATOM 1833 N N . ASP A 1 227 ? -64.875 11.460 94.413 1.00 57.34 227 ASP A N 1
ATOM 1834 C CA . ASP A 1 227 ? -64.502 12.702 93.721 1.00 57.34 227 ASP A CA 1
ATOM 1835 C C . ASP A 1 227 ? -63.020 12.823 93.324 1.00 57.34 227 ASP A C 1
ATOM 1837 O O . ASP A 1 227 ? -62.720 13.428 92.292 1.00 57.34 227 ASP A O 1
ATOM 1841 N N . THR A 1 228 ? -62.083 12.168 94.017 1.00 59.34 228 THR A N 1
ATOM 1842 C CA . THR A 1 228 ? -60.653 12.190 93.634 1.00 59.34 228 THR A CA 1
ATOM 1843 C C . THR A 1 228 ? -60.395 11.480 92.295 1.00 59.34 228 THR A C 1
ATOM 1845 O O . THR A 1 228 ? -59.568 11.916 91.495 1.00 59.34 228 THR A O 1
ATOM 1848 N N . THR A 1 229 ? -61.162 10.432 91.982 1.00 66.88 229 THR A N 1
ATOM 1849 C CA . THR A 1 229 ? -61.019 9.648 90.743 1.00 66.88 229 THR A CA 1
ATOM 1850 C C . THR A 1 229 ? -61.405 10.448 89.497 1.00 66.88 229 THR A C 1
ATOM 1852 O O . THR A 1 229 ? -60.754 10.333 88.460 1.00 66.88 229 THR A O 1
ATOM 1855 N N . LYS A 1 230 ? -62.420 11.317 89.588 1.00 63.53 230 LYS A N 1
ATOM 1856 C CA . LYS A 1 230 ? -62.874 12.137 88.451 1.00 63.53 230 LYS A CA 1
ATOM 1857 C C . LYS A 1 230 ? -61.837 13.179 88.032 1.00 63.53 230 LYS A C 1
ATOM 1859 O O . LYS A 1 230 ? -61.731 13.475 86.843 1.00 63.53 230 LYS A O 1
ATOM 1864 N N . ARG A 1 231 ? -61.073 13.729 88.984 1.00 67.94 231 ARG A N 1
ATOM 1865 C CA . ARG A 1 231 ? -60.027 14.721 88.696 1.00 67.94 231 ARG A CA 1
ATOM 1866 C C . ARG A 1 231 ? -58.858 14.098 87.932 1.00 67.94 231 ARG A C 1
ATOM 1868 O O . ARG A 1 231 ? -58.474 14.631 86.896 1.00 67.94 231 ARG A O 1
ATOM 1875 N N . ASN A 1 232 ? -58.392 12.928 88.364 1.00 70.50 232 ASN A N 1
ATOM 1876 C CA . ASN A 1 232 ? -57.293 12.218 87.701 1.00 70.50 232 ASN A CA 1
ATOM 1877 C C . ASN A 1 232 ? -57.643 11.790 86.266 1.00 70.50 232 ASN A C 1
ATOM 1879 O O . ASN A 1 232 ? -56.788 11.833 85.387 1.00 70.50 232 ASN A O 1
ATOM 1883 N N . ILE A 1 233 ? -58.905 11.432 85.996 1.00 76.38 233 ILE A N 1
ATOM 1884 C CA . ILE A 1 233 ? -59.352 11.084 84.637 1.00 76.38 233 ILE A CA 1
ATOM 1885 C C . ILE A 1 233 ? -59.235 12.290 83.693 1.00 76.38 233 ILE A C 1
ATOM 1887 O O . ILE A 1 233 ? -58.767 12.137 82.567 1.00 76.38 233 ILE A O 1
ATOM 1891 N N . ARG A 1 234 ? -59.609 13.498 84.138 1.00 77.75 234 ARG A N 1
ATOM 1892 C CA . ARG A 1 234 ? -59.545 14.700 83.286 1.00 77.75 234 ARG A CA 1
ATOM 1893 C C . ARG A 1 234 ? -58.109 15.094 82.938 1.00 77.75 234 ARG A C 1
ATOM 1895 O O . ARG A 1 234 ? -57.846 15.432 81.787 1.00 77.75 234 ARG A O 1
ATOM 1902 N N . GLU A 1 235 ? -57.186 15.019 83.897 1.00 79.12 235 GLU A N 1
ATOM 1903 C CA . GLU A 1 235 ? -55.762 15.280 83.633 1.00 79.12 235 GLU A CA 1
ATOM 1904 C C . GLU A 1 235 ? -55.166 14.254 82.663 1.00 79.12 235 GLU A C 1
ATOM 1906 O O . GLU A 1 235 ? -54.472 14.633 81.721 1.00 79.12 235 GLU A O 1
ATOM 1911 N N . ASN A 1 236 ? -55.503 12.972 82.813 1.00 82.38 236 ASN A N 1
ATOM 1912 C CA . ASN A 1 236 ? -54.994 11.922 81.931 1.00 82.38 236 ASN A CA 1
ATOM 1913 C C . ASN A 1 236 ? -55.505 12.073 80.484 1.00 82.38 236 ASN A C 1
ATOM 1915 O O . ASN A 1 236 ? -54.742 11.922 79.533 1.00 82.38 236 ASN A O 1
ATOM 1919 N N . VAL A 1 237 ? -56.777 12.453 80.308 1.00 85.12 237 VAL A N 1
ATOM 1920 C CA . VAL A 1 237 ? -57.354 12.742 78.982 1.00 85.12 237 VAL A CA 1
ATOM 1921 C C . VAL A 1 237 ? -56.640 13.917 78.305 1.00 85.12 237 VAL A C 1
ATOM 1923 O O . VAL A 1 237 ? -56.332 13.837 77.117 1.00 85.12 237 VAL A O 1
ATOM 1926 N N . SER A 1 238 ? -56.330 14.981 79.052 1.00 83.81 238 SER A N 1
ATOM 1927 C CA . SER A 1 238 ? -55.612 16.149 78.521 1.00 83.81 238 SER A CA 1
ATOM 1928 C C . SER A 1 238 ? -54.192 15.800 78.057 1.00 83.81 238 SER A C 1
ATOM 1930 O O . SER A 1 238 ? -53.792 16.152 76.946 1.00 83.81 238 SER A O 1
ATOM 1932 N N . ILE A 1 239 ? -53.446 15.043 78.868 1.00 85.12 239 ILE A N 1
ATOM 1933 C CA . ILE A 1 239 ? -52.079 14.610 78.538 1.00 85.12 239 ILE A CA 1
ATOM 1934 C C . ILE A 1 239 ? -52.080 13.676 77.319 1.00 85.12 239 ILE A C 1
ATOM 1936 O O . ILE A 1 239 ? -51.272 13.856 76.409 1.00 85.12 239 ILE A O 1
ATOM 1940 N N . ASN A 1 240 ? -53.025 12.734 77.238 1.00 87.19 240 ASN A N 1
ATOM 1941 C CA . ASN A 1 240 ? -53.145 11.844 76.079 1.00 87.19 240 ASN A CA 1
ATOM 1942 C C . ASN A 1 240 ? -53.471 12.604 74.787 1.00 87.19 240 ASN A C 1
ATOM 1944 O O . ASN A 1 240 ? -52.934 12.272 73.732 1.00 87.19 240 ASN A O 1
ATOM 1948 N N . ALA A 1 241 ? -54.294 13.656 74.857 1.00 87.06 241 ALA A N 1
ATOM 1949 C CA . ALA A 1 241 ? -54.577 14.500 73.698 1.00 87.06 241 ALA A CA 1
ATOM 1950 C C . ALA A 1 241 ? -53.325 15.251 73.204 1.00 87.06 241 ALA A C 1
ATOM 1952 O O . ALA A 1 241 ? -53.125 15.394 71.997 1.00 87.06 241 ALA A O 1
ATOM 1953 N N . GLN A 1 242 ? -52.458 15.706 74.114 1.00 88.56 242 GLN A N 1
ATOM 1954 C CA . GLN A 1 242 ? -51.185 16.335 73.743 1.00 88.56 242 GLN A CA 1
ATOM 1955 C C . GLN A 1 242 ? -50.184 15.324 73.165 1.00 88.56 242 GLN A C 1
ATOM 1957 O O . GLN A 1 242 ? -49.544 15.616 72.156 1.00 88.56 242 GLN A O 1
ATOM 1962 N N . LEU A 1 243 ? -50.092 14.122 73.742 1.00 88.94 243 LEU A N 1
ATOM 1963 C CA . LEU A 1 243 ? -49.256 13.040 73.211 1.00 88.94 243 LEU A CA 1
ATOM 1964 C C . LEU A 1 243 ? -49.690 12.612 71.805 1.00 88.94 243 LEU A C 1
ATOM 1966 O O . LEU A 1 243 ? -48.835 12.394 70.949 1.00 88.94 243 LEU A O 1
ATOM 1970 N N . ALA A 1 244 ? -50.998 12.550 71.541 1.00 89.38 244 ALA A N 1
ATOM 1971 C CA . ALA A 1 244 ? -51.527 12.244 70.214 1.00 89.38 244 ALA A CA 1
ATOM 1972 C C . ALA A 1 244 ? -51.087 13.286 69.171 1.00 89.38 244 ALA A C 1
ATOM 1974 O O . ALA A 1 244 ? -50.563 12.909 68.125 1.00 89.38 244 ALA A O 1
ATOM 1975 N N . LYS A 1 245 ? -51.198 14.586 69.490 1.00 91.44 245 LYS A N 1
ATOM 1976 C CA . LYS A 1 245 ? -50.734 15.671 68.604 1.00 91.44 245 LYS A CA 1
ATOM 1977 C C . LYS A 1 245 ? -49.229 15.617 68.342 1.00 91.44 245 LYS A C 1
ATOM 1979 O O . LYS A 1 245 ? -48.795 15.793 67.208 1.00 91.44 245 LYS A O 1
ATOM 1984 N N . MET A 1 246 ? -48.427 15.361 69.377 1.00 89.75 246 MET A N 1
ATOM 1985 C CA . MET A 1 246 ? -46.977 15.218 69.216 1.00 89.75 246 MET A CA 1
ATOM 1986 C C . MET A 1 246 ? -46.625 14.003 68.353 1.00 89.75 246 MET A C 1
ATOM 1988 O O . MET A 1 246 ? -45.773 14.111 67.478 1.00 89.75 246 MET A O 1
ATOM 1992 N N . SER A 1 247 ? -47.315 12.875 68.543 1.00 91.44 247 SER A N 1
ATOM 1993 C CA . SER A 1 247 ? -47.125 11.671 67.729 1.00 91.44 247 SER A CA 1
ATOM 1994 C C . SER A 1 247 ? -47.468 11.905 66.257 1.00 91.44 247 SER A C 1
ATOM 1996 O O . SER A 1 247 ? -46.729 11.457 65.383 1.00 91.44 247 SER A O 1
ATOM 1998 N N . GLU A 1 248 ? -48.550 12.630 65.976 1.00 92.94 248 GLU A N 1
ATOM 1999 C CA . GLU A 1 248 ? -48.941 13.003 64.615 1.00 92.94 248 GLU A CA 1
ATOM 2000 C C . GLU A 1 248 ? -47.882 13.894 63.955 1.00 92.94 248 GLU A C 1
ATOM 2002 O O . GLU A 1 248 ? -47.406 13.576 62.866 1.00 92.94 248 GLU A O 1
ATOM 2007 N N . LYS A 1 249 ? -47.385 14.914 64.669 1.00 94.06 249 LYS A N 1
ATOM 2008 C CA . LYS A 1 249 ? -46.299 15.764 64.163 1.00 94.06 249 LYS A CA 1
ATOM 2009 C C . LYS A 1 249 ? -45.001 14.990 63.918 1.00 94.06 249 LYS A C 1
ATOM 2011 O O . LYS A 1 249 ? -44.304 15.254 62.941 1.00 94.06 249 LYS A O 1
ATOM 2016 N N . THR A 1 250 ? -44.667 14.022 64.774 1.00 93.44 250 THR A N 1
ATOM 2017 C CA . THR A 1 250 ? -43.512 13.141 64.551 1.00 93.44 250 THR A CA 1
ATOM 2018 C C . THR A 1 250 ? -43.684 12.302 63.286 1.00 93.44 250 THR A C 1
ATOM 2020 O O . THR A 1 250 ? -42.724 12.159 62.537 1.00 93.44 250 THR A O 1
ATOM 2023 N N . LYS A 1 251 ? -44.887 11.783 63.005 1.00 93.44 251 LYS A N 1
ATOM 2024 C CA . LYS A 1 251 ? -45.150 11.019 61.774 1.00 93.44 251 LYS A CA 1
ATOM 2025 C C . LYS A 1 251 ? -44.979 11.870 60.517 1.00 93.44 251 LYS A C 1
ATOM 2027 O O . LYS A 1 251 ? -44.338 11.405 59.583 1.00 93.44 251 LYS A O 1
ATOM 2032 N N . GLU A 1 252 ? -45.492 13.101 60.514 1.00 94.75 252 GLU A N 1
ATOM 2033 C CA . GLU A 1 252 ? -45.310 14.035 59.392 1.00 94.75 252 GLU A CA 1
ATOM 2034 C C . GLU A 1 252 ? -43.826 14.315 59.118 1.00 94.75 252 GLU A C 1
ATOM 2036 O O . GLU A 1 252 ? -43.378 14.218 57.981 1.00 94.75 252 GLU A O 1
ATOM 2041 N N . LEU A 1 253 ? -43.043 14.606 60.165 1.00 94.31 253 LEU A N 1
ATOM 2042 C CA . LEU A 1 253 ? -41.609 14.882 60.021 1.00 94.31 253 LEU A CA 1
ATOM 2043 C C . LEU A 1 253 ? -40.818 13.663 59.534 1.00 94.31 253 LEU A C 1
ATOM 2045 O O . LEU A 1 253 ? -39.844 13.819 58.802 1.00 94.31 253 LEU A O 1
ATOM 2049 N N . VAL A 1 254 ? -41.216 12.453 59.938 1.00 94.50 254 VAL A N 1
ATOM 2050 C CA . VAL A 1 254 ? -40.610 11.213 59.433 1.00 94.50 254 VAL A CA 1
ATOM 2051 C C . VAL A 1 254 ? -40.908 11.043 57.944 1.00 94.50 254 VAL A C 1
ATOM 2053 O O . VAL A 1 254 ? -39.979 10.795 57.183 1.00 94.50 254 VAL A O 1
ATOM 2056 N N . GLN A 1 255 ? -42.158 11.254 57.518 1.00 95.38 255 GLN A N 1
ATOM 2057 C CA . GLN A 1 255 ? -42.535 11.190 56.101 1.00 95.38 255 GLN A CA 1
ATOM 2058 C C . GLN A 1 255 ? -41.770 12.218 55.258 1.00 95.38 255 GLN A C 1
ATOM 2060 O O . GLN A 1 255 ? -41.182 11.855 54.245 1.00 95.38 255 GLN A O 1
ATOM 2065 N N . GLU A 1 256 ? -41.693 13.472 55.709 1.00 96.12 256 GLU A N 1
ATOM 2066 C CA . GLU A 1 256 ? -40.928 14.515 55.017 1.00 96.12 256 GLU A CA 1
ATOM 2067 C C . GLU A 1 256 ? -39.435 14.155 54.920 1.00 96.12 256 GLU A C 1
ATOM 2069 O O . GLU A 1 256 ? -38.803 14.360 53.882 1.00 96.12 256 GLU A O 1
ATOM 2074 N N . ASN A 1 257 ? -38.855 13.569 55.975 1.00 95.75 257 ASN A N 1
ATOM 2075 C CA . ASN A 1 257 ? -37.463 13.120 55.939 1.00 95.75 257 ASN A CA 1
ATOM 2076 C C . ASN A 1 257 ? -37.248 11.986 54.929 1.00 95.75 257 ASN A C 1
ATOM 2078 O O . ASN A 1 257 ? -36.245 11.995 54.213 1.00 95.75 257 ASN A O 1
ATOM 2082 N N . ASP A 1 258 ? -38.173 11.030 54.861 1.00 95.44 258 ASP A N 1
ATOM 2083 C CA . ASP A 1 258 ? -38.111 9.912 53.920 1.00 95.44 258 ASP A CA 1
ATOM 2084 C C . ASP A 1 258 ? -38.238 10.395 52.466 1.00 95.44 258 ASP A C 1
ATOM 2086 O O . ASP A 1 258 ? -37.442 9.988 51.612 1.00 95.44 258 ASP A O 1
ATOM 2090 N N . ASP A 1 259 ? -39.145 11.337 52.194 1.00 96.12 259 ASP A N 1
ATOM 2091 C CA . ASP A 1 259 ? -39.304 11.963 50.876 1.00 96.12 259 ASP A CA 1
ATOM 2092 C C . ASP A 1 259 ? -38.042 12.733 50.458 1.00 96.12 259 ASP A C 1
ATOM 2094 O O . ASP A 1 259 ? -37.552 12.596 49.329 1.00 96.12 259 ASP A O 1
ATOM 2098 N N . LEU A 1 260 ? -37.455 13.506 51.381 1.00 95.88 260 LEU A N 1
ATOM 2099 C CA . LEU A 1 260 ? -36.198 14.219 51.146 1.00 95.88 260 LEU A CA 1
ATOM 2100 C C . LEU A 1 260 ? -35.041 13.251 50.866 1.00 95.88 260 LEU A C 1
ATOM 2102 O O . LEU A 1 260 ? -34.266 13.482 49.937 1.00 95.88 260 LEU A O 1
ATOM 2106 N N . ARG A 1 261 ? -34.943 12.135 51.600 1.00 96.38 261 ARG A N 1
ATOM 2107 C CA . ARG A 1 261 ? -33.940 11.085 51.346 1.00 96.38 261 ARG A CA 1
ATOM 2108 C C . ARG A 1 261 ? -34.130 10.429 49.984 1.00 96.38 261 ARG A C 1
ATOM 2110 O O . ARG A 1 261 ? -33.148 10.144 49.296 1.00 96.38 261 ARG A O 1
ATOM 2117 N N . GLN A 1 262 ? -35.373 10.183 49.576 1.00 96.00 262 GLN A N 1
ATOM 2118 C CA . GLN A 1 262 ? -35.656 9.612 48.265 1.00 96.00 262 GLN A CA 1
ATOM 2119 C C . GLN A 1 262 ? -35.268 10.582 47.141 1.00 96.00 262 GLN A C 1
ATOM 2121 O O . GLN A 1 262 ? -34.688 10.155 46.137 1.00 96.00 262 GLN A O 1
ATOM 2126 N N . ASN A 1 263 ? -35.547 11.875 47.310 1.00 96.12 263 ASN A N 1
ATOM 2127 C CA . ASN A 1 263 ? -35.155 12.909 46.355 1.00 96.12 263 ASN A CA 1
ATOM 2128 C C . ASN A 1 263 ? -33.633 13.082 46.277 1.00 96.12 263 ASN A C 1
ATOM 2130 O O . ASN A 1 263 ? -33.101 13.101 45.168 1.00 96.12 263 ASN A O 1
ATOM 2134 N N . ASP A 1 264 ? -32.926 13.107 47.409 1.00 95.69 264 ASP A N 1
ATOM 2135 C CA . ASP A 1 264 ? -31.455 13.138 47.448 1.00 95.69 264 ASP A CA 1
ATOM 2136 C C . ASP A 1 264 ? -30.852 11.936 46.704 1.00 95.69 264 ASP A C 1
ATOM 2138 O O . ASP A 1 264 ? -29.959 12.088 45.869 1.00 95.69 264 ASP A O 1
ATOM 2142 N N . LYS A 1 265 ? -31.404 10.732 46.909 1.00 96.31 265 LYS A N 1
ATOM 2143 C CA . LYS A 1 265 ? -30.964 9.531 46.185 1.00 96.31 265 LYS A CA 1
ATOM 2144 C C . LYS A 1 265 ? -31.180 9.654 44.673 1.00 96.31 265 LYS A C 1
ATOM 2146 O O . LYS A 1 265 ? -30.289 9.295 43.906 1.00 96.31 265 LYS A O 1
ATOM 2151 N N . LYS A 1 266 ? -32.337 10.165 44.233 1.00 96.06 266 LYS A N 1
ATOM 2152 C CA . LYS A 1 266 ? -32.622 10.396 42.804 1.00 96.06 266 LYS A CA 1
ATOM 2153 C C . LYS A 1 266 ? -31.659 11.417 42.195 1.00 96.06 266 LYS A C 1
ATOM 2155 O O . LYS A 1 266 ? -31.142 11.174 41.110 1.00 96.06 266 LYS A O 1
ATOM 2160 N N . GLN A 1 267 ? -31.395 12.521 42.892 1.00 95.38 267 GLN A N 1
ATOM 2161 C CA . GLN A 1 267 ? -30.464 13.555 42.433 1.00 95.38 267 GLN A CA 1
ATOM 2162 C C . GLN A 1 267 ? -29.034 13.021 42.324 1.00 95.38 267 GLN A C 1
ATOM 2164 O O . GLN A 1 267 ? -28.384 13.245 41.308 1.00 95.38 267 GLN A O 1
ATOM 2169 N N . LYS A 1 268 ? -28.566 12.240 43.306 1.00 96.44 268 LYS A N 1
ATOM 2170 C CA . LYS A 1 268 ? -27.251 11.581 43.243 1.00 96.44 268 LYS A CA 1
ATOM 2171 C C . LYS A 1 268 ? -27.119 10.657 42.034 1.00 96.44 268 LYS A C 1
ATOM 2173 O O . LYS A 1 268 ? -26.123 10.738 41.327 1.00 96.44 268 LYS A O 1
ATOM 2178 N N . MET A 1 269 ? -28.144 9.850 41.747 1.00 95.00 269 MET A N 1
ATOM 2179 C CA . MET A 1 269 ? -28.152 9.001 40.548 1.00 95.00 269 MET A CA 1
ATOM 2180 C C . MET A 1 269 ? -28.121 9.820 39.248 1.00 95.00 269 MET A C 1
ATOM 2182 O O . MET A 1 269 ? -27.445 9.433 38.300 1.00 95.00 269 MET A O 1
ATOM 2186 N N . GLN A 1 270 ? -28.837 10.947 39.184 1.00 95.88 270 GLN A N 1
ATOM 2187 C CA . GLN A 1 270 ? -28.807 11.830 38.011 1.00 95.88 270 GLN A CA 1
ATOM 2188 C C . GLN A 1 270 ? -27.432 12.472 37.808 1.00 95.88 270 GLN A C 1
ATOM 2190 O O . GLN A 1 270 ? -26.967 12.553 36.675 1.00 95.88 270 GLN A O 1
ATOM 2195 N N . ILE A 1 271 ? -26.776 12.905 38.889 1.00 96.44 271 ILE A N 1
ATOM 2196 C CA . ILE A 1 271 ? -25.421 13.467 38.833 1.00 96.44 271 ILE A CA 1
ATOM 2197 C C . ILE A 1 271 ? -24.440 12.421 38.298 1.00 96.44 271 ILE A C 1
ATOM 2199 O O . ILE A 1 271 ? -23.734 12.701 37.337 1.00 96.44 271 ILE A O 1
ATOM 2203 N N . GLU A 1 272 ? -24.466 11.201 38.837 1.00 96.12 272 GLU A N 1
ATOM 2204 C CA . GLU A 1 272 ? -23.596 10.107 38.388 1.00 96.12 272 GLU A CA 1
ATOM 2205 C C . GLU A 1 272 ? -23.797 9.782 36.894 1.00 96.12 272 GLU A C 1
ATOM 2207 O O . GLU A 1 272 ? -22.835 9.610 36.144 1.00 96.12 272 GLU A O 1
ATOM 2212 N N . GLN A 1 273 ? -25.050 9.770 36.422 1.00 95.56 273 GLN A N 1
ATOM 2213 C CA . GLN A 1 273 ? -25.359 9.590 34.999 1.00 95.56 273 GLN A CA 1
ATOM 2214 C C . GLN A 1 273 ? -24.800 10.726 34.132 1.00 95.56 273 GLN A C 1
ATOM 2216 O O . GLN A 1 273 ? -24.239 10.467 33.067 1.00 95.56 273 GLN A O 1
ATOM 2221 N N . LEU A 1 274 ? -24.942 11.979 34.571 1.00 95.81 274 LEU A N 1
ATOM 2222 C CA . LEU A 1 274 ? -24.426 13.138 33.843 1.00 95.81 274 LEU A CA 1
ATOM 2223 C C . LEU A 1 274 ? -22.894 13.148 33.794 1.00 95.81 274 LEU A C 1
ATOM 2225 O O . LEU A 1 274 ? -22.332 13.424 32.735 1.00 95.81 274 LEU A O 1
ATOM 2229 N N . GLU A 1 275 ? -22.224 12.802 34.892 1.00 96.06 275 GLU A N 1
ATOM 2230 C CA . GLU A 1 275 ? -20.763 12.679 34.953 1.00 96.06 275 GLU A CA 1
ATOM 2231 C C . GLU A 1 275 ? -20.255 11.588 34.001 1.00 96.06 275 GLU A C 1
ATOM 2233 O O . GLU A 1 275 ? -19.325 11.826 33.227 1.00 96.06 275 GLU A O 1
ATOM 2238 N N . SER A 1 276 ? -20.920 10.427 33.972 1.00 95.00 276 SER A N 1
ATOM 2239 C CA . SER A 1 276 ? -20.601 9.341 33.038 1.00 95.00 276 SER A CA 1
ATOM 2240 C C . SER A 1 276 ? -20.747 9.776 31.573 1.00 95.00 276 SER A C 1
ATOM 2242 O O . SER A 1 276 ? -19.836 9.570 30.764 1.00 95.00 276 SER A O 1
ATOM 2244 N N . ILE A 1 277 ? -21.848 10.455 31.229 1.00 94.94 277 ILE A N 1
ATOM 2245 C CA . ILE A 1 277 ? -22.074 10.991 29.877 1.00 94.94 277 ILE A CA 1
ATOM 2246 C C . ILE A 1 277 ? -21.009 12.035 29.519 1.00 94.94 277 ILE A C 1
ATOM 2248 O O . ILE A 1 277 ? -20.493 12.037 28.398 1.00 94.94 277 ILE A O 1
ATOM 2252 N N . GLN A 1 278 ? -20.658 12.920 30.452 1.00 95.12 278 GLN A N 1
ATOM 2253 C CA . GLN A 1 278 ? -19.632 13.937 30.241 1.00 95.12 278 GLN A CA 1
ATOM 2254 C C . GLN A 1 278 ? -18.259 13.306 29.978 1.00 95.12 278 GLN A C 1
ATOM 2256 O O . GLN A 1 278 ? -17.543 13.757 29.081 1.00 95.12 278 GLN A O 1
ATOM 2261 N N . GLU A 1 279 ? -17.898 12.247 30.705 1.00 96.12 279 GLU A N 1
ATOM 2262 C CA . GLU A 1 279 ? -16.642 11.528 30.494 1.00 96.12 279 GLU A CA 1
ATOM 2263 C C . GLU A 1 279 ? -16.605 10.841 29.118 1.00 96.12 279 GLU A C 1
ATOM 2265 O O . GLU A 1 279 ? -15.606 10.932 28.395 1.00 96.12 279 GLU A O 1
ATOM 2270 N N . GLU A 1 280 ? -17.703 10.205 28.700 1.00 94.94 280 GLU A N 1
ATOM 2271 C CA . GLU A 1 280 ? -17.818 9.632 27.356 1.00 94.94 280 GLU A CA 1
ATOM 2272 C C . GLU A 1 280 ? -17.711 10.691 26.256 1.00 94.94 280 GLU A C 1
ATOM 2274 O O . GLU A 1 280 ? -17.016 10.482 25.255 1.00 94.94 280 GLU A O 1
ATOM 2279 N N . LEU A 1 281 ? -18.379 11.834 26.427 1.00 95.38 281 LEU A N 1
ATOM 2280 C CA . LEU A 1 281 ? -18.305 12.949 25.488 1.00 95.38 281 LEU A CA 1
ATOM 2281 C C . LEU A 1 281 ? -16.887 13.512 25.410 1.00 95.38 281 LEU A C 1
ATOM 2283 O O . LEU A 1 281 ? -16.404 13.765 24.308 1.00 95.38 281 LEU A O 1
ATOM 2287 N N . ALA A 1 282 ? -16.187 13.648 26.537 1.00 95.06 282 ALA A N 1
ATOM 2288 C CA . ALA A 1 282 ? -14.794 14.081 26.558 1.00 95.06 282 ALA A CA 1
ATOM 2289 C C . ALA A 1 282 ? -13.883 13.098 25.802 1.00 95.06 282 ALA A C 1
ATOM 2291 O O . ALA A 1 282 ? -13.065 13.524 24.982 1.00 95.06 282 ALA A O 1
ATOM 2292 N N . LYS A 1 283 ? -14.068 11.783 25.997 1.00 96.00 283 LYS A N 1
ATOM 2293 C CA . LYS A 1 283 ? -13.334 10.734 25.264 1.00 96.00 283 LYS A CA 1
ATOM 2294 C C . LYS A 1 283 ? -13.600 10.802 23.756 1.00 96.00 283 LYS A C 1
ATOM 2296 O O . LYS A 1 283 ? -12.645 10.821 22.978 1.00 96.00 283 LYS A O 1
ATOM 2301 N N . LYS A 1 284 ? -14.872 10.899 23.345 1.00 96.25 284 LYS A N 1
ATOM 2302 C CA . LYS A 1 284 ? -15.280 11.038 21.932 1.00 96.25 284 LYS A CA 1
ATOM 2303 C C . LYS A 1 284 ? -14.745 12.326 21.308 1.00 96.25 284 LYS A C 1
ATOM 2305 O O . LYS A 1 284 ? -14.252 12.315 20.183 1.00 96.25 284 LYS A O 1
ATOM 2310 N N . ASN A 1 285 ? -14.796 13.441 22.032 1.00 96.19 285 ASN A N 1
ATOM 2311 C CA . ASN A 1 285 ? -14.282 14.715 21.543 1.00 96.19 285 ASN A CA 1
ATOM 2312 C C . ASN A 1 285 ? -12.756 14.665 21.369 1.00 96.19 285 ASN A C 1
ATOM 2314 O O . ASN A 1 285 ? -12.229 15.111 20.354 1.00 96.19 285 ASN A O 1
ATOM 2318 N N . HIS A 1 286 ? -12.039 14.029 22.300 1.00 95.44 286 HIS A N 1
ATOM 2319 C CA . HIS A 1 286 ? -10.595 13.822 22.177 1.00 95.44 286 HIS A CA 1
ATOM 2320 C C . HIS A 1 286 ? -10.224 12.945 20.976 1.00 95.44 286 HIS A C 1
ATOM 2322 O O . HIS A 1 286 ? -9.296 13.278 20.236 1.00 95.44 286 HIS A O 1
ATOM 2328 N N . SER A 1 287 ? -10.948 11.844 20.735 1.00 94.81 287 SER A N 1
ATOM 2329 C CA . SER A 1 287 ? -10.726 11.022 19.538 1.00 94.81 287 SER A CA 1
ATOM 2330 C C . SER A 1 287 ? -11.035 11.794 18.257 1.00 94.81 287 SER A C 1
ATOM 2332 O O . SER A 1 287 ? -10.234 11.764 17.325 1.00 94.81 287 SER A O 1
ATOM 2334 N N . ASN A 1 288 ? -12.136 12.548 18.229 1.00 94.69 288 ASN A N 1
ATOM 2335 C CA . ASN A 1 288 ? -12.511 13.366 17.078 1.00 94.69 288 ASN A CA 1
ATOM 2336 C C . ASN A 1 288 ? -11.468 14.452 16.800 1.00 94.69 288 ASN A C 1
ATOM 2338 O O . ASN A 1 288 ? -11.099 14.659 15.649 1.00 94.69 288 ASN A O 1
ATOM 2342 N N . LEU A 1 289 ? -10.916 15.086 17.838 1.00 96.19 289 LEU A N 1
ATOM 2343 C CA . LEU A 1 289 ? -9.842 16.067 17.699 1.00 96.19 289 LEU A CA 1
ATOM 2344 C C . LEU A 1 289 ? -8.565 15.441 17.119 1.00 96.19 289 LEU A C 1
ATOM 2346 O O . LEU A 1 289 ? -7.893 16.069 16.302 1.00 96.19 289 LEU A O 1
ATOM 2350 N N . LYS A 1 290 ? -8.222 14.203 17.505 1.00 95.69 290 LYS A N 1
ATOM 2351 C CA . LYS A 1 290 ? -7.098 13.469 16.895 1.00 95.69 290 LYS A CA 1
ATOM 2352 C C . LYS A 1 290 ? -7.346 13.191 15.414 1.00 95.69 290 LYS A C 1
ATOM 2354 O O . LYS A 1 290 ? -6.447 13.413 14.606 1.00 95.69 290 LYS A O 1
ATOM 2359 N N . VAL A 1 291 ? -8.551 12.742 15.060 1.00 95.69 291 VAL A N 1
ATOM 2360 C CA . VAL A 1 291 ? -8.941 12.501 13.663 1.00 95.69 291 VAL A CA 1
ATOM 2361 C C . VAL A 1 291 ? -8.886 13.798 12.860 1.00 95.69 291 VAL A C 1
ATOM 2363 O O . VAL A 1 291 ? -8.277 13.819 11.796 1.00 95.69 291 VAL A O 1
ATOM 2366 N N . LEU A 1 292 ? -9.424 14.895 13.398 1.00 95.25 292 LEU A N 1
ATOM 2367 C CA . LEU A 1 292 ? -9.374 16.210 12.764 1.00 95.25 292 LEU A CA 1
ATOM 2368 C C . LEU A 1 292 ? -7.927 16.641 12.507 1.00 95.25 292 LEU A C 1
ATOM 2370 O O . LEU A 1 292 ? -7.596 16.999 11.385 1.00 95.25 292 LEU A O 1
ATOM 2374 N N . LYS A 1 293 ? -7.038 16.518 13.504 1.00 95.69 293 LYS A N 1
ATOM 2375 C CA . LYS A 1 293 ? -5.607 16.819 13.338 1.00 95.69 293 LYS A CA 1
ATOM 2376 C C . LYS A 1 293 ? -4.951 15.971 12.247 1.00 95.69 293 LYS A C 1
ATOM 2378 O O . LYS A 1 293 ? -4.170 16.515 11.472 1.00 95.69 293 LYS A O 1
ATOM 2383 N N . MET A 1 294 ? -5.263 14.674 12.165 1.00 95.75 294 MET A N 1
ATOM 2384 C CA . MET A 1 294 ? -4.756 13.820 11.083 1.00 95.75 294 MET A CA 1
ATOM 2385 C C . MET A 1 294 ? -5.270 14.261 9.713 1.00 95.75 294 MET A C 1
ATOM 2387 O O . MET A 1 294 ? -4.480 14.360 8.780 1.00 95.75 294 MET A O 1
ATOM 2391 N N . ILE A 1 295 ? -6.570 14.544 9.585 1.00 94.12 295 ILE A N 1
ATOM 2392 C CA . ILE A 1 295 ? -7.163 14.995 8.320 1.00 94.12 295 ILE A CA 1
ATOM 2393 C C . ILE A 1 295 ? -6.552 16.335 7.903 1.00 94.12 295 ILE A C 1
ATOM 2395 O O . ILE A 1 295 ? -6.145 16.477 6.757 1.00 94.12 295 ILE A O 1
ATOM 2399 N N . THR A 1 296 ? -6.402 17.289 8.825 1.00 95.69 296 THR A N 1
ATOM 2400 C CA . THR A 1 296 ? -5.752 18.577 8.547 1.00 95.69 296 THR A CA 1
ATOM 2401 C C . THR A 1 296 ? -4.290 18.405 8.133 1.00 95.69 296 THR A C 1
ATOM 2403 O O . THR A 1 296 ? -3.838 19.074 7.209 1.00 95.69 296 THR A O 1
ATOM 2406 N N . ALA A 1 297 ? -3.540 17.507 8.780 1.00 95.31 297 ALA A N 1
ATOM 2407 C CA . ALA A 1 297 ? -2.161 17.223 8.386 1.00 95.31 297 ALA A CA 1
ATOM 2408 C C . ALA A 1 297 ? -2.086 16.610 6.980 1.00 95.31 297 ALA A C 1
ATOM 2410 O O . ALA A 1 297 ? -1.251 17.021 6.179 1.00 95.31 297 ALA A O 1
ATOM 2411 N N . ARG A 1 298 ? -2.990 15.676 6.661 1.00 95.25 298 ARG A N 1
ATOM 2412 C CA . ARG A 1 298 ? -3.076 15.060 5.333 1.00 95.25 298 ARG A CA 1
ATOM 2413 C C . ARG A 1 298 ? -3.485 16.064 4.255 1.00 95.25 298 ARG A C 1
ATOM 2415 O O . ARG A 1 298 ? -2.914 16.024 3.175 1.00 95.25 298 ARG A O 1
ATOM 2422 N N . ALA A 1 299 ? -4.418 16.967 4.550 1.00 93.81 299 ALA A N 1
ATOM 2423 C CA . ALA A 1 299 ? -4.819 18.028 3.628 1.00 93.81 299 ALA A CA 1
ATOM 2424 C C . ALA A 1 299 ? -3.631 18.938 3.279 1.00 93.81 299 ALA A C 1
ATOM 2426 O O . ALA A 1 299 ? -3.359 19.150 2.106 1.00 93.81 299 ALA A O 1
ATOM 2427 N N . ARG A 1 300 ? -2.838 19.355 4.276 1.00 95.25 300 ARG A N 1
ATOM 2428 C CA . ARG A 1 300 ? -1.609 20.135 4.034 1.00 95.25 300 ARG A CA 1
ATOM 2429 C C . ARG A 1 300 ? -0.574 19.382 3.203 1.00 95.25 300 ARG A C 1
ATOM 2431 O O . ARG A 1 300 ? 0.085 19.972 2.363 1.00 95.25 300 ARG A O 1
ATOM 2438 N N . GLN A 1 301 ? -0.410 18.078 3.433 1.00 94.81 301 GLN A N 1
ATOM 2439 C CA . GLN A 1 301 ? 0.475 17.260 2.597 1.00 94.81 301 GLN A CA 1
ATOM 2440 C C . GLN A 1 301 ? -0.019 17.196 1.148 1.00 94.81 301 GLN A C 1
ATOM 2442 O O . GLN A 1 301 ? 0.790 17.227 0.231 1.00 94.81 301 GLN A O 1
ATOM 2447 N N . GLN A 1 302 ? -1.335 17.113 0.941 1.00 93.31 302 GLN A N 1
ATOM 2448 C CA . GLN A 1 302 ? -1.924 17.134 -0.396 1.00 93.31 302 GLN A CA 1
ATOM 2449 C C . GLN A 1 302 ? -1.762 18.496 -1.079 1.00 93.31 302 GLN A C 1
ATOM 2451 O O . GLN A 1 302 ? -1.490 18.511 -2.270 1.00 93.31 302 GLN A O 1
ATOM 2456 N N . GLU A 1 303 ? -1.873 19.606 -0.344 1.00 94.50 303 GLU A N 1
ATOM 2457 C CA . GLU A 1 303 ? -1.592 20.955 -0.862 1.00 94.50 303 GLU A CA 1
ATOM 2458 C C . GLU A 1 303 ? -0.150 21.066 -1.380 1.00 94.50 303 GLU A C 1
ATOM 2460 O O . GLU A 1 303 ? 0.047 21.495 -2.508 1.00 94.50 303 GLU A O 1
ATOM 2465 N N . VAL A 1 304 ? 0.842 20.574 -0.626 1.00 95.44 304 VAL A N 1
ATOM 2466 C CA . VAL A 1 304 ? 2.250 20.567 -1.077 1.00 95.44 304 VAL A CA 1
ATOM 2467 C C . VAL A 1 304 ? 2.435 19.744 -2.356 1.00 95.44 304 VAL A C 1
ATOM 2469 O O . VAL A 1 304 ? 3.113 20.179 -3.278 1.00 95.44 304 VAL A O 1
ATOM 2472 N N . VAL A 1 305 ? 1.811 18.565 -2.444 1.00 94.56 305 VAL A N 1
ATOM 2473 C CA . VAL A 1 305 ? 1.889 17.734 -3.660 1.00 94.56 305 VAL A CA 1
ATOM 2474 C C . VAL A 1 305 ? 1.216 18.420 -4.851 1.00 94.56 305 VAL A C 1
ATOM 2476 O O . VAL A 1 305 ? 1.695 18.290 -5.973 1.00 94.56 305 VAL A O 1
ATOM 2479 N N . LEU A 1 306 ? 0.114 19.142 -4.632 1.00 94.94 306 LEU A N 1
ATOM 2480 C CA . LEU A 1 306 ? -0.529 19.925 -5.688 1.00 94.94 306 LEU A CA 1
ATOM 2481 C C . LEU A 1 306 ? 0.386 21.053 -6.175 1.00 94.94 306 LEU A C 1
ATOM 2483 O O . LEU A 1 306 ? 0.567 21.172 -7.380 1.00 94.94 306 LEU A O 1
ATOM 2487 N N . GLU A 1 307 ? 1.025 21.798 -5.270 1.00 95.12 307 GLU A N 1
ATOM 2488 C CA . GLU A 1 307 ? 2.005 22.835 -5.635 1.00 95.12 307 GLU A CA 1
ATOM 2489 C C . GLU A 1 307 ? 3.185 22.254 -6.441 1.00 95.12 307 GLU A C 1
ATOM 2491 O O . GLU A 1 307 ? 3.605 22.836 -7.440 1.00 95.12 307 GLU A O 1
ATOM 2496 N N . GLU A 1 308 ? 3.701 21.078 -6.060 1.00 94.88 308 GLU A N 1
ATOM 2497 C CA . GLU A 1 308 ? 4.758 20.384 -6.813 1.00 94.88 308 GLU A CA 1
ATOM 2498 C C . GLU A 1 308 ? 4.298 19.954 -8.217 1.00 94.88 308 GLU A C 1
ATOM 2500 O O . GLU A 1 308 ? 5.068 20.039 -9.177 1.00 94.88 308 GLU A O 1
ATOM 2505 N N . LEU A 1 309 ? 3.054 19.486 -8.352 1.00 93.69 309 LEU A N 1
ATOM 2506 C CA . LEU A 1 309 ? 2.481 19.107 -9.645 1.00 93.69 309 LEU A CA 1
ATOM 2507 C C . LEU A 1 309 ? 2.243 20.325 -10.541 1.00 93.69 309 LEU A C 1
ATOM 2509 O O . LEU A 1 309 ? 2.563 20.254 -11.724 1.00 93.69 309 LEU A O 1
ATOM 2513 N N . GLU A 1 310 ? 1.747 21.431 -9.987 1.00 95.00 310 GLU A N 1
ATOM 2514 C CA . GLU A 1 310 ? 1.565 22.695 -10.709 1.00 95.00 310 GLU A CA 1
ATOM 2515 C C . GLU A 1 310 ? 2.906 23.249 -11.210 1.00 95.00 310 GLU A C 1
ATOM 2517 O O . GLU A 1 310 ? 3.016 23.651 -12.368 1.00 95.00 310 GLU A O 1
ATOM 2522 N N . ALA A 1 311 ? 3.955 23.214 -10.379 1.00 95.25 311 ALA A N 1
ATOM 2523 C CA . ALA A 1 311 ? 5.302 23.604 -10.799 1.00 95.25 311 ALA A CA 1
ATOM 2524 C C . ALA A 1 311 ? 5.818 22.712 -11.940 1.00 95.25 311 ALA A C 1
ATOM 2526 O O . ALA A 1 311 ? 6.345 23.201 -12.937 1.00 95.25 311 ALA A O 1
ATOM 2527 N N . ARG A 1 312 ? 5.603 21.396 -11.837 1.00 93.69 312 ARG A N 1
ATOM 2528 C CA . ARG A 1 312 ? 6.001 20.450 -12.883 1.00 93.69 312 ARG A CA 1
ATOM 2529 C C . ARG A 1 312 ? 5.226 20.659 -14.187 1.00 93.69 312 ARG A C 1
ATOM 2531 O O . ARG A 1 312 ? 5.789 20.479 -15.261 1.00 93.69 312 ARG A O 1
ATOM 2538 N N . GLU A 1 313 ? 3.946 21.013 -14.112 1.00 94.88 313 GLU A N 1
ATOM 2539 C CA . GLU A 1 313 ? 3.130 21.350 -15.282 1.00 94.88 313 GLU A CA 1
ATOM 2540 C C . GLU A 1 313 ? 3.652 22.613 -15.982 1.00 94.88 313 GLU A C 1
ATOM 2542 O O . GLU A 1 313 ? 3.754 22.632 -17.209 1.00 94.88 313 GLU A O 1
ATOM 2547 N N . GLN A 1 314 ? 4.078 23.625 -15.218 1.00 95.12 314 GLN A N 1
ATOM 2548 C CA . GLN A 1 314 ? 4.742 24.810 -15.772 1.00 95.12 314 GLN A CA 1
ATOM 2549 C C . GLN A 1 314 ? 6.059 24.455 -16.476 1.00 95.12 314 GLN A C 1
ATOM 2551 O O . GLN A 1 314 ? 6.284 24.919 -17.594 1.00 95.12 314 GLN A O 1
ATOM 2556 N N . ASP A 1 315 ? 6.891 23.598 -15.875 1.00 95.00 315 ASP A N 1
ATOM 2557 C CA . ASP A 1 315 ? 8.135 23.121 -16.496 1.00 95.00 315 ASP A CA 1
ATOM 2558 C C . ASP A 1 315 ? 7.862 22.360 -17.805 1.00 95.00 315 ASP A C 1
ATOM 2560 O O . ASP A 1 315 ? 8.560 22.552 -18.801 1.00 95.00 315 ASP A O 1
ATOM 2564 N N . TYR A 1 316 ? 6.829 21.508 -17.836 1.00 93.88 316 TYR A N 1
ATOM 2565 C CA . TYR A 1 316 ? 6.425 20.810 -19.060 1.00 93.88 316 TYR A CA 1
ATOM 2566 C C . TYR A 1 316 ? 5.958 21.778 -20.145 1.00 93.88 316 TYR A C 1
ATOM 2568 O O . TYR A 1 316 ? 6.355 21.617 -21.297 1.00 93.88 316 TYR A O 1
ATOM 2576 N N . SER A 1 317 ? 5.166 22.791 -19.786 1.00 95.81 317 SER A N 1
ATOM 2577 C CA . SER A 1 317 ? 4.722 23.816 -20.732 1.00 95.81 317 SER A CA 1
ATOM 2578 C C . SER A 1 317 ? 5.903 24.585 -21.330 1.00 95.81 317 SER A C 1
ATOM 2580 O O . SER A 1 317 ? 5.904 24.844 -22.531 1.00 95.81 317 SER A O 1
ATOM 2582 N N . GLN A 1 318 ? 6.912 24.926 -20.521 1.00 95.62 318 GLN A N 1
ATOM 2583 C CA . GLN A 1 318 ? 8.134 25.579 -21.009 1.00 95.62 318 GLN A CA 1
ATOM 2584 C C . GLN A 1 318 ? 8.923 24.656 -21.942 1.00 95.62 318 GLN A C 1
ATOM 2586 O O . GLN A 1 318 ? 9.353 25.073 -23.012 1.00 95.62 318 GLN A O 1
ATOM 2591 N N . LEU A 1 319 ? 9.060 23.377 -21.585 1.00 94.38 319 LEU A N 1
ATOM 2592 C CA . LEU A 1 319 ? 9.773 22.409 -22.416 1.00 94.38 319 LEU A CA 1
ATOM 2593 C C . LEU A 1 319 ? 9.066 22.148 -23.758 1.00 94.38 319 LEU A C 1
ATOM 2595 O O . LEU A 1 319 ? 9.729 21.901 -24.768 1.00 94.38 319 LEU A O 1
ATOM 2599 N N . GLU A 1 320 ? 7.732 22.182 -23.791 1.00 95.00 320 GLU A N 1
ATOM 2600 C CA . GLU A 1 320 ? 6.962 22.110 -25.037 1.00 95.00 320 GLU A CA 1
ATOM 2601 C C . GLU A 1 320 ? 7.196 23.336 -25.926 1.00 95.00 320 GLU A C 1
ATOM 2603 O O . GLU A 1 320 ? 7.378 23.173 -27.137 1.00 95.00 320 GLU A O 1
ATOM 2608 N N . GLU A 1 321 ? 7.243 24.535 -25.340 1.00 95.75 321 GLU A N 1
ATOM 2609 C CA . GLU A 1 321 ? 7.566 25.776 -26.052 1.00 95.75 321 GLU A CA 1
ATOM 2610 C C . GLU A 1 321 ? 8.986 25.717 -26.639 1.00 95.75 321 GLU A C 1
ATOM 2612 O O . GLU A 1 321 ? 9.152 25.861 -27.854 1.00 95.75 321 GLU A O 1
ATOM 2617 N N . ASP A 1 322 ? 9.980 25.346 -25.827 1.00 95.94 322 ASP A N 1
ATOM 2618 C CA . ASP A 1 322 ? 11.368 25.150 -26.259 1.00 95.94 322 ASP A CA 1
ATOM 2619 C C . ASP A 1 322 ? 11.477 24.095 -27.372 1.00 95.94 322 ASP A C 1
ATOM 2621 O O . ASP A 1 322 ? 12.200 24.272 -28.356 1.00 95.94 322 ASP A O 1
ATOM 2625 N N . SER A 1 323 ? 10.751 22.977 -27.253 1.00 93.56 323 SER A N 1
ATOM 2626 C CA . SER A 1 323 ? 10.740 21.933 -28.283 1.00 93.56 323 SER A CA 1
ATOM 2627 C C . SER A 1 323 ? 10.129 22.437 -29.588 1.00 93.56 323 SER A C 1
ATOM 2629 O O . SER A 1 323 ? 10.652 22.131 -30.662 1.00 93.56 323 SER A O 1
ATOM 2631 N N . SER A 1 324 ? 9.045 23.212 -29.511 1.00 96.44 324 SER A N 1
ATOM 2632 C CA . SER A 1 324 ? 8.440 23.881 -30.663 1.00 96.44 324 SER A CA 1
ATOM 2633 C C . SER A 1 324 ? 9.443 24.820 -31.336 1.00 96.44 324 SER A C 1
ATOM 2635 O O . SER A 1 324 ? 9.596 24.780 -32.557 1.00 96.44 324 SER A O 1
ATOM 2637 N N . ASP A 1 325 ? 10.174 25.618 -30.565 1.00 95.81 325 ASP A N 1
ATOM 2638 C CA . ASP A 1 325 ? 11.130 26.576 -31.117 1.00 95.81 325 ASP A CA 1
ATOM 2639 C C . ASP A 1 325 ? 12.362 25.894 -31.721 1.00 95.81 325 ASP A C 1
ATOM 2641 O O . ASP A 1 325 ? 12.806 26.266 -32.807 1.00 95.81 325 ASP A O 1
ATOM 2645 N N . ILE A 1 326 ? 12.863 24.818 -31.109 1.00 94.81 326 ILE A N 1
ATOM 2646 C CA . ILE A 1 326 ? 13.914 23.982 -31.710 1.00 94.81 326 ILE A CA 1
ATOM 2647 C C . ILE A 1 326 ? 13.431 23.343 -33.019 1.00 94.81 326 ILE A C 1
ATOM 2649 O O . ILE A 1 326 ? 14.211 23.235 -33.965 1.00 94.81 326 ILE A O 1
ATOM 2653 N N . ARG A 1 327 ? 12.165 22.910 -33.104 1.00 94.94 327 ARG A N 1
ATOM 2654 C CA . ARG A 1 327 ? 11.604 22.370 -34.354 1.00 94.94 327 ARG A CA 1
ATOM 2655 C C . ARG A 1 327 ? 11.575 23.428 -35.450 1.00 94.94 327 ARG A C 1
ATOM 2657 O O . ARG A 1 327 ? 12.086 23.144 -36.526 1.00 94.94 327 ARG A O 1
ATOM 2664 N N . LYS A 1 328 ? 11.088 24.638 -35.157 1.00 95.06 328 LYS A N 1
ATOM 2665 C CA . LYS A 1 328 ? 11.109 25.760 -36.113 1.00 95.06 328 LYS A CA 1
ATOM 2666 C C . LYS A 1 328 ? 12.530 26.076 -36.575 1.00 95.06 328 LYS A C 1
ATOM 2668 O O . LYS A 1 328 ? 12.783 26.144 -37.768 1.00 95.06 328 LYS A O 1
ATOM 2673 N N . ASN A 1 329 ? 13.481 26.171 -35.645 1.00 95.38 329 ASN A N 1
ATOM 2674 C CA . ASN A 1 329 ? 14.883 26.426 -35.984 1.00 95.38 329 ASN A CA 1
ATOM 2675 C C . ASN A 1 329 ? 15.477 25.318 -36.870 1.00 95.38 329 ASN A C 1
ATOM 2677 O O . ASN A 1 329 ? 16.254 25.601 -37.777 1.00 95.38 329 ASN A O 1
ATOM 2681 N N . ASN A 1 330 ? 15.129 24.051 -36.623 1.00 92.62 330 ASN A N 1
ATOM 2682 C CA . ASN A 1 330 ? 15.553 22.949 -37.487 1.00 92.62 330 ASN A CA 1
ATOM 2683 C C . ASN A 1 330 ? 14.919 23.035 -38.879 1.00 92.62 330 ASN A C 1
ATOM 2685 O O . ASN A 1 330 ? 15.618 22.792 -39.856 1.00 92.62 330 ASN A O 1
ATOM 2689 N N . GLU A 1 331 ? 13.634 23.384 -38.982 1.00 94.81 331 GLU A N 1
ATOM 2690 C CA . GLU A 1 331 ? 12.959 23.605 -40.269 1.00 94.81 331 GLU A CA 1
ATOM 2691 C C . GLU A 1 331 ? 13.638 24.735 -41.059 1.00 94.81 331 GLU A C 1
ATOM 2693 O O . GLU A 1 331 ? 13.977 24.544 -42.225 1.00 94.81 331 GLU A O 1
ATOM 2698 N N . GLU A 1 332 ? 13.952 25.858 -40.407 1.00 94.94 332 GLU A N 1
ATOM 2699 C CA . GLU A 1 332 ? 14.692 26.969 -41.019 1.00 94.94 332 GLU A CA 1
ATOM 2700 C C . GLU A 1 332 ? 16.100 26.555 -41.475 1.00 94.94 332 GLU A C 1
ATOM 2702 O O . GLU A 1 332 ? 16.560 26.956 -42.545 1.00 94.94 332 GLU A O 1
ATOM 2707 N N . LEU A 1 333 ? 16.811 25.748 -40.681 1.00 94.31 333 LEU A N 1
ATOM 2708 C CA . LEU A 1 333 ? 18.132 25.239 -41.054 1.00 94.31 333 LEU A CA 1
ATOM 2709 C C . LEU A 1 333 ? 18.062 24.262 -42.231 1.00 94.31 333 LEU A C 1
ATOM 2711 O O . LEU A 1 333 ? 18.938 24.308 -43.093 1.00 94.31 333 LEU A O 1
ATOM 2715 N N . ILE A 1 334 ? 17.043 23.402 -42.287 1.00 95.25 334 ILE A N 1
ATOM 2716 C CA . ILE A 1 334 ? 16.810 22.505 -43.426 1.00 95.25 334 ILE A CA 1
ATOM 2717 C C . ILE A 1 334 ? 16.576 23.335 -44.691 1.00 95.25 334 ILE A C 1
ATOM 2719 O O . ILE A 1 334 ? 17.260 23.112 -45.685 1.00 95.25 334 ILE A O 1
ATOM 2723 N N . GLU A 1 335 ? 15.712 24.352 -44.632 1.00 94.62 335 GLU A N 1
ATOM 2724 C CA . GLU A 1 335 ? 15.459 25.249 -45.766 1.00 94.62 335 GLU A CA 1
ATOM 2725 C C . GLU A 1 335 ? 16.739 25.987 -46.205 1.00 94.62 335 GLU A C 1
ATOM 2727 O O . GLU A 1 335 ? 17.007 26.161 -47.396 1.00 94.62 335 GLU A O 1
ATOM 2732 N N . GLN A 1 336 ? 17.587 26.409 -45.261 1.00 94.81 336 GLN A N 1
ATOM 2733 C CA . GLN A 1 336 ? 18.885 27.008 -45.587 1.00 94.81 336 GLN A CA 1
ATOM 2734 C C . GLN A 1 336 ? 19.831 26.021 -46.276 1.00 94.81 336 GLN A C 1
ATOM 2736 O O . GLN A 1 336 ? 20.533 26.416 -47.210 1.00 94.81 336 GLN A O 1
ATOM 2741 N N . VAL A 1 337 ? 19.868 24.763 -45.830 1.00 93.56 337 VAL A N 1
ATOM 2742 C CA . VAL A 1 337 ? 20.678 23.709 -46.452 1.00 93.56 337 VAL A CA 1
ATOM 2743 C C . VAL A 1 337 ? 20.188 23.432 -47.869 1.00 93.56 337 VAL A C 1
ATOM 2745 O O . VAL A 1 337 ? 21.005 23.488 -48.782 1.00 93.56 337 VAL A O 1
ATOM 2748 N N . GLU A 1 338 ? 18.882 23.255 -48.078 1.00 93.94 338 GLU A N 1
ATOM 2749 C CA . GLU A 1 338 ? 18.290 23.056 -49.410 1.00 93.94 338 GLU A CA 1
ATOM 2750 C C . GLU A 1 338 ? 18.649 24.214 -50.356 1.00 93.94 338 GLU A C 1
ATOM 2752 O O . GLU A 1 338 ? 19.166 24.005 -51.453 1.00 93.94 338 GLU A O 1
ATOM 2757 N N . ASN A 1 339 ? 18.506 25.460 -49.895 1.00 94.50 339 ASN A N 1
ATOM 2758 C CA . ASN A 1 339 ? 18.894 26.643 -50.668 1.00 94.50 339 ASN A CA 1
ATOM 2759 C C . ASN A 1 339 ? 20.398 26.684 -51.010 1.00 94.50 339 ASN A C 1
ATOM 2761 O O . ASN A 1 339 ? 20.798 27.216 -52.052 1.00 94.50 339 ASN A O 1
ATOM 2765 N N . LEU A 1 340 ? 21.267 26.206 -50.114 1.00 92.94 340 LEU A N 1
ATOM 2766 C CA . LEU A 1 340 ? 22.709 26.128 -50.358 1.00 92.94 340 LEU A CA 1
ATOM 2767 C C . LEU A 1 340 ? 23.063 24.983 -51.310 1.00 92.94 340 LEU A C 1
ATOM 2769 O O . LEU A 1 340 ? 23.951 25.161 -52.145 1.00 92.94 340 LEU A O 1
ATOM 2773 N N . GLU A 1 341 ? 22.375 23.849 -51.223 1.00 92.88 341 GLU A N 1
ATOM 2774 C CA . GLU A 1 341 ? 22.508 22.733 -52.158 1.00 92.88 341 GLU A CA 1
ATOM 2775 C C . GLU A 1 341 ? 22.103 23.160 -53.573 1.00 92.88 341 GLU A C 1
ATOM 2777 O O . GLU A 1 341 ? 22.887 22.973 -54.504 1.00 92.88 341 GLU A O 1
ATOM 2782 N N . GLU A 1 342 ? 20.968 23.851 -53.735 1.00 93.31 342 GLU A N 1
ATOM 2783 C CA . GLU A 1 342 ? 20.544 24.412 -55.026 1.00 93.31 342 GLU A CA 1
ATOM 2784 C C . GLU A 1 342 ? 21.580 25.391 -55.597 1.00 93.31 342 GLU A C 1
ATOM 2786 O O . GLU A 1 342 ? 21.955 25.320 -56.772 1.00 93.31 342 GLU A O 1
ATOM 2791 N N . LYS A 1 343 ? 22.103 26.299 -54.760 1.00 94.25 343 LYS A N 1
ATOM 2792 C CA . LYS A 1 343 ? 23.172 27.223 -55.173 1.00 94.25 343 LYS A CA 1
ATOM 2793 C C . LYS A 1 343 ? 24.430 26.474 -55.588 1.00 94.25 343 LYS A C 1
ATOM 2795 O O . LYS A 1 343 ? 25.033 26.848 -56.594 1.00 94.25 343 LYS A O 1
ATOM 2800 N N . THR A 1 344 ? 24.821 25.448 -54.839 1.00 91.12 344 THR A N 1
ATOM 2801 C CA . THR A 1 344 ? 26.014 24.642 -55.118 1.00 91.12 344 THR A CA 1
ATOM 2802 C C . THR A 1 344 ? 25.856 23.900 -56.437 1.00 91.12 344 THR A C 1
ATOM 2804 O O . THR A 1 344 ? 26.710 24.056 -57.301 1.00 91.12 344 THR A O 1
ATOM 2807 N N . SER A 1 345 ? 24.719 23.235 -56.657 1.00 93.12 345 SER A N 1
ATOM 2808 C CA . SER A 1 345 ? 24.382 22.595 -57.932 1.00 93.12 345 SER A CA 1
ATOM 2809 C C . SER A 1 345 ? 24.422 23.594 -59.095 1.00 93.12 345 SER A C 1
ATOM 2811 O O . SER A 1 345 ? 25.078 23.342 -60.102 1.00 93.12 345 SER A O 1
ATOM 2813 N N . SER A 1 346 ? 23.846 24.792 -58.933 1.00 92.69 346 SER A N 1
ATOM 2814 C CA . SER A 1 346 ? 23.893 25.823 -59.982 1.00 92.69 346 SER A CA 1
ATOM 2815 C C . SER A 1 346 ? 25.312 26.329 -60.287 1.00 92.69 346 SER A C 1
ATOM 2817 O O . SER A 1 346 ? 25.598 26.771 -61.403 1.00 92.69 346 SER A O 1
ATOM 2819 N N . LEU A 1 347 ? 26.203 26.330 -59.288 1.00 91.06 347 LEU A N 1
ATOM 2820 C CA . LEU A 1 347 ? 27.606 26.709 -59.450 1.00 91.06 347 LEU A CA 1
ATOM 2821 C C . LEU A 1 347 ? 28.415 25.578 -60.081 1.00 91.06 347 LEU A C 1
ATOM 2823 O O . LEU A 1 347 ? 29.278 25.869 -60.904 1.00 91.06 347 LEU A O 1
ATOM 2827 N N . GLU A 1 348 ? 28.128 24.325 -59.737 1.00 92.25 348 GLU A N 1
ATOM 2828 C CA . GLU A 1 348 ? 28.707 23.141 -60.372 1.00 92.25 348 GLU A CA 1
ATOM 2829 C C . GLU A 1 348 ? 28.337 23.077 -61.857 1.00 92.25 348 GLU A C 1
ATOM 2831 O O . GLU A 1 348 ? 29.227 22.910 -62.688 1.00 92.25 348 GLU A O 1
ATOM 2836 N N . ASP A 1 349 ? 27.074 23.330 -62.210 1.00 92.19 349 ASP A N 1
ATOM 2837 C CA . ASP A 1 349 ? 26.620 23.403 -63.604 1.00 92.19 349 ASP A CA 1
ATOM 2838 C C . ASP A 1 349 ? 27.355 24.507 -64.380 1.00 92.19 349 ASP A C 1
ATOM 2840 O O . ASP A 1 349 ? 27.857 24.290 -65.485 1.00 92.19 349 ASP A O 1
ATOM 2844 N N . LYS A 1 350 ? 27.480 25.702 -63.784 1.00 92.75 350 LYS A N 1
ATOM 2845 C CA . LYS A 1 350 ? 28.251 26.809 -64.375 1.00 92.75 350 LYS A CA 1
ATOM 2846 C C . LYS A 1 350 ? 29.726 26.457 -64.516 1.00 92.75 350 LYS A C 1
ATOM 2848 O O . LYS A 1 350 ? 30.333 26.797 -65.529 1.00 92.75 350 LYS A O 1
ATOM 2853 N N . LEU A 1 351 ? 30.313 25.801 -63.516 1.00 91.06 351 LEU A N 1
ATOM 2854 C CA . LEU A 1 351 ? 31.704 25.370 -63.557 1.00 91.06 351 LEU A CA 1
ATOM 2855 C C . LEU A 1 351 ? 31.909 24.389 -64.713 1.00 91.06 351 LEU A C 1
ATOM 2857 O O . LEU A 1 351 ? 32.773 24.640 -65.551 1.00 91.06 351 LEU A O 1
ATOM 2861 N N . GLN A 1 352 ? 31.067 23.359 -64.823 1.00 92.06 352 GLN A N 1
ATOM 2862 C CA . GLN A 1 352 ? 31.094 22.412 -65.939 1.00 92.06 352 GLN A CA 1
ATOM 2863 C C . GLN A 1 352 ? 30.961 23.129 -67.283 1.00 92.06 352 GLN A C 1
ATOM 2865 O O . GLN A 1 352 ? 31.759 22.886 -68.187 1.00 92.06 352 GLN A O 1
ATOM 2870 N N . GLN A 1 353 ? 30.023 24.072 -67.411 1.00 91.81 353 GLN A N 1
ATOM 2871 C CA . GLN A 1 353 ? 29.880 24.861 -68.631 1.00 91.81 353 GLN A CA 1
ATOM 2872 C C . GLN A 1 353 ? 31.178 25.617 -68.963 1.00 91.81 353 GLN A C 1
ATOM 2874 O O . GLN A 1 353 ? 31.696 25.498 -70.072 1.00 91.81 353 GLN A O 1
ATOM 2879 N N . THR A 1 354 ? 31.773 26.329 -68.004 1.00 89.50 354 THR A N 1
ATOM 2880 C CA . THR A 1 354 ? 33.037 27.046 -68.242 1.00 89.50 354 THR A CA 1
ATOM 2881 C C . THR A 1 354 ? 34.212 26.115 -68.548 1.00 89.50 354 THR A C 1
ATOM 2883 O O . THR A 1 354 ? 35.089 26.473 -69.334 1.00 89.50 354 THR A O 1
ATOM 2886 N N . GLU A 1 355 ? 34.246 24.911 -67.972 1.00 90.56 355 GLU A N 1
ATOM 2887 C CA . GLU A 1 355 ? 35.243 23.892 -68.301 1.00 90.56 355 GLU A CA 1
ATOM 2888 C C . GLU A 1 355 ? 35.073 23.395 -69.737 1.00 90.56 355 GLU A C 1
ATOM 2890 O O . GLU A 1 355 ? 36.069 23.294 -70.458 1.00 90.56 355 GLU A O 1
ATOM 2895 N N . THR A 1 356 ? 33.836 23.158 -70.188 1.00 90.19 356 THR A N 1
ATOM 2896 C CA . THR A 1 356 ? 33.563 22.798 -71.588 1.00 90.19 356 THR A CA 1
ATOM 2897 C C . THR A 1 356 ? 33.979 23.913 -72.545 1.00 90.19 356 THR A C 1
ATOM 2899 O O . THR A 1 356 ? 34.745 23.653 -73.473 1.00 90.19 356 THR A O 1
ATOM 2902 N N . GLU A 1 357 ? 33.609 25.167 -72.270 1.00 90.62 357 GLU A N 1
ATOM 2903 C CA . GLU A 1 357 ? 34.011 26.334 -73.067 1.00 90.62 357 GLU A CA 1
ATOM 2904 C C . GLU A 1 357 ? 35.539 26.501 -73.099 1.00 90.62 357 GLU A C 1
ATOM 2906 O O . GLU A 1 357 ? 36.133 26.778 -74.145 1.00 90.62 357 GLU A O 1
ATOM 2911 N N . LYS A 1 358 ? 36.215 26.279 -71.966 1.00 90.38 358 LYS A N 1
ATOM 2912 C CA . LYS A 1 358 ? 37.680 26.283 -71.884 1.00 90.38 358 LYS A CA 1
ATOM 2913 C C . LYS A 1 358 ? 38.289 25.162 -72.726 1.00 90.38 358 LYS A C 1
ATOM 2915 O O . LYS A 1 358 ? 39.267 25.416 -73.429 1.00 90.38 358 LYS A O 1
ATOM 2920 N N . HIS A 1 359 ? 37.761 23.941 -72.661 1.00 89.00 359 HIS A N 1
ATOM 2921 C CA . HIS A 1 359 ? 38.236 22.822 -73.478 1.00 89.00 359 HIS A CA 1
ATOM 2922 C C . HIS A 1 359 ? 38.051 23.099 -74.972 1.00 89.00 359 HIS A C 1
ATOM 2924 O O . HIS A 1 359 ? 38.977 22.867 -75.751 1.00 89.00 359 HIS A O 1
ATOM 2930 N N . GLU A 1 360 ? 36.912 23.665 -75.370 1.00 87.88 360 GLU A N 1
ATOM 2931 C CA . GLU A 1 360 ? 36.671 24.107 -76.744 1.00 87.88 360 GLU A CA 1
ATOM 2932 C C . GLU A 1 360 ? 37.653 25.200 -77.178 1.00 87.88 360 GLU A C 1
ATOM 2934 O O . GLU A 1 360 ? 38.196 25.143 -78.284 1.00 87.88 360 GLU A O 1
ATOM 2939 N N . ALA A 1 361 ? 37.937 26.169 -76.305 1.00 84.25 361 ALA A N 1
ATOM 2940 C CA . ALA A 1 361 ? 38.907 27.225 -76.568 1.00 84.25 361 ALA A CA 1
ATOM 2941 C C . ALA A 1 361 ? 40.342 26.684 -76.696 1.00 84.25 361 ALA A C 1
ATOM 2943 O O . ALA A 1 361 ? 41.068 27.107 -77.597 1.00 84.25 361 ALA A O 1
ATOM 2944 N N . ILE A 1 362 ? 40.750 25.733 -75.845 1.00 87.50 362 ILE A N 1
ATOM 2945 C CA . ILE A 1 362 ? 42.052 25.049 -75.943 1.00 87.50 362 ILE A CA 1
ATOM 2946 C C . ILE A 1 362 ? 42.135 24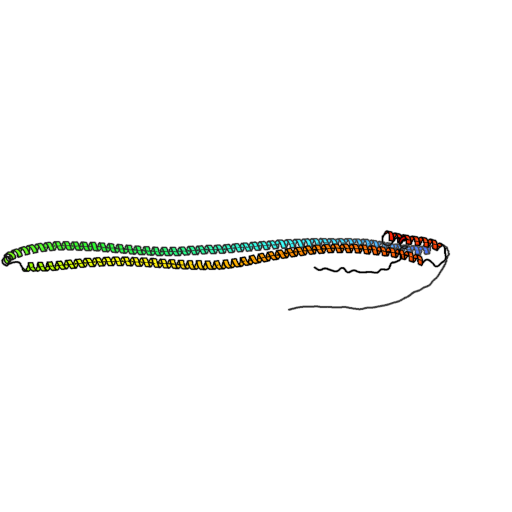.273 -77.256 1.00 87.50 362 ILE A C 1
ATOM 2948 O O . ILE A 1 362 ? 43.087 24.471 -78.004 1.00 87.50 362 ILE A O 1
ATOM 2952 N N . ALA A 1 363 ? 41.121 23.474 -77.594 1.00 86.50 363 ALA A N 1
ATOM 2953 C CA . ALA A 1 363 ? 41.090 22.733 -78.853 1.00 86.50 363 ALA A CA 1
ATOM 2954 C C . ALA A 1 363 ? 41.127 23.675 -80.069 1.00 86.50 363 ALA A C 1
ATOM 2956 O O . ALA A 1 363 ? 41.791 23.399 -81.066 1.00 86.50 363 ALA A O 1
ATOM 2957 N N . ALA A 1 364 ? 40.439 24.819 -80.002 1.00 83.50 364 ALA A N 1
ATOM 2958 C CA . ALA A 1 364 ? 40.510 25.842 -81.040 1.00 83.50 364 ALA A CA 1
ATOM 2959 C C . ALA A 1 364 ? 41.908 26.472 -81.136 1.00 83.50 364 ALA A C 1
ATOM 2961 O O . ALA A 1 364 ? 42.375 26.736 -82.244 1.00 83.50 364 ALA A O 1
ATOM 2962 N N . LYS A 1 365 ? 42.576 26.701 -79.999 1.00 84.88 365 LYS A N 1
ATOM 2963 C CA . LYS A 1 365 ? 43.949 27.207 -79.939 1.00 84.88 365 LYS A CA 1
ATOM 2964 C C . LYS A 1 365 ? 44.941 26.203 -80.534 1.00 84.88 365 LYS A C 1
ATOM 2966 O O . LYS A 1 365 ? 45.736 26.607 -81.371 1.00 84.88 365 LYS A O 1
ATOM 2971 N N . GLU A 1 366 ? 44.876 24.930 -80.155 1.00 85.06 366 GLU A N 1
ATOM 2972 C CA . GLU A 1 366 ? 45.733 23.867 -80.705 1.00 85.06 366 GLU A CA 1
ATOM 2973 C C . GLU A 1 366 ? 45.562 23.761 -82.225 1.00 85.06 366 GLU A C 1
ATOM 2975 O O . GLU A 1 366 ? 46.538 23.815 -82.965 1.00 85.06 366 GLU A O 1
ATOM 2980 N N . ARG A 1 367 ? 44.314 23.768 -82.717 1.00 81.38 367 ARG A N 1
ATOM 2981 C CA . ARG A 1 367 ? 44.034 23.797 -84.164 1.00 81.38 367 ARG A CA 1
ATOM 2982 C C . ARG A 1 367 ? 44.626 25.028 -84.857 1.00 81.38 367 ARG A C 1
ATOM 2984 O O . ARG A 1 367 ? 45.075 24.936 -85.995 1.00 81.38 367 ARG A O 1
ATOM 2991 N N . LEU A 1 368 ? 44.601 26.194 -84.209 1.00 80.00 368 LEU A N 1
ATOM 2992 C CA . LEU A 1 368 ? 45.232 27.407 -84.736 1.00 80.00 368 LEU A CA 1
ATOM 2993 C C . LEU A 1 368 ? 46.760 27.297 -84.750 1.00 80.00 368 LEU A C 1
ATOM 2995 O O . LEU A 1 368 ? 47.376 27.721 -85.725 1.00 80.00 368 LEU A O 1
ATOM 2999 N N . GLU A 1 369 ? 47.367 26.733 -83.705 1.00 82.00 369 GLU A N 1
ATOM 3000 C CA . GLU A 1 369 ? 48.803 26.442 -83.658 1.00 82.00 369 GLU A CA 1
ATOM 3001 C C . GLU A 1 369 ? 49.200 25.463 -84.777 1.00 82.00 369 GLU A C 1
ATOM 3003 O O . GLU A 1 369 ? 50.191 25.713 -85.464 1.00 82.00 369 GLU A O 1
ATOM 3008 N N . ASP A 1 370 ? 48.399 24.431 -85.058 1.00 81.12 370 ASP A N 1
ATOM 3009 C CA . ASP A 1 370 ? 48.610 23.502 -86.179 1.00 81.12 370 ASP A CA 1
ATOM 3010 C C . ASP A 1 370 ? 48.542 24.211 -87.543 1.00 81.12 370 ASP A C 1
ATOM 3012 O O . ASP A 1 370 ? 49.413 24.037 -88.397 1.00 81.12 370 ASP A O 1
ATOM 3016 N N . ILE A 1 371 ? 47.537 25.069 -87.754 1.00 80.94 371 ILE A N 1
ATOM 3017 C CA . ILE A 1 371 ? 47.406 25.852 -88.994 1.00 80.94 371 ILE A CA 1
ATOM 3018 C C . ILE A 1 371 ? 48.589 26.817 -89.151 1.00 80.94 371 ILE A C 1
ATOM 3020 O O . ILE A 1 371 ? 49.154 26.937 -90.240 1.00 80.94 371 ILE A O 1
ATOM 3024 N N . LEU A 1 372 ? 48.983 27.508 -88.078 1.00 78.31 372 LEU A N 1
ATOM 3025 C CA . LEU A 1 372 ? 50.092 28.462 -88.095 1.00 78.31 372 LEU A CA 1
ATOM 3026 C C . LEU A 1 372 ? 51.441 27.772 -88.289 1.00 78.31 372 LEU A C 1
ATOM 3028 O O . LEU A 1 372 ? 52.273 28.290 -89.030 1.00 78.31 372 LEU A O 1
ATOM 3032 N N . THR A 1 373 ? 51.670 26.614 -87.672 1.00 78.25 373 THR A N 1
ATOM 3033 C CA . THR A 1 373 ? 52.890 25.821 -87.883 1.00 78.25 373 THR A CA 1
ATOM 3034 C C . THR A 1 373 ? 52.948 25.263 -89.300 1.00 78.25 373 THR A C 1
ATOM 3036 O O . THR A 1 373 ? 54.004 25.355 -89.926 1.00 78.25 373 THR A O 1
ATOM 3039 N N . ALA A 1 374 ? 51.830 24.789 -89.860 1.00 75.81 374 ALA A N 1
ATOM 3040 C CA . ALA A 1 374 ? 51.744 24.387 -91.263 1.00 75.81 374 ALA A CA 1
ATOM 3041 C C . ALA A 1 374 ? 52.038 25.563 -92.213 1.00 75.81 374 ALA A C 1
ATOM 3043 O O . ALA A 1 374 ? 52.860 25.434 -93.124 1.00 75.81 374 ALA A O 1
ATOM 3044 N N . ALA A 1 375 ? 51.448 26.737 -91.964 1.00 74.38 375 ALA A N 1
ATOM 3045 C CA . ALA A 1 375 ? 51.709 27.949 -92.737 1.00 74.38 375 ALA A CA 1
ATOM 3046 C C . ALA A 1 375 ? 53.176 28.405 -92.614 1.00 74.38 375 ALA A C 1
ATOM 3048 O O . ALA A 1 375 ? 53.838 28.668 -93.620 1.00 74.38 375 ALA A O 1
ATOM 3049 N N . ALA A 1 376 ? 53.732 28.435 -91.401 1.00 74.38 376 ALA A N 1
ATOM 3050 C CA . ALA A 1 376 ? 55.130 28.779 -91.154 1.00 74.38 376 ALA A CA 1
ATOM 3051 C C . ALA A 1 376 ? 56.096 27.777 -91.804 1.00 74.38 376 ALA A C 1
ATOM 3053 O O . ALA A 1 376 ? 57.120 28.190 -92.343 1.00 74.38 376 ALA A O 1
ATOM 3054 N N . TYR A 1 377 ? 55.767 26.482 -91.814 1.00 74.62 377 TYR A N 1
ATOM 3055 C CA . TYR A 1 377 ? 56.530 25.459 -92.528 1.00 74.62 377 TYR A CA 1
ATOM 3056 C C . TYR A 1 377 ? 56.526 25.721 -94.039 1.00 74.62 377 TYR A C 1
ATOM 3058 O O . TYR A 1 377 ? 57.595 25.749 -94.648 1.00 74.62 377 TYR A O 1
ATOM 3066 N N . THR A 1 378 ? 55.362 26.015 -94.633 1.00 71.38 378 THR A N 1
ATOM 3067 C CA . THR A 1 378 ? 55.274 26.373 -96.061 1.00 71.38 378 THR A CA 1
ATOM 3068 C C . THR A 1 378 ? 56.031 27.663 -96.406 1.00 71.38 378 THR A C 1
ATOM 3070 O O . THR A 1 378 ? 56.706 27.718 -97.431 1.00 71.38 378 THR A O 1
ATOM 3073 N N . LEU A 1 379 ? 56.010 28.680 -95.534 1.00 66.94 379 LEU A N 1
ATOM 3074 C CA . LEU A 1 379 ? 56.777 29.922 -95.712 1.00 66.94 379 LEU A CA 1
ATOM 3075 C C . LEU A 1 379 ? 58.289 29.715 -95.529 1.00 66.94 379 LEU A C 1
ATOM 3077 O O . LEU A 1 379 ? 59.093 30.300 -96.255 1.00 66.94 379 LEU A O 1
ATOM 3081 N N . LYS A 1 380 ? 58.697 28.868 -94.579 1.00 66.06 380 LYS A N 1
ATOM 3082 C CA . LYS A 1 380 ? 60.102 28.498 -94.382 1.00 66.06 380 LYS A CA 1
ATOM 3083 C C . LYS A 1 380 ? 60.634 27.752 -95.602 1.00 66.06 380 LYS A C 1
ATOM 3085 O O . LYS A 1 380 ? 61.691 28.110 -96.106 1.00 66.06 380 LYS A O 1
ATOM 3090 N N . GLN A 1 381 ? 59.868 26.798 -96.130 1.00 63.34 381 GLN A N 1
ATOM 3091 C CA . GLN A 1 381 ? 60.198 26.103 -97.375 1.00 63.34 381 GLN A CA 1
ATOM 3092 C C . GLN A 1 381 ? 60.370 27.088 -98.549 1.00 63.34 381 GLN A C 1
ATOM 3094 O O . GLN A 1 381 ? 61.323 26.964 -99.312 1.00 63.34 381 GLN A O 1
ATOM 3099 N N . ALA A 1 382 ? 59.532 28.129 -98.621 1.00 60.91 382 ALA A N 1
ATOM 3100 C CA . ALA A 1 382 ? 59.607 29.171 -99.648 1.00 60.91 382 ALA A CA 1
ATOM 3101 C C . ALA A 1 382 ? 60.815 30.125 -99.530 1.00 60.91 382 ALA A C 1
ATOM 3103 O O . ALA A 1 382 ? 61.134 30.814 -100.496 1.00 60.91 382 ALA A O 1
ATOM 3104 N N . THR A 1 383 ? 61.467 30.206 -98.366 1.00 57.41 383 THR A N 1
ATOM 3105 C CA . THR A 1 383 ? 62.604 31.120 -98.122 1.00 57.41 383 THR A CA 1
ATOM 3106 C C . THR A 1 383 ? 63.957 30.415 -98.091 1.00 57.41 383 THR A C 1
ATOM 3108 O O . THR A 1 383 ? 64.981 31.076 -98.237 1.00 57.41 383 THR A O 1
ATOM 3111 N N . THR A 1 384 ? 63.990 29.088 -97.941 1.00 54.47 384 THR A N 1
ATOM 3112 C CA . THR A 1 384 ? 65.236 28.300 -97.963 1.00 54.47 384 THR A CA 1
ATOM 3113 C C . THR A 1 384 ? 65.606 27.739 -99.341 1.00 54.47 384 THR A C 1
ATOM 3115 O O . THR A 1 384 ? 66.721 27.251 -99.505 1.00 54.47 384 THR A O 1
ATOM 3118 N N . GLU A 1 385 ? 64.722 27.822 -100.341 1.00 51.03 385 GLU A N 1
ATOM 3119 C CA . GLU A 1 385 ? 65.014 27.416 -101.724 1.00 51.03 385 GLU A CA 1
ATOM 3120 C C . GLU A 1 385 ? 65.460 28.620 -102.584 1.00 51.03 385 GLU A C 1
ATOM 3122 O O . GLU A 1 385 ? 64.664 29.284 -103.240 1.00 51.03 385 GLU A O 1
ATOM 3127 N N . THR A 1 386 ? 66.779 28.845 -102.551 1.00 44.75 386 THR A N 1
ATOM 3128 C CA . THR A 1 386 ? 67.668 29.397 -103.599 1.00 44.75 386 THR A CA 1
ATOM 3129 C C . THR A 1 386 ? 67.484 30.835 -104.108 1.00 44.75 386 THR A C 1
ATOM 3131 O O . THR A 1 386 ? 66.608 31.130 -104.918 1.00 44.75 386 THR A O 1
ATOM 3134 N N . ASP A 1 387 ? 68.488 31.664 -103.787 1.00 50.78 387 ASP A N 1
ATOM 3135 C CA . ASP A 1 387 ? 69.208 32.465 -104.785 1.00 50.78 387 ASP A CA 1
ATOM 3136 C C . ASP A 1 387 ? 69.644 31.553 -105.944 1.00 50.78 387 ASP A C 1
ATOM 3138 O O . ASP A 1 387 ? 70.518 30.718 -105.732 1.00 50.78 387 ASP A O 1
ATOM 3142 N N . THR A 1 388 ? 69.023 31.681 -107.123 1.00 47.19 388 THR A N 1
ATOM 3143 C CA . THR A 1 388 ? 69.586 31.401 -108.465 1.00 47.19 388 THR A CA 1
ATOM 3144 C C . THR A 1 388 ? 68.504 31.588 -109.538 1.00 47.19 388 THR A C 1
ATOM 3146 O O . THR A 1 388 ? 67.412 31.037 -109.410 1.00 47.19 388 THR A O 1
ATOM 3149 N N . ASP A 1 389 ? 68.820 32.337 -110.600 1.00 49.12 389 ASP A N 1
ATOM 3150 C CA . ASP A 1 389 ? 67.983 32.559 -111.792 1.00 49.12 389 ASP A CA 1
ATOM 3151 C C . ASP A 1 389 ? 67.755 31.250 -112.582 1.00 49.12 389 ASP A C 1
ATOM 3153 O O . ASP A 1 389 ? 68.485 30.942 -113.526 1.00 49.12 389 ASP A O 1
ATOM 3157 N N . ASP A 1 390 ? 66.731 30.475 -112.211 1.00 51.94 390 ASP A N 1
ATOM 3158 C CA . ASP A 1 390 ? 66.259 29.307 -112.969 1.00 51.94 390 ASP A CA 1
ATOM 3159 C C . ASP A 1 390 ? 64.719 29.358 -113.157 1.00 51.94 390 ASP A C 1
ATOM 3161 O O . ASP A 1 390 ? 63.976 29.428 -112.169 1.00 51.94 390 ASP A O 1
ATOM 3165 N N . PRO A 1 391 ? 64.182 29.309 -114.396 1.00 54.84 391 PRO A N 1
ATOM 3166 C CA . PRO A 1 391 ? 62.739 29.304 -114.675 1.00 54.84 391 PRO A CA 1
ATOM 3167 C C . PRO A 1 391 ? 61.963 28.107 -114.086 1.00 54.84 391 PRO A C 1
ATOM 3169 O O . PRO A 1 391 ? 60.731 28.146 -114.050 1.00 54.84 391 PRO A O 1
ATOM 3172 N N . SER A 1 392 ? 62.632 27.077 -113.548 1.00 56.22 392 SER A N 1
ATOM 3173 C CA . SER A 1 392 ? 61.975 26.023 -112.752 1.00 56.22 392 SER A CA 1
ATOM 3174 C C . SER A 1 392 ? 61.489 26.497 -111.367 1.00 56.22 392 SER A C 1
ATOM 3176 O O . SER A 1 392 ? 60.667 25.810 -110.748 1.00 56.22 392 SER A O 1
ATOM 3178 N N . VAL A 1 393 ? 61.971 27.637 -110.859 1.00 56.66 393 VAL A N 1
ATOM 3179 C CA . VAL A 1 393 ? 61.584 28.193 -109.548 1.00 56.66 393 VAL A CA 1
ATOM 3180 C C . VAL A 1 393 ? 60.174 28.793 -109.592 1.00 56.66 393 VAL A C 1
ATOM 3182 O O . VAL A 1 393 ? 59.431 28.678 -108.620 1.00 56.66 393 VAL A O 1
ATOM 3185 N N . ALA A 1 394 ? 59.752 29.352 -110.732 1.00 57.91 394 ALA A N 1
ATOM 3186 C CA . ALA A 1 394 ? 58.432 29.970 -110.890 1.00 57.91 394 ALA A CA 1
ATOM 3187 C C . ALA A 1 394 ? 57.280 28.961 -110.722 1.00 57.91 394 ALA A C 1
ATOM 3189 O O . ALA A 1 394 ? 56.357 29.213 -109.953 1.00 57.91 394 ALA A O 1
ATOM 3190 N N . VAL A 1 395 ? 57.386 27.783 -111.348 1.00 60.28 395 VAL A N 1
ATOM 3191 C CA . VAL A 1 395 ? 56.363 26.721 -111.270 1.00 60.28 395 VAL A CA 1
ATOM 3192 C C . VAL A 1 395 ? 56.283 26.125 -109.860 1.00 60.28 395 VAL A C 1
ATOM 3194 O O . VAL A 1 395 ? 55.198 25.861 -109.345 1.00 60.28 395 VAL A O 1
ATOM 3197 N N . LYS A 1 396 ? 57.422 25.967 -109.173 1.00 58.78 396 LYS A N 1
ATOM 3198 C CA . LYS A 1 396 ? 57.438 25.518 -107.771 1.00 58.78 396 LYS A CA 1
ATOM 3199 C C . LYS A 1 396 ? 56.833 26.567 -106.839 1.00 58.78 396 LYS A C 1
ATOM 3201 O O . LYS A 1 396 ? 56.032 26.216 -105.979 1.00 58.78 396 LYS A O 1
ATOM 3206 N N . ARG A 1 397 ? 57.141 27.850 -107.044 1.00 62.59 397 ARG A N 1
ATOM 3207 C CA . ARG A 1 397 ? 56.559 28.965 -106.285 1.00 62.59 397 ARG A CA 1
ATOM 3208 C C . ARG A 1 397 ? 55.044 29.050 -106.471 1.00 62.59 397 ARG A C 1
ATOM 3210 O O . ARG A 1 397 ? 54.343 29.272 -105.494 1.00 62.59 397 ARG A O 1
ATOM 3217 N N . GLU A 1 398 ? 54.545 28.803 -107.678 1.00 64.06 398 GLU A N 1
ATOM 3218 C CA . GLU A 1 398 ? 53.112 28.752 -107.989 1.00 64.06 398 GLU A CA 1
ATOM 3219 C C . GLU A 1 398 ? 52.421 27.580 -107.271 1.00 64.06 398 GLU A C 1
ATOM 3221 O O . GLU A 1 398 ? 51.477 27.799 -106.518 1.00 64.06 398 GLU A O 1
ATOM 3226 N N . THR A 1 399 ? 52.982 26.363 -107.331 1.00 66.56 399 THR A N 1
ATOM 3227 C CA . THR A 1 399 ? 52.445 25.214 -106.566 1.00 66.56 399 THR A CA 1
ATOM 3228 C C . THR A 1 399 ? 52.516 25.393 -105.042 1.00 66.56 399 THR A C 1
ATOM 3230 O O . THR A 1 399 ? 51.691 24.849 -104.304 1.00 66.56 399 THR A O 1
ATOM 3233 N N . MET A 1 400 ? 53.490 26.158 -104.540 1.00 65.38 400 MET A N 1
ATOM 3234 C CA . MET A 1 400 ? 53.607 26.491 -103.119 1.00 65.38 400 MET A CA 1
ATOM 3235 C C . MET A 1 400 ? 52.617 27.578 -102.699 1.00 65.38 400 MET A C 1
ATOM 3237 O O . MET A 1 400 ? 52.025 27.458 -101.629 1.00 65.38 400 MET A O 1
ATOM 3241 N N . ILE A 1 401 ? 52.396 28.594 -103.536 1.00 68.25 401 ILE A N 1
ATOM 3242 C CA . ILE A 1 401 ? 51.347 29.600 -103.338 1.00 68.25 401 ILE A CA 1
ATOM 3243 C C . ILE A 1 401 ? 49.979 28.920 -103.327 1.00 68.25 401 ILE A C 1
ATOM 3245 O O . ILE A 1 401 ? 49.198 29.201 -102.425 1.00 68.25 401 ILE A O 1
ATOM 3249 N N . ASP A 1 402 ? 49.727 27.966 -104.225 1.00 67.88 402 ASP A N 1
ATOM 3250 C CA . ASP A 1 402 ? 48.488 27.184 -104.244 1.00 67.88 402 ASP A CA 1
ATOM 3251 C C . ASP A 1 402 ? 48.312 26.334 -102.982 1.00 67.88 402 ASP A C 1
ATOM 3253 O O . ASP A 1 402 ? 47.219 26.282 -102.418 1.00 67.88 402 ASP A O 1
ATOM 3257 N N . ARG A 1 403 ? 49.384 25.713 -102.468 1.00 68.56 403 ARG A N 1
ATOM 3258 C CA . ARG A 1 403 ? 49.338 25.001 -101.177 1.00 68.56 403 ARG A CA 1
ATOM 3259 C C . ARG A 1 403 ? 49.055 25.939 -100.005 1.00 68.56 403 ARG A C 1
ATOM 3261 O O . ARG A 1 403 ? 48.282 25.581 -99.122 1.00 68.56 403 ARG A O 1
ATOM 3268 N N . LEU A 1 404 ? 49.634 27.135 -100.001 1.00 70.06 404 LEU A N 1
ATOM 3269 C CA . LEU A 1 404 ? 49.410 28.144 -98.964 1.00 70.06 404 LEU A CA 1
ATOM 3270 C C . LEU A 1 404 ? 47.982 28.709 -99.041 1.00 70.06 404 LEU A C 1
ATOM 3272 O O . LEU A 1 404 ? 47.326 28.882 -98.016 1.00 70.06 404 LEU A O 1
ATOM 3276 N N . LEU A 1 405 ? 47.457 28.895 -100.254 1.00 69.12 405 LEU A N 1
ATOM 3277 C CA . LEU A 1 405 ? 46.057 29.225 -100.524 1.00 69.12 405 LEU A CA 1
ATOM 3278 C C . LEU A 1 405 ? 45.112 28.120 -100.049 1.00 69.12 405 LEU A C 1
ATOM 3280 O O . LEU A 1 405 ? 44.073 28.424 -99.472 1.00 69.12 405 LEU A O 1
ATOM 3284 N N . LEU A 1 406 ? 45.470 26.847 -100.235 1.00 72.12 406 LEU A N 1
ATOM 3285 C CA . LEU A 1 406 ? 44.689 25.711 -99.747 1.00 72.12 406 LEU A CA 1
ATOM 3286 C C . LEU A 1 406 ? 44.633 25.687 -98.210 1.00 72.12 406 LEU A C 1
ATOM 3288 O O . LEU A 1 406 ? 43.554 25.536 -97.638 1.00 72.12 406 LEU A O 1
ATOM 3292 N N . VAL A 1 407 ? 45.772 25.902 -97.541 1.00 74.62 407 VAL A N 1
ATOM 3293 C CA . VAL A 1 407 ? 45.853 25.993 -96.072 1.00 74.62 407 VAL A CA 1
ATOM 3294 C C . VAL A 1 407 ? 45.025 27.176 -95.558 1.00 74.62 407 VAL A C 1
ATOM 3296 O O . VAL A 1 407 ? 44.211 27.006 -94.651 1.00 74.62 407 VAL A O 1
ATOM 3299 N N . LEU A 1 408 ? 45.134 28.352 -96.179 1.00 69.31 408 LEU A N 1
ATOM 3300 C CA . LEU A 1 408 ? 44.356 29.536 -95.797 1.00 69.31 408 LEU A CA 1
ATOM 3301 C C . LEU A 1 408 ? 42.852 29.384 -96.080 1.00 69.31 408 LEU A C 1
ATOM 3303 O O . LEU A 1 408 ? 42.032 29.813 -95.272 1.00 69.31 408 LEU A O 1
ATOM 3307 N N . ASN A 1 409 ? 42.470 28.727 -97.177 1.00 69.81 409 ASN A N 1
ATOM 3308 C CA . ASN A 1 409 ? 41.069 28.414 -97.468 1.00 69.81 409 ASN A CA 1
ATOM 3309 C C . ASN A 1 409 ? 40.495 27.394 -96.476 1.00 69.81 409 ASN A C 1
ATOM 3311 O O . ASN A 1 409 ? 39.349 27.537 -96.054 1.00 69.81 409 ASN A O 1
ATOM 3315 N N . SER A 1 410 ? 41.285 26.407 -96.044 1.00 70.25 410 SER A N 1
ATOM 3316 C CA . SER A 1 410 ? 40.872 25.478 -94.986 1.00 70.25 410 SER A CA 1
ATOM 3317 C C . SER A 1 410 ? 40.689 26.187 -93.634 1.00 70.25 410 SER A C 1
ATOM 3319 O O . SER A 1 410 ? 39.712 25.932 -92.932 1.00 70.25 410 SER A O 1
ATOM 3321 N N . ALA A 1 411 ? 41.544 27.165 -93.313 1.00 65.62 411 ALA A N 1
ATOM 3322 C CA . ALA A 1 411 ? 41.411 28.008 -92.123 1.00 65.62 411 ALA A CA 1
ATOM 3323 C C . ALA A 1 411 ? 40.178 28.936 -92.178 1.00 65.62 411 ALA A C 1
ATOM 3325 O O . ALA A 1 411 ? 39.536 29.185 -91.153 1.00 65.62 411 ALA A O 1
ATOM 3326 N N . ALA A 1 412 ? 39.816 29.414 -93.373 1.00 65.94 412 ALA A N 1
ATOM 3327 C CA . ALA A 1 412 ? 38.621 30.222 -93.600 1.00 65.94 412 ALA A CA 1
ATOM 3328 C C . ALA A 1 412 ? 37.320 29.403 -93.529 1.00 65.94 412 ALA A C 1
ATOM 3330 O O . ALA A 1 412 ? 36.346 29.860 -92.935 1.00 65.94 412 ALA A O 1
ATOM 3331 N N . LEU A 1 413 ? 37.311 28.168 -94.048 1.00 63.81 413 LEU A N 1
ATOM 3332 C CA . LEU A 1 413 ? 36.182 27.233 -93.912 1.00 63.81 413 LEU A CA 1
ATOM 3333 C C . LEU A 1 413 ? 35.908 26.850 -92.451 1.00 63.81 413 LEU A C 1
ATOM 3335 O O . LEU A 1 413 ? 34.760 26.635 -92.073 1.00 63.81 413 LEU A O 1
ATOM 3339 N N . LEU A 1 414 ? 36.948 26.821 -91.617 1.00 63.44 414 LEU A N 1
ATOM 3340 C CA . LEU A 1 414 ? 36.832 26.624 -90.169 1.00 63.44 414 LEU A CA 1
ATOM 3341 C C . LEU A 1 414 ? 36.395 27.899 -89.415 1.00 63.44 414 LEU A C 1
ATOM 3343 O O . LEU A 1 414 ? 36.274 27.874 -88.189 1.00 63.44 414 LEU A O 1
ATOM 3347 N N . GLY A 1 415 ? 36.156 29.012 -90.122 1.00 63.91 415 GLY A N 1
ATOM 3348 C CA . GLY A 1 415 ? 35.667 30.277 -89.562 1.00 63.91 415 GLY A CA 1
ATOM 3349 C C . GLY A 1 415 ? 36.694 31.038 -88.718 1.00 63.91 415 GLY A C 1
ATOM 3350 O O . GLY A 1 415 ? 36.314 31.868 -87.895 1.00 63.91 415 GLY A O 1
ATOM 3351 N N . LYS A 1 416 ? 37.991 30.738 -88.867 1.00 60.72 416 LYS A N 1
ATOM 3352 C CA . LYS A 1 416 ? 39.065 31.275 -88.010 1.00 60.72 416 LYS A CA 1
ATOM 3353 C C . LYS A 1 416 ? 39.954 32.327 -88.688 1.00 60.72 416 LYS A C 1
ATOM 3355 O O . LYS A 1 416 ? 40.803 32.915 -88.025 1.00 60.72 416 LYS A O 1
ATOM 3360 N N . ALA A 1 417 ? 39.737 32.604 -89.972 1.00 54.47 417 ALA A N 1
ATOM 3361 C CA . ALA A 1 417 ? 40.308 33.733 -90.706 1.00 54.47 417 ALA A CA 1
ATOM 3362 C C . ALA A 1 417 ? 39.335 34.160 -91.822 1.00 54.47 417 ALA A C 1
ATOM 3364 O O . ALA A 1 417 ? 38.575 33.319 -92.305 1.00 54.47 417 ALA A O 1
ATOM 3365 N N . PRO A 1 418 ? 39.319 35.436 -92.247 1.00 62.56 418 PRO A N 1
ATOM 3366 C CA . PRO A 1 418 ? 38.554 35.831 -93.423 1.00 62.56 418 PRO A CA 1
ATOM 3367 C C . PRO A 1 418 ? 39.058 35.058 -94.653 1.00 62.56 418 PRO A C 1
ATOM 3369 O O . PRO A 1 418 ? 40.255 34.757 -94.734 1.00 62.56 418 PRO A O 1
ATOM 3372 N N . PRO A 1 419 ? 38.179 34.718 -95.614 1.00 64.19 419 PRO A N 1
ATOM 3373 C CA . PRO A 1 419 ? 38.612 34.076 -96.846 1.00 64.19 419 PRO A CA 1
ATOM 3374 C C . PRO A 1 419 ? 39.709 34.929 -97.506 1.00 64.19 419 PRO A C 1
ATOM 3376 O O . PRO A 1 419 ? 39.655 36.158 -97.415 1.00 64.19 419 PRO A O 1
ATOM 3379 N N . PRO A 1 420 ? 40.708 34.331 -98.178 1.00 61.88 420 PRO A N 1
ATOM 3380 C CA . PRO A 1 420 ? 41.819 35.059 -98.804 1.00 61.88 420 PRO A CA 1
ATOM 3381 C C . PRO A 1 420 ? 41.384 36.252 -99.676 1.00 61.88 420 PRO A C 1
ATOM 3383 O O . PRO A 1 420 ? 42.093 37.251 -99.768 1.00 61.88 420 PRO A O 1
ATOM 3386 N N . SER A 1 421 ? 40.179 36.191 -100.253 1.00 64.00 421 SER A N 1
ATOM 3387 C CA . SER A 1 421 ? 39.534 37.269 -101.013 1.00 64.00 421 SER A CA 1
ATOM 3388 C C . SER A 1 421 ? 39.199 38.538 -100.211 1.00 64.00 421 SER A C 1
ATOM 3390 O O . SER A 1 421 ? 39.035 39.605 -100.803 1.00 64.00 421 SER A O 1
ATOM 3392 N N . ASP A 1 422 ? 39.080 38.445 -98.886 1.00 63.03 422 ASP A N 1
ATOM 3393 C CA . ASP A 1 422 ? 38.707 39.550 -97.995 1.00 63.03 422 ASP A CA 1
ATOM 3394 C C . ASP A 1 422 ? 39.912 40.245 -97.345 1.00 63.03 422 ASP A C 1
ATOM 3396 O O . ASP A 1 422 ? 39.797 41.408 -96.949 1.00 63.03 422 ASP A O 1
ATOM 3400 N N . PHE A 1 423 ? 41.096 39.618 -97.325 1.00 56.72 423 PHE A N 1
ATOM 3401 C CA . PHE A 1 423 ? 42.340 40.269 -96.878 1.00 56.72 423 PHE A CA 1
ATOM 3402 C C . PHE A 1 423 ? 42.685 41.515 -97.706 1.00 56.72 423 PHE A C 1
ATOM 3404 O O . PHE A 1 423 ? 43.264 42.471 -97.195 1.00 56.72 423 PHE A O 1
ATOM 3411 N N . PHE A 1 424 ? 42.267 41.551 -98.971 1.00 53.12 424 PHE A N 1
ATOM 3412 C CA . PHE A 1 424 ? 42.506 42.677 -99.872 1.00 53.12 424 PHE A CA 1
ATOM 3413 C C . PHE A 1 424 ? 41.480 43.815 -99.739 1.00 53.12 424 PHE A C 1
ATOM 3415 O O . PHE A 1 424 ? 41.582 44.811 -100.456 1.00 53.12 424 PHE A O 1
ATOM 3422 N N . LYS A 1 425 ? 40.498 43.706 -98.830 1.00 55.19 425 LYS A N 1
ATOM 3423 C CA . LYS A 1 425 ? 39.402 44.684 -98.695 1.00 55.19 425 LYS A CA 1
ATOM 3424 C C . LYS A 1 425 ? 39.442 45.541 -97.425 1.00 55.19 425 LYS A C 1
ATOM 3426 O O . LYS A 1 425 ? 38.657 46.483 -97.337 1.00 55.19 425 LYS A O 1
ATOM 3431 N N . GLN A 1 426 ? 40.338 45.297 -96.463 1.00 43.47 426 GLN A N 1
ATOM 3432 C CA . GLN A 1 426 ? 40.345 46.044 -95.193 1.00 43.47 426 GLN A CA 1
ATOM 3433 C C . GLN A 1 426 ? 41.663 46.796 -94.932 1.00 43.47 426 GLN A C 1
ATOM 3435 O O . GLN A 1 426 ? 42.673 46.218 -94.545 1.00 43.47 426 GLN A O 1
ATOM 3440 N N . ARG A 1 427 ? 41.630 48.130 -95.087 1.00 37.31 427 ARG A N 1
ATOM 3441 C CA . ARG A 1 427 ? 42.553 49.057 -94.402 1.00 37.31 427 ARG A CA 1
ATOM 3442 C C . ARG A 1 427 ? 42.110 49.208 -92.935 1.00 37.31 427 ARG A C 1
ATOM 3444 O O . ARG A 1 427 ? 40.906 49.300 -92.695 1.00 37.31 427 ARG A O 1
ATOM 3451 N N . PRO A 1 428 ? 43.032 49.307 -91.963 1.00 42.28 428 PRO A N 1
ATOM 3452 C CA . PRO A 1 428 ? 42.676 49.382 -90.551 1.00 42.28 428 PRO A CA 1
ATOM 3453 C C . PRO A 1 428 ? 42.089 50.759 -90.208 1.00 42.28 428 PRO A C 1
ATOM 3455 O O . PRO A 1 428 ? 42.697 51.791 -90.494 1.00 42.28 428 PRO A O 1
ATOM 3458 N N . LYS A 1 429 ? 40.925 50.788 -89.548 1.00 44.69 429 LYS A N 1
ATOM 3459 C CA . LYS A 1 429 ? 40.509 51.937 -88.734 1.00 44.69 429 LYS A CA 1
ATOM 3460 C C . LYS A 1 429 ? 40.919 51.652 -87.292 1.00 44.69 429 LYS A C 1
ATOM 3462 O O . LYS A 1 429 ? 40.452 50.695 -86.687 1.00 44.69 429 LYS A O 1
ATOM 3467 N N . PHE A 1 430 ? 41.835 52.474 -86.793 1.00 37.69 430 PHE A N 1
ATOM 3468 C CA . PHE A 1 430 ? 42.312 52.478 -85.416 1.00 37.69 430 PHE A CA 1
ATOM 3469 C C . PHE A 1 430 ? 41.165 52.646 -84.405 1.00 37.69 430 PHE A C 1
ATOM 3471 O O . PHE A 1 430 ? 40.240 53.431 -84.616 1.00 37.69 430 PHE A O 1
ATOM 3478 N N . LEU A 1 431 ? 41.289 51.914 -83.297 1.00 40.47 431 LEU A N 1
ATOM 3479 C CA . LEU A 1 431 ? 40.484 51.976 -82.078 1.00 40.47 431 LEU A CA 1
ATOM 3480 C C . LEU A 1 431 ? 40.536 53.354 -81.403 1.00 40.47 431 LEU A C 1
ATOM 3482 O O . LEU A 1 431 ? 41.621 53.898 -81.222 1.00 40.47 431 LEU A O 1
ATOM 3486 N N . TRP A 1 432 ? 39.393 53.815 -80.887 1.00 36.78 432 TRP A N 1
ATOM 3487 C CA . TRP A 1 432 ? 39.319 54.559 -79.625 1.00 36.78 432 TRP A CA 1
ATOM 3488 C C . TRP A 1 432 ? 38.151 54.012 -78.797 1.00 36.78 432 TRP A C 1
ATOM 3490 O O . TRP A 1 432 ? 36.992 54.085 -79.198 1.00 36.78 432 TRP A O 1
ATOM 3500 N N . HIS A 1 433 ? 38.486 53.424 -77.649 1.00 40.78 433 HIS A N 1
ATOM 3501 C CA . HIS A 1 433 ? 37.560 53.028 -76.592 1.00 40.78 433 HIS A CA 1
ATOM 3502 C C . HIS A 1 433 ? 36.810 54.237 -76.025 1.00 40.78 433 HIS A C 1
ATOM 3504 O O . HIS A 1 433 ? 37.438 55.268 -75.789 1.00 40.78 433 HIS A O 1
ATOM 3510 N N . HIS A 1 434 ? 35.544 54.056 -75.636 1.00 36.84 434 HIS A N 1
ATOM 3511 C CA . HIS A 1 434 ? 35.040 54.642 -74.393 1.00 36.84 434 HIS A CA 1
ATOM 3512 C C . HIS A 1 434 ? 34.198 53.624 -73.620 1.00 36.84 434 HIS A C 1
ATOM 3514 O O . HIS A 1 434 ? 33.235 53.045 -74.113 1.00 36.84 434 HIS A O 1
ATOM 3520 N N . TRP A 1 435 ? 34.679 53.398 -72.407 1.00 34.72 435 TRP A N 1
ATOM 3521 C CA . TRP A 1 435 ? 34.236 52.491 -71.367 1.00 34.72 435 TRP A CA 1
ATOM 3522 C C . TRP A 1 435 ? 33.154 53.233 -70.563 1.00 34.72 435 TRP A C 1
ATOM 3524 O O . TRP A 1 435 ? 33.426 54.323 -70.059 1.00 34.72 435 TRP A O 1
ATOM 3534 N N . GLN A 1 436 ? 31.933 52.704 -70.462 1.00 37.56 436 GLN A N 1
ATOM 3535 C CA . GLN A 1 436 ? 30.920 53.219 -69.530 1.00 37.56 436 GLN A CA 1
ATOM 3536 C C . GLN A 1 436 ? 30.822 52.276 -68.324 1.00 37.56 436 GLN A C 1
ATOM 3538 O O . GLN A 1 436 ? 30.497 51.106 -68.518 1.00 37.56 436 GLN A O 1
ATOM 3543 N N . PRO A 1 437 ? 31.046 52.748 -67.086 1.00 49.75 437 PRO A N 1
ATOM 3544 C CA . PRO A 1 437 ? 30.682 51.996 -65.897 1.00 49.75 437 PRO A CA 1
ATOM 3545 C C . PRO A 1 437 ? 29.211 52.266 -65.556 1.00 49.75 437 PRO A C 1
ATOM 3547 O O . PRO A 1 437 ? 28.833 53.387 -65.205 1.00 49.75 437 PRO A O 1
ATOM 3550 N N . SER A 1 438 ? 28.366 51.240 -65.647 1.00 40.84 438 SER A N 1
ATOM 3551 C CA . SER A 1 438 ? 27.013 51.273 -65.091 1.00 40.84 438 SER A CA 1
ATOM 3552 C C . SER A 1 438 ? 27.076 51.165 -63.567 1.00 40.84 438 SER A C 1
ATOM 3554 O O . SER A 1 438 ? 27.638 50.226 -63.006 1.00 40.84 438 SER A O 1
ATOM 3556 N N . ARG A 1 439 ? 26.501 52.185 -62.928 1.00 43.44 439 ARG A N 1
ATOM 3557 C CA . ARG A 1 439 ? 26.267 52.321 -61.491 1.00 43.44 439 ARG A CA 1
ATOM 3558 C C . ARG A 1 439 ? 25.469 51.143 -60.916 1.00 43.44 439 ARG A C 1
ATOM 3560 O O . ARG A 1 439 ? 24.612 50.575 -61.585 1.00 43.44 439 ARG A O 1
ATOM 3567 N N . THR A 1 440 ? 25.740 50.881 -59.642 1.00 47.19 440 THR A N 1
ATOM 3568 C CA . THR A 1 440 ? 24.938 50.119 -58.673 1.00 47.19 440 THR A CA 1
ATOM 3569 C C . THR A 1 440 ? 23.455 50.530 -58.654 1.00 47.19 440 THR A C 1
ATOM 3571 O O . THR A 1 440 ? 23.103 51.630 -59.092 1.00 47.19 440 THR A O 1
ATOM 3574 N N . PRO A 1 441 ? 22.588 49.695 -58.053 1.00 52.00 441 PRO A N 1
ATOM 3575 C CA . PRO A 1 441 ? 22.064 50.129 -56.758 1.00 52.00 441 PRO A CA 1
ATOM 3576 C C . PRO A 1 441 ? 21.998 49.024 -55.693 1.00 52.00 441 PRO A C 1
ATOM 3578 O O . PRO A 1 441 ? 22.044 47.833 -55.982 1.00 52.00 441 PRO A O 1
ATOM 3581 N N . LEU A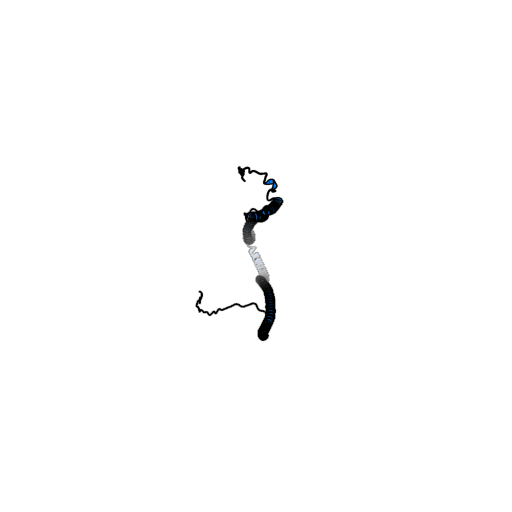 1 442 ? 21.912 49.505 -54.453 1.00 49.22 442 LEU A N 1
ATOM 3582 C CA . LEU A 1 442 ? 21.656 48.786 -53.210 1.00 49.22 442 LEU A CA 1
ATOM 3583 C C . LEU A 1 442 ? 20.447 47.839 -53.300 1.00 49.22 442 LEU A C 1
ATOM 3585 O O . LEU A 1 442 ? 19.397 48.243 -53.804 1.00 49.22 442 LEU A O 1
ATOM 3589 N N . ASN A 1 443 ? 20.565 46.656 -52.695 1.00 40.84 443 ASN A N 1
ATOM 3590 C CA . ASN A 1 443 ? 19.970 46.368 -51.381 1.00 40.84 443 ASN A CA 1
ATOM 3591 C C . ASN A 1 443 ? 20.672 45.180 -50.725 1.00 40.84 443 ASN A C 1
ATOM 3593 O O . ASN A 1 443 ? 20.953 44.205 -51.458 1.00 40.84 443 ASN A O 1
#

Secondary structure (DSSP, 8-state):
---------------------------------------HHHHHHHHHHHHHHHHHHHHHHHHHHHHHHHHHHHHHHHHHHHHHHHHHHHHHHHHHHHHHHHHHHHHHHHHHHHHHHHHHHHHHHHHHHHHHHHHHHHHHHHHHHHHHHHHHHHHHHHHHHHHHHHHHHHHHHHHHHHHHHHHHHHHHHHHHHHHHHHHHHHHHHHHHHHHHHHHHHHHHTTS---HHHHHHHHHHHHHHHHHHHHHHHHHHHHHHHHHHHHHHHHHHHHHHHHHHHHHHHHHHHHHHHHHHHHHHHHHHHHHHHHHHHHHHHHHHHHHHHHHHHHHHHHHHHHHHHHHHHHHHHHHHHHHHHHHHHHHHHHHHHHHHHHHHHHHHHHHHHHHHS-SS--THHHHHHHHHHHHHHHHHHHHHHTTSS--TTTGGG------------PPP---